Protein AF-0000000078280825 (afdb_homodimer)

Sequence (472 aa):
MKNLKKLMELEAKTGYKFQNFDLLINAMTHSSYANEHRISYVGNNERLEFLGDAVLELTSSEFLFEKHPQMPEGELTKKRASMVCEPTLALCARELSLGEYLLLGKGEEATGGRRRDSIVSDAMEALLGAIYLDGGFANAKEFVQKFILNDIENKQLFYDSKTTLQEIVQGRYEEDVRYMLLREEGPDHNKSFYMQALLGEKVLGEGCGHTKKAAEQQAAYCAIKKLKNDKGDLCIMKNLKKLMELEAKTGYKFQNFDLLINAMTHSSYANEHRISYVGNNERLEFLGDAVLELTSSEFLFEKHPQMPEGELTKKRASMVCEPTLALCARELSLGEYLLLGKGEEATGGRRRDSIVSDAMEALLGAIYLDGGFANAKEFVQKFILNDIENKQLFYDSKTTLQEIVQGRYEEDVRYMLLREEGPDHNKSFYMQALLGEKVLGEGCGHTKKAAEQQAAYCAIKKLKNDKGDLCI

Solvent-accessible surface area (backbone atoms only — not comparable to full-atom values): 23458 Å² total; per-residue (Å²): 112,71,66,55,56,48,46,52,51,49,34,60,73,69,72,51,83,67,86,57,59,64,40,57,53,23,15,30,20,34,59,54,24,22,59,72,68,70,40,56,76,78,48,14,17,55,52,31,20,54,42,9,48,24,49,49,44,29,46,48,40,51,49,48,52,66,75,39,74,79,60,52,44,75,56,49,51,53,52,45,49,39,59,68,28,55,72,40,33,21,51,37,20,53,76,67,47,45,38,80,56,48,39,62,15,69,69,44,48,74,41,36,42,52,75,32,48,70,52,28,21,42,34,45,24,2,43,42,19,31,39,27,73,67,62,29,67,69,53,30,44,51,47,41,45,66,57,63,57,66,51,50,71,61,44,39,39,41,64,42,9,48,61,50,39,43,51,52,31,57,73,74,38,91,56,62,70,41,78,44,81,74,48,75,42,68,54,90,58,50,33,35,25,30,20,32,24,24,50,80,89,42,78,51,18,56,18,58,24,75,38,65,66,48,1,41,20,36,2,19,29,41,22,45,53,47,50,54,61,51,26,68,73,57,68,127,110,71,67,56,56,50,47,51,51,51,34,59,72,68,72,52,84,68,85,56,59,62,40,56,53,24,15,29,20,34,58,54,24,22,60,72,68,70,41,56,76,79,48,14,17,55,51,30,20,55,40,9,48,23,48,49,44,29,49,49,40,52,50,47,52,66,74,38,74,79,62,52,43,73,57,51,51,53,52,44,50,38,58,67,29,56,70,40,34,20,52,37,22,53,75,66,46,45,38,80,57,48,39,61,16,71,69,45,48,74,41,35,43,52,73,31,48,71,52,28,20,41,34,45,24,1,42,41,18,30,41,28,73,67,63,30,65,70,54,28,43,51,48,40,45,65,56,62,56,65,50,47,70,62,43,39,38,41,63,40,9,48,62,50,40,44,53,52,32,57,73,74,39,92,56,63,71,42,78,44,80,73,49,75,44,66,55,88,61,50,34,36,25,31,22,32,23,23,50,80,89,44,77,51,19,55,18,57,23,74,37,65,67,48,2,42,20,37,2,20,29,41,21,43,54,47,50,54,59,48,32,68,72,57,67,125

Foldseek 3Di:
DVLLVLLVVLCVLLVHDFPDSLLSQQLQEAPQLCVVVVNDPSSHLQVLLVQLLVLLQVLLLVVLCVVCVPDDPVVSVVLSCLLLPLVLLLVLLVVSLVLVNHRHHPVCVVLPVSNDSNNSSSSSSSNLSSQCVGPNSVRSSVSCVVRRVVCSVLSSCLSCLQVVLQVVCVVPHPFGKDKDWDDWDDDPSQIKTKMFIDGVPDTQFIAMDSDPVSRVSRNSSSSVVSVVVVCVVVVD/DVLLVLLVVLCVLLVHDFPDSLLSQQLQEAPQLCVVVVNDPSSHLQVLLVQLLVLLQVLLLVVLCVVCVPDDPVVSVVLSCLLLPLLLLLVLLVVSLVLVSHRHHPVCVVLPVSNDSNNSSSSSSSNLSSQCVGPNSVRSSVSCVVRRVVPSVLSSCLSCLQVVLQVVCVVPHPFGKDKDWDDWDDDPSQIKTKMFIDGVPDTQFIAMDSDPVSRSSRNSSSSVVSVVVVCVVVVD

Nearest PDB structures (foldseek):
  7r97-assembly1_B  TM=6.841E-01  e=2.315E-15  Escherichia coli K-12
  1rc7-assembly1_A  TM=6.124E-01  e=1.220E-13  Aquifex aeolicus
  3o2r-assembly2_D  TM=9.734E-01  e=2.234E-09  Campylobacter jejuni subsp. jejuni NCTC 11168 = ATCC 700819
  3n3w-assembly1_B  TM=9.314E-01  e=8.495E-10  Campylobacter jejuni subsp. jejuni NCTC 11168 = ATCC 700819
  7qh7-assembly1_c  TM=6.011E-01  e=3.077E-10  Homo sapiens

Structure (mmCIF, N/CA/C/O backbone):
data_AF-0000000078280825-model_v1
#
loop_
_entity.id
_entity.type
_entity.pdbx_description
1 polymer 'Ribonuclease 3'
#
loop_
_atom_site.group_PDB
_atom_site.id
_atom_site.type_symbol
_atom_site.label_atom_id
_atom_site.label_alt_id
_atom_site.label_comp_id
_atom_site.label_asym_id
_atom_site.label_entity_id
_atom_site.label_seq_id
_atom_site.pdbx_PDB_ins_code
_atom_site.Cartn_x
_atom_site.Cartn_y
_atom_site.Cartn_z
_atom_site.occupancy
_atom_site.B_iso_or_equiv
_atom_site.auth_seq_id
_atom_site.auth_comp_id
_atom_site.auth_asym_id
_atom_site.auth_atom_id
_atom_site.pdbx_PDB_model_num
ATOM 1 N N . MET A 1 1 ? 22.641 19.609 20.5 1 59.81 1 MET A N 1
ATOM 2 C CA . MET A 1 1 ? 21.969 19.719 21.797 1 59.81 1 MET A CA 1
ATOM 3 C C . MET A 1 1 ? 20.547 20.234 21.641 1 59.81 1 MET A C 1
ATOM 5 O O . MET A 1 1 ? 19.609 19.625 22.156 1 59.81 1 MET A O 1
ATOM 9 N N . LYS A 1 2 ? 20.359 21.297 20.797 1 72.06 2 LYS A N 1
ATOM 10 C CA . LYS A 1 2 ? 19.047 21.922 20.625 1 72.06 2 LYS A CA 1
ATOM 11 C C . LYS A 1 2 ? 18.094 21 19.891 1 72.06 2 LYS A C 1
ATOM 13 O O . LYS A 1 2 ? 16.922 20.859 20.266 1 72.06 2 LYS A O 1
ATOM 18 N N . ASN A 1 3 ? 18.594 20.266 19.062 1 85.12 3 ASN A N 1
ATOM 19 C CA . ASN A 1 3 ? 17.75 19.375 18.266 1 85.12 3 ASN A CA 1
ATOM 20 C C . ASN A 1 3 ? 17.25 18.188 19.109 1 85.12 3 ASN A C 1
ATOM 22 O O . ASN A 1 3 ? 16.109 17.766 18.953 1 85.12 3 ASN A O 1
ATOM 26 N N . LEU A 1 4 ? 18.062 17.859 20.109 1 86.62 4 LEU A N 1
ATOM 27 C CA . LEU A 1 4 ? 17.703 16.719 20.938 1 86.62 4 LEU A CA 1
ATOM 28 C C . LEU A 1 4 ? 16.562 17.078 21.875 1 86.62 4 LEU A C 1
ATOM 30 O O . LEU A 1 4 ? 15.633 16.281 22.062 1 86.62 4 LEU A O 1
ATOM 34 N N . LYS A 1 5 ? 16.609 18.281 22.438 1 91.44 5 LYS A N 1
ATOM 35 C CA . LYS A 1 5 ? 15.547 18.734 23.328 1 91.44 5 LYS A CA 1
ATOM 36 C C . LYS A 1 5 ? 14.219 18.844 22.594 1 91.44 5 LYS A C 1
ATOM 38 O O . LYS A 1 5 ? 13.18 18.453 23.125 1 91.44 5 LYS A O 1
ATOM 43 N N . LYS A 1 6 ? 14.273 19.328 21.406 1 94.56 6 LYS A N 1
ATOM 44 C CA . LYS A 1 6 ? 13.078 19.469 20.578 1 94.56 6 LYS A CA 1
ATOM 45 C C . LYS A 1 6 ? 12.484 18.094 20.266 1 94.56 6 LYS A C 1
ATOM 47 O O . LYS A 1 6 ? 11.266 17.922 20.297 1 94.56 6 LYS A O 1
ATOM 52 N N . LEU A 1 7 ? 13.336 17.188 20.062 1 96.94 7 LEU A N 1
ATOM 53 C CA . LEU A 1 7 ? 12.852 15.859 19.688 1 96.94 7 LEU A CA 1
ATOM 54 C C . LEU A 1 7 ? 12.305 15.125 20.906 1 96.94 7 LEU A C 1
ATOM 56 O O . LEU A 1 7 ? 11.391 14.305 20.781 1 96.94 7 LEU A O 1
ATOM 60 N N . MET A 1 8 ? 12.836 15.477 22.062 1 96.88 8 MET A N 1
ATOM 61 C CA . MET A 1 8 ? 12.266 14.938 23.281 1 96.88 8 MET A CA 1
ATOM 62 C C . MET A 1 8 ? 10.844 15.461 23.5 1 96.88 8 MET A C 1
ATOM 64 O O . MET A 1 8 ? 9.984 14.742 24.016 1 96.88 8 MET A O 1
ATOM 68 N N . GLU A 1 9 ? 10.656 16.703 23.141 1 97.12 9 GLU A N 1
ATOM 69 C CA . GLU A 1 9 ? 9.32 17.281 23.188 1 97.12 9 GLU A CA 1
ATOM 70 C C . GLU A 1 9 ? 8.367 16.562 22.234 1 97.12 9 GLU A C 1
ATOM 72 O O . GLU A 1 9 ? 7.219 16.281 22.594 1 97.12 9 GLU A O 1
ATOM 77 N N . LEU A 1 10 ? 8.82 16.219 21.078 1 97.81 10 LEU A N 1
ATOM 78 C CA . LEU A 1 10 ? 8.008 15.477 20.109 1 97.81 10 LEU A CA 1
ATOM 79 C C . LEU A 1 10 ? 7.656 14.094 20.656 1 97.81 10 LEU A C 1
ATOM 81 O O . LEU A 1 10 ? 6.512 13.648 20.531 1 97.81 10 LEU A O 1
ATOM 85 N N . GLU A 1 11 ? 8.641 13.477 21.188 1 98 11 GLU A N 1
ATOM 86 C CA . GLU A 1 11 ? 8.391 12.172 21.797 1 98 11 GLU A CA 1
ATOM 87 C C . GLU A 1 11 ? 7.254 12.242 22.812 1 98 11 GLU A C 1
ATOM 89 O O . GLU A 1 11 ? 6.355 11.398 22.797 1 98 11 GLU A O 1
ATOM 94 N N . ALA A 1 12 ? 7.312 13.242 23.609 1 96.75 12 ALA A N 1
ATOM 95 C CA . ALA A 1 12 ? 6.281 13.422 24.625 1 96.75 12 ALA A CA 1
ATOM 96 C C . ALA A 1 12 ? 4.918 13.68 23.984 1 96.75 12 ALA A C 1
ATOM 98 O O . ALA A 1 12 ? 3.902 13.148 24.453 1 96.75 12 ALA A O 1
ATOM 99 N N . LYS A 1 13 ? 4.879 14.406 22.984 1 96.38 13 LYS A N 1
ATOM 100 C CA . LYS A 1 13 ? 3.637 14.75 22.297 1 96.38 13 LYS A CA 1
ATOM 101 C C . LYS A 1 13 ? 3 13.508 21.672 1 96.38 13 LYS A C 1
ATOM 103 O O . LYS A 1 13 ? 1.774 13.406 21.578 1 96.38 13 LYS A O 1
ATOM 108 N N . THR A 1 14 ? 3.789 12.57 21.156 1 96.94 14 THR A N 1
ATOM 109 C CA . THR A 1 14 ? 3.277 11.383 20.484 1 96.94 14 THR A CA 1
ATOM 110 C C . THR A 1 14 ? 2.697 10.398 21.5 1 96.94 14 THR A C 1
ATOM 112 O O . THR A 1 14 ? 1.896 9.531 21.141 1 96.94 14 THR A O 1
ATOM 115 N N . GLY A 1 15 ? 3.209 10.539 22.734 1 96.19 15 GLY A N 1
ATOM 116 C CA . GLY A 1 15 ? 2.809 9.586 23.75 1 96.19 15 GLY A CA 1
ATOM 117 C C . GLY A 1 15 ? 3.551 8.266 23.672 1 96.19 15 GLY A C 1
ATOM 118 O O . GLY A 1 15 ? 3.215 7.309 24.359 1 96.19 15 GLY A O 1
ATOM 119 N N . TYR A 1 16 ? 4.504 8.18 22.781 1 98 16 TYR A N 1
ATOM 120 C CA . TYR A 1 16 ? 5.316 6.973 22.625 1 98 16 TYR A CA 1
ATOM 121 C C . TYR A 1 16 ? 6.746 7.223 23.094 1 98 16 TYR A C 1
ATOM 123 O O . TYR A 1 16 ? 7.391 8.18 22.656 1 98 16 TYR A O 1
ATOM 131 N N . LYS A 1 17 ? 7.277 6.387 23.953 1 98.31 17 LYS A N 1
ATOM 132 C CA . LYS A 1 17 ? 8.656 6.492 24.422 1 98.31 17 LYS A CA 1
ATOM 133 C C . LYS A 1 17 ? 9.57 5.543 23.672 1 98.31 17 LYS A C 1
ATOM 135 O O . LYS A 1 17 ? 9.477 4.324 23.812 1 98.31 17 LYS A O 1
ATOM 140 N N . PHE A 1 18 ? 10.516 6.086 22.984 1 98.44 18 PHE A N 1
ATOM 141 C CA . PHE A 1 18 ? 11.414 5.293 22.156 1 98.44 18 PHE A CA 1
ATOM 142 C C . PHE A 1 18 ? 12.453 4.578 23.016 1 98.44 18 PHE A C 1
ATOM 144 O O . PHE A 1 18 ? 13.078 5.184 23.891 1 98.44 18 PHE A O 1
ATOM 151 N N . GLN A 1 19 ? 12.648 3.336 22.75 1 98.5 19 GLN A N 1
ATOM 152 C CA . GLN A 1 19 ? 13.797 2.615 23.297 1 98.5 19 GLN A CA 1
ATOM 153 C C . GLN A 1 19 ? 15.086 3.021 22.594 1 98.5 19 GLN A C 1
ATOM 155 O O . GLN A 1 19 ? 16.125 3.197 23.25 1 98.5 19 GLN A O 1
ATOM 160 N N . ASN A 1 20 ? 15.062 3.141 21.312 1 98.31 20 ASN A N 1
ATOM 161 C CA . ASN A 1 20 ? 16.141 3.662 20.484 1 98.31 20 ASN A CA 1
ATOM 162 C C . ASN A 1 20 ? 15.812 5.051 19.938 1 98.31 20 ASN A C 1
ATOM 164 O O . ASN A 1 20 ? 15.25 5.184 18.859 1 98.31 20 ASN A O 1
ATOM 168 N N . PHE A 1 21 ? 16.25 6.02 20.656 1 98 21 PHE A N 1
ATOM 169 C CA . PHE A 1 21 ? 15.922 7.406 20.359 1 98 21 PHE A CA 1
ATOM 170 C C . PHE A 1 21 ? 16.453 7.812 18.984 1 98 21 PHE A C 1
ATOM 172 O O . PHE A 1 21 ? 15.922 8.727 18.359 1 98 21 PHE A O 1
ATOM 179 N N . ASP A 1 22 ? 17.453 7.125 18.422 1 97.69 22 ASP A N 1
ATOM 180 C CA . ASP A 1 22 ? 18.031 7.434 17.125 1 97.69 22 ASP A CA 1
ATOM 181 C C . ASP A 1 22 ? 17 7.266 16.016 1 97.69 22 ASP A C 1
ATOM 183 O O . ASP A 1 22 ? 17.078 7.934 14.977 1 97.69 22 ASP A O 1
ATOM 187 N N . LEU A 1 23 ? 16.016 6.383 16.234 1 98.44 23 LEU A N 1
ATOM 188 C CA . LEU A 1 23 ? 14.953 6.188 15.258 1 98.44 23 LEU A CA 1
ATOM 189 C C . LEU A 1 23 ? 14.125 7.457 15.078 1 98.44 23 LEU A C 1
ATOM 191 O O . LEU A 1 23 ? 13.711 7.785 13.969 1 98.44 23 LEU A O 1
ATOM 195 N N . LEU A 1 24 ? 13.914 8.164 16.219 1 98.62 24 LEU A N 1
ATOM 196 C CA . LEU A 1 24 ? 13.188 9.43 16.141 1 98.62 24 LEU A CA 1
ATOM 197 C C . LEU A 1 24 ? 14 10.484 15.414 1 98.62 24 LEU A C 1
ATOM 199 O O . LEU A 1 24 ? 13.469 11.227 14.586 1 98.62 24 LEU A O 1
ATOM 203 N N . ILE A 1 25 ? 15.273 10.5 15.664 1 98.19 25 ILE A N 1
ATOM 204 C CA . ILE A 1 25 ? 16.156 11.438 14.977 1 98.19 25 ILE A CA 1
ATOM 205 C C . ILE A 1 25 ? 16.141 11.156 13.477 1 98.19 25 ILE A C 1
ATOM 207 O O . ILE A 1 25 ? 15.984 12.07 12.672 1 98.19 25 ILE A O 1
ATOM 211 N N . ASN A 1 26 ? 16.25 9.898 13.164 1 98.31 26 ASN A N 1
ATOM 212 C CA . ASN A 1 26 ? 16.219 9.461 11.773 1 98.31 26 ASN A CA 1
ATOM 213 C C . ASN A 1 26 ? 14.922 9.875 11.078 1 98.31 26 ASN A C 1
ATOM 215 O O . ASN A 1 26 ? 14.945 10.375 9.953 1 98.31 26 ASN A O 1
ATOM 219 N N . ALA A 1 27 ? 13.82 9.703 11.719 1 98.75 27 ALA A N 1
ATOM 220 C CA . ALA A 1 27 ? 12.508 9.984 11.164 1 98.75 27 ALA A CA 1
ATOM 221 C C . ALA A 1 27 ? 12.344 11.469 10.867 1 98.75 27 ALA A C 1
ATOM 223 O O . ALA A 1 27 ? 11.617 11.852 9.945 1 98.75 27 ALA A O 1
ATOM 224 N N . MET A 1 28 ? 13.094 12.305 11.625 1 98.62 28 MET A N 1
ATOM 225 C CA . MET A 1 28 ? 12.922 13.75 11.492 1 98.62 28 MET A CA 1
ATOM 226 C C . MET A 1 28 ? 14.047 14.352 10.648 1 98.62 28 MET A C 1
ATOM 228 O O . MET A 1 28 ? 14.078 15.562 10.43 1 98.62 28 MET A O 1
ATOM 232 N N . THR A 1 29 ? 14.898 13.523 10.133 1 98.5 29 THR A N 1
ATOM 233 C CA . THR A 1 29 ? 16.016 14.008 9.336 1 98.5 29 THR A CA 1
ATOM 234 C C . THR A 1 29 ? 15.688 13.977 7.848 1 98.5 29 THR A C 1
ATOM 236 O O . THR A 1 29 ? 15.625 12.906 7.242 1 98.5 29 THR A O 1
ATOM 239 N N . HIS A 1 30 ? 15.445 15.102 7.316 1 98.38 30 HIS A N 1
ATOM 240 C CA . HIS A 1 30 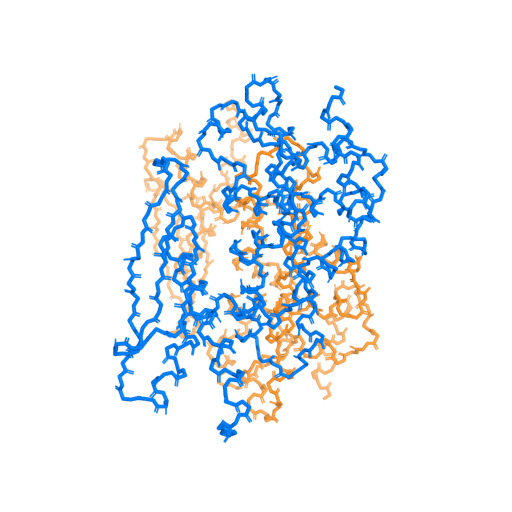? 15.188 15.203 5.887 1 98.38 30 HIS A CA 1
ATOM 241 C C . HIS A 1 30 ? 16.469 15 5.078 1 98.38 30 HIS A C 1
ATOM 243 O O . HIS A 1 30 ? 17.562 15.234 5.578 1 98.38 30 HIS A O 1
ATOM 249 N N . SER A 1 31 ? 16.312 14.562 3.842 1 97.5 31 SER A N 1
ATOM 250 C CA . SER A 1 31 ? 17.469 14.281 2.982 1 97.5 31 SER A CA 1
ATOM 251 C C . SER A 1 31 ? 18.312 15.531 2.777 1 97.5 31 SER A C 1
ATOM 253 O O . SER A 1 31 ? 19.547 15.438 2.672 1 97.5 31 SER A O 1
ATOM 255 N N . SER A 1 32 ? 17.719 16.75 2.758 1 97.19 32 SER A N 1
ATOM 256 C CA . SER A 1 32 ? 18.469 17.984 2.6 1 97.19 32 SER A CA 1
ATOM 257 C C . SER A 1 32 ? 19.438 18.203 3.766 1 97.19 32 SER A C 1
ATOM 259 O O . SER A 1 32 ? 20.547 18.703 3.574 1 97.19 32 SER A O 1
ATOM 261 N N . TYR A 1 33 ? 19.031 17.875 4.926 1 97.56 33 TYR A N 1
ATOM 262 C CA . TYR A 1 33 ? 19.875 18 6.117 1 97.56 33 TYR A CA 1
ATOM 263 C C . TYR A 1 33 ? 21 16.969 6.094 1 97.56 33 TYR A C 1
ATOM 265 O O . TYR A 1 33 ? 22.156 17.297 6.391 1 97.56 33 TYR A O 1
ATOM 273 N N . ALA A 1 34 ? 20.594 15.727 5.789 1 96.5 34 ALA A N 1
ATOM 274 C CA . ALA A 1 34 ? 21.578 14.656 5.723 1 96.5 34 ALA A CA 1
ATOM 275 C C . ALA A 1 34 ? 22.688 14.992 4.727 1 96.5 34 ALA A C 1
ATOM 277 O O . ALA A 1 34 ? 23.875 14.805 5.023 1 96.5 34 ALA A O 1
ATOM 278 N N . ASN A 1 35 ? 22.25 15.461 3.578 1 94.56 35 ASN A N 1
ATOM 279 C CA . ASN A 1 35 ? 23.219 15.828 2.551 1 94.56 35 ASN A CA 1
ATOM 280 C C . ASN A 1 35 ? 24.125 16.953 3.02 1 94.56 35 ASN A C 1
ATOM 282 O O . ASN A 1 35 ? 25.344 16.891 2.838 1 94.56 35 ASN A O 1
ATOM 286 N N . GLU A 1 36 ? 23.531 17.938 3.594 1 95.62 36 GLU A N 1
ATOM 287 C CA . GLU A 1 36 ? 24.281 19.109 4.047 1 95.62 36 GLU A CA 1
ATOM 288 C C . GLU A 1 36 ? 25.297 18.734 5.129 1 95.62 36 GLU A C 1
ATOM 290 O O . GLU A 1 36 ? 26.359 19.328 5.223 1 95.62 36 GLU A O 1
ATOM 295 N N . HIS A 1 37 ? 25.016 17.797 5.895 1 93.88 37 HIS A N 1
ATOM 296 C CA . HIS A 1 37 ? 25.844 17.438 7.031 1 93.88 37 HIS A CA 1
ATOM 297 C C . HIS A 1 37 ? 26.594 16.141 6.773 1 93.88 37 HIS A C 1
ATOM 299 O O . HIS A 1 37 ? 27.141 15.531 7.703 1 93.88 37 HIS A O 1
ATOM 305 N N . ARG A 1 38 ? 26.531 15.562 5.586 1 91.56 38 ARG A N 1
ATOM 306 C CA . ARG A 1 38 ? 27.281 14.391 5.141 1 91.56 38 ARG A CA 1
ATOM 307 C C . ARG A 1 38 ? 26.875 13.148 5.922 1 91.56 38 ARG A C 1
ATOM 309 O O . ARG A 1 38 ? 27.734 12.375 6.359 1 91.56 38 ARG A O 1
ATOM 316 N N . ILE A 1 39 ? 25.672 13.195 6.273 1 89.25 39 ILE A N 1
ATOM 317 C CA . ILE A 1 39 ? 25.078 11.992 6.848 1 89.25 39 ILE A CA 1
ATOM 318 C C . ILE A 1 39 ? 24.703 11.016 5.734 1 89.25 39 ILE A C 1
ATOM 320 O O . ILE A 1 39 ? 24.25 11.43 4.668 1 89.25 39 ILE A O 1
ATOM 324 N N . SER A 1 40 ? 25 9.766 6 1 90 40 SER A N 1
ATOM 325 C CA . SER A 1 40 ? 24.625 8.75 5.023 1 90 40 SER A CA 1
ATOM 326 C C . SER A 1 40 ? 23.141 8.828 4.688 1 90 40 SER A C 1
ATOM 328 O O . SER A 1 40 ? 22.328 9.242 5.523 1 90 40 SER A O 1
ATOM 330 N N . TYR A 1 41 ? 22.812 8.391 3.498 1 87.19 41 TYR A N 1
ATOM 331 C CA . TYR A 1 41 ? 21.422 8.438 3.057 1 87.19 41 TYR A CA 1
ATOM 332 C C . TYR A 1 41 ? 20.531 7.559 3.934 1 87.19 41 TYR A C 1
ATOM 334 O O . TYR A 1 41 ? 19.328 7.801 4.051 1 87.19 41 TYR A O 1
ATOM 342 N N . VAL A 1 42 ? 21.109 6.617 4.57 1 91.31 42 VAL A N 1
ATOM 343 C CA . VAL A 1 42 ? 20.344 5.73 5.449 1 91.31 42 VAL A CA 1
ATOM 344 C C . VAL A 1 42 ? 19.938 6.484 6.711 1 91.31 42 VAL A C 1
ATOM 346 O O . VAL A 1 42 ? 19.047 6.043 7.441 1 91.31 42 VAL A O 1
ATOM 349 N N . GLY A 1 43 ? 20.562 7.645 6.871 1 93.31 43 GLY A N 1
ATOM 350 C CA . GLY A 1 43 ? 20.281 8.453 8.047 1 93.31 43 GLY A CA 1
ATOM 351 C C . GLY A 1 43 ? 19.141 9.43 7.84 1 93.31 43 GLY A C 1
ATOM 352 O O . GLY A 1 43 ? 18.688 10.07 8.789 1 93.31 43 GLY A O 1
ATOM 353 N N . ASN A 1 44 ? 18.703 9.586 6.609 1 96.75 44 ASN A N 1
ATOM 354 C CA . ASN A 1 44 ? 17.516 10.414 6.406 1 96.75 44 ASN A CA 1
ATOM 355 C C . ASN A 1 44 ? 16.234 9.609 6.547 1 96.75 44 ASN A C 1
ATOM 357 O O . ASN A 1 44 ? 16.281 8.406 6.816 1 96.75 44 ASN A O 1
ATOM 361 N N . ASN A 1 45 ? 15.117 10.234 6.352 1 98.5 45 ASN A N 1
ATOM 362 C CA . ASN A 1 45 ? 13.883 9.609 6.805 1 98.5 45 ASN A CA 1
ATOM 363 C C . ASN A 1 45 ? 13.195 8.836 5.68 1 98.5 45 ASN A C 1
ATOM 365 O O . ASN A 1 45 ? 12.086 8.336 5.855 1 98.5 45 ASN A O 1
ATOM 369 N N . GLU A 1 46 ? 13.836 8.633 4.531 1 98.38 46 GLU A N 1
ATOM 370 C CA . GLU A 1 46 ? 13.18 8.078 3.35 1 98.38 46 GLU A CA 1
ATOM 371 C C . GLU A 1 46 ? 12.875 6.594 3.535 1 98.38 46 GLU A C 1
ATOM 373 O O . GLU A 1 46 ? 11.781 6.133 3.189 1 98.38 46 GLU A O 1
ATOM 378 N N . ARG A 1 47 ? 13.812 5.879 4.105 1 98.5 47 ARG A N 1
ATOM 379 C CA . ARG A 1 47 ? 13.586 4.453 4.316 1 98.5 47 ARG A CA 1
ATOM 380 C C . ARG A 1 47 ? 12.5 4.219 5.363 1 98.5 47 ARG A C 1
ATOM 382 O O . ARG A 1 47 ? 11.688 3.301 5.23 1 98.5 47 ARG A O 1
ATOM 389 N N . LEU A 1 48 ? 12.523 5.047 6.418 1 98.75 48 LEU A N 1
ATOM 390 C CA . LEU A 1 48 ? 11.484 4.941 7.434 1 98.75 48 LEU A CA 1
ATOM 391 C C . LEU A 1 48 ? 10.117 5.316 6.855 1 98.75 48 LEU A C 1
ATOM 393 O O . LEU A 1 48 ? 9.102 4.742 7.242 1 98.75 48 LEU A O 1
ATOM 397 N N . GLU A 1 49 ? 10.125 6.328 5.984 1 98.75 49 GLU A N 1
ATOM 398 C CA . GLU A 1 49 ? 8.898 6.684 5.277 1 98.75 49 GLU A CA 1
ATOM 399 C C . GLU A 1 49 ? 8.344 5.488 4.5 1 98.75 49 GLU A C 1
ATOM 401 O O . GLU A 1 49 ? 7.145 5.223 4.531 1 98.75 49 GLU A O 1
ATOM 406 N N . PHE A 1 50 ? 9.234 4.789 3.867 1 98.56 50 PHE A N 1
ATOM 407 C CA . PHE A 1 50 ? 8.891 3.592 3.109 1 98.56 50 PHE A CA 1
ATOM 408 C C . PHE A 1 50 ? 8.195 2.566 4 1 98.56 50 PHE A C 1
ATOM 410 O O . PHE A 1 50 ? 7.141 2.041 3.65 1 98.56 50 PHE A O 1
ATOM 417 N N . LEU A 1 51 ? 8.75 2.33 5.113 1 98.69 51 LEU A N 1
ATOM 418 C CA . LEU A 1 51 ? 8.18 1.373 6.059 1 98.69 51 LEU A CA 1
ATOM 419 C C . LEU A 1 51 ? 6.883 1.907 6.66 1 98.69 51 LEU A C 1
ATOM 421 O O . LEU A 1 51 ? 5.898 1.176 6.766 1 98.69 51 LEU A O 1
ATOM 425 N N . GLY A 1 52 ? 6.879 3.139 7.016 1 98.75 52 GLY A N 1
ATOM 426 C CA . GLY A 1 52 ? 5.711 3.771 7.613 1 98.75 52 GLY A CA 1
ATOM 427 C C . GLY A 1 52 ? 4.504 3.779 6.695 1 98.75 52 GLY A C 1
ATOM 428 O O . GLY A 1 52 ? 3.371 3.609 7.152 1 98.75 52 GLY A O 1
ATOM 429 N N . ASP A 1 53 ? 4.773 3.994 5.434 1 98.31 53 ASP A N 1
ATOM 430 C CA . ASP A 1 53 ? 3.693 3.953 4.449 1 98.31 53 ASP A CA 1
ATOM 431 C C . ASP A 1 53 ? 2.996 2.596 4.457 1 98.31 53 ASP A C 1
ATOM 433 O O . ASP A 1 53 ? 1.768 2.523 4.379 1 98.31 53 ASP A O 1
ATOM 437 N N . ALA A 1 54 ? 3.73 1.58 4.559 1 98.62 54 ALA A N 1
ATOM 438 C CA . ALA A 1 54 ? 3.184 0.225 4.586 1 98.62 54 ALA A CA 1
ATOM 439 C C . ALA A 1 54 ? 2.396 -0.022 5.867 1 98.62 54 ALA A C 1
ATOM 441 O O . ALA A 1 54 ? 1.332 -0.645 5.84 1 98.62 54 ALA A O 1
ATOM 442 N N . VAL A 1 55 ? 2.912 0.475 6.965 1 98.75 55 VAL A N 1
ATOM 443 C CA . VAL A 1 55 ? 2.219 0.356 8.242 1 98.75 55 VAL A CA 1
ATOM 444 C C . VAL A 1 55 ? 0.876 1.081 8.172 1 98.75 55 VAL A C 1
ATOM 446 O O . VAL A 1 55 ? -0.148 0.547 8.602 1 98.75 55 VAL A O 1
ATOM 449 N N . LEU A 1 56 ? 0.947 2.227 7.641 1 98.56 56 LEU A N 1
ATOM 450 C CA . LEU A 1 56 ? -0.255 3.043 7.512 1 98.56 56 LEU A CA 1
ATOM 451 C C . LEU A 1 56 ? -1.302 2.338 6.652 1 98.56 56 LEU A C 1
ATOM 453 O O . LEU A 1 56 ? -2.494 2.373 6.969 1 98.56 56 LEU A O 1
ATOM 457 N N . GLU A 1 57 ? -0.854 1.724 5.613 1 98.06 57 GLU A N 1
ATOM 458 C CA . GLU A 1 57 ? -1.748 1.005 4.711 1 98.06 57 GLU A CA 1
ATOM 459 C C . GLU A 1 57 ? -2.496 -0.105 5.441 1 98.06 57 GLU A C 1
ATOM 461 O O . GLU A 1 57 ? -3.721 -0.209 5.34 1 98.06 57 GLU A O 1
ATOM 466 N N . LEU A 1 58 ? -1.809 -0.871 6.152 1 98.62 58 LEU A N 1
ATOM 467 C CA . LEU A 1 58 ? -2.449 -1.996 6.824 1 98.62 58 LEU A CA 1
ATOM 468 C C . LEU A 1 58 ? -3.348 -1.515 7.957 1 98.62 58 LEU A C 1
ATOM 470 O O . LEU A 1 58 ? -4.484 -1.977 8.094 1 98.62 58 LEU A O 1
ATOM 474 N N . THR A 1 59 ? -2.898 -0.546 8.727 1 98.12 59 THR A N 1
ATOM 475 C CA . THR A 1 59 ? -3.67 -0.076 9.875 1 98.12 59 THR A CA 1
ATOM 476 C C . THR A 1 59 ? -4.961 0.596 9.414 1 98.12 59 THR A C 1
ATOM 478 O O . THR A 1 59 ? -6.023 0.381 10.008 1 98.12 59 THR A O 1
ATOM 481 N N . SER A 1 60 ? -4.867 1.364 8.375 1 97.12 60 SER A N 1
ATOM 482 C CA . SER A 1 60 ? -6.059 2.033 7.859 1 97.12 60 SER A CA 1
ATOM 483 C C . SER A 1 60 ? -7.012 1.039 7.199 1 97.12 60 SER A C 1
ATOM 485 O O . SER A 1 60 ? -8.227 1.153 7.34 1 97.12 60 SER A O 1
ATOM 487 N N . SER A 1 61 ? -6.453 0.054 6.484 1 98.19 61 SER A N 1
ATOM 488 C CA . SER A 1 61 ? -7.273 -0.978 5.859 1 98.19 61 SER A CA 1
ATOM 489 C C . SER A 1 61 ? -8.023 -1.795 6.906 1 98.19 61 SER A C 1
ATOM 491 O O . SER A 1 61 ? -9.219 -2.064 6.758 1 98.19 61 SER A O 1
ATOM 493 N N . GLU A 1 62 ? -7.305 -2.17 7.922 1 98 62 GLU A N 1
ATOM 494 C CA . GLU A 1 62 ? -7.926 -2.926 9.008 1 98 62 GLU A CA 1
ATOM 495 C C . GLU A 1 62 ? -9.039 -2.119 9.672 1 98 62 GLU A C 1
ATOM 497 O O . GLU A 1 62 ? -10.117 -2.648 9.945 1 98 62 GLU A O 1
ATOM 502 N N . PHE A 1 63 ? -8.773 -0.874 9.938 1 96.81 63 PHE A N 1
ATOM 503 C CA . PHE A 1 63 ? -9.75 0.02 10.555 1 96.81 63 PHE A CA 1
ATOM 504 C C . PHE A 1 63 ? -11.023 0.092 9.719 1 96.81 63 PHE A C 1
ATOM 506 O O . PHE A 1 63 ? -12.125 -0.079 10.242 1 96.81 63 PHE A O 1
ATOM 513 N N . LEU A 1 64 ? -10.852 0.325 8.453 1 95.69 64 LEU A N 1
ATOM 514 C CA . LEU A 1 64 ? -11.992 0.454 7.547 1 95.69 64 LEU A CA 1
ATOM 515 C C . LEU A 1 64 ? -12.742 -0.868 7.43 1 95.69 64 LEU A C 1
ATOM 517 O O . LEU A 1 64 ? -13.977 -0.886 7.414 1 95.69 64 LEU A O 1
ATOM 521 N N . PHE A 1 65 ? -11.984 -1.945 7.32 1 97.56 65 PHE A N 1
ATOM 522 C CA . PHE A 1 65 ? -12.562 -3.277 7.199 1 97.56 65 PHE A CA 1
ATOM 523 C C . PHE A 1 65 ? -13.477 -3.58 8.383 1 97.56 65 PHE A C 1
ATOM 525 O O . PHE A 1 65 ? -14.57 -4.117 8.211 1 97.56 65 PHE A O 1
ATOM 532 N N . GLU A 1 66 ? -13.023 -3.178 9.555 1 96.12 66 GLU A N 1
ATOM 533 C CA . GLU A 1 66 ? -13.758 -3.447 10.789 1 96.12 66 GLU A CA 1
ATOM 534 C C . GLU A 1 66 ? -14.922 -2.475 10.961 1 96.12 66 GLU A C 1
ATOM 536 O O . GLU A 1 66 ? -16.016 -2.873 11.367 1 96.12 66 GLU A O 1
ATOM 541 N N . LYS A 1 67 ? -14.727 -1.293 10.656 1 94.25 67 LYS A N 1
ATOM 542 C CA . LYS A 1 67 ? -15.711 -0.241 10.883 1 94.25 67 LYS A CA 1
ATOM 543 C C . LYS A 1 67 ? -16.859 -0.345 9.883 1 94.25 67 LYS A C 1
ATOM 545 O O . LYS A 1 67 ? -18 0.023 10.195 1 94.25 67 LYS A O 1
ATOM 550 N N . HIS A 1 68 ? -16.594 -0.847 8.742 1 94.62 68 HIS A N 1
ATOM 551 C CA . HIS A 1 68 ? -17.594 -0.926 7.676 1 94.62 68 HIS A CA 1
ATOM 552 C C . HIS A 1 68 ? -17.734 -2.354 7.16 1 94.62 68 HIS A C 1
ATOM 554 O O . HIS A 1 68 ? -17.375 -2.643 6.016 1 94.62 68 HIS A O 1
ATOM 560 N N . PRO A 1 69 ? -18.391 -3.162 7.879 1 95.81 69 PRO A N 1
ATOM 561 C CA . PRO A 1 69 ? -18.438 -4.594 7.566 1 95.81 69 PRO A CA 1
ATOM 562 C C . PRO A 1 69 ? -19.203 -4.887 6.281 1 95.81 69 PRO A C 1
ATOM 564 O O . PRO A 1 69 ? -19.062 -5.969 5.707 1 95.81 69 PRO A O 1
ATOM 567 N N . GLN A 1 70 ? -19.984 -3.9 5.781 1 95.69 70 GLN A N 1
ATOM 568 C CA . GLN A 1 70 ? -20.797 -4.168 4.602 1 95.69 70 GLN A CA 1
ATOM 569 C C . GLN A 1 70 ? -20.312 -3.361 3.402 1 95.69 70 GLN A C 1
ATOM 571 O O . GLN A 1 70 ? -20.859 -3.471 2.309 1 95.69 70 GLN A O 1
ATOM 576 N N . MET A 1 71 ? -19.312 -2.568 3.537 1 94.94 71 MET A N 1
ATOM 577 C CA . MET A 1 71 ? -18.844 -1.698 2.467 1 94.94 71 MET A CA 1
ATOM 578 C C . MET A 1 71 ? -18.047 -2.492 1.432 1 94.94 71 MET A C 1
ATOM 580 O O . MET A 1 71 ? -17.172 -3.273 1.785 1 94.94 71 MET A O 1
ATOM 584 N N . PRO A 1 72 ? -18.359 -2.322 0.144 1 95.44 72 PRO A N 1
ATOM 585 C CA . PRO A 1 72 ? -17.641 -3.057 -0.897 1 95.44 72 PRO A CA 1
ATOM 586 C C . PRO A 1 72 ? -16.188 -2.6 -1.039 1 95.44 72 PRO A C 1
ATOM 588 O O . PRO A 1 72 ? -15.844 -1.481 -0.645 1 95.44 72 PRO A O 1
ATOM 591 N N . GLU A 1 73 ? -15.367 -3.434 -1.649 1 95.88 73 GLU A N 1
ATOM 592 C CA . GLU A 1 73 ? -13.938 -3.203 -1.799 1 95.88 73 GLU A CA 1
ATOM 593 C C . GLU A 1 73 ? -13.656 -1.872 -2.492 1 95.88 73 GLU A C 1
ATOM 595 O O . GLU A 1 73 ? -12.781 -1.116 -2.068 1 95.88 73 GLU A O 1
ATOM 600 N N . GLY A 1 74 ? -14.383 -1.615 -3.584 1 94 74 GLY A N 1
ATOM 601 C CA . GLY A 1 74 ? -14.18 -0.372 -4.309 1 94 74 GLY A CA 1
ATOM 602 C C . GLY A 1 74 ? -14.328 0.86 -3.438 1 94 74 GLY A C 1
ATOM 603 O O . GLY A 1 74 ? -13.516 1.788 -3.523 1 94 74 GLY A O 1
ATOM 604 N N . GLU A 1 75 ? -15.219 0.868 -2.551 1 92.44 75 GLU A N 1
ATOM 605 C CA . GLU A 1 75 ? -15.453 1.98 -1.636 1 92.44 75 GLU A CA 1
ATOM 606 C C . GLU A 1 75 ? -14.414 2.002 -0.516 1 92.44 75 GLU A C 1
ATOM 608 O O . GLU A 1 75 ? -13.977 3.072 -0.089 1 92.44 75 GLU A O 1
ATOM 613 N N . LEU A 1 76 ? -14.062 0.817 -0.033 1 95.56 76 LEU A N 1
ATOM 614 C CA . LEU A 1 76 ? -13 0.726 0.966 1 95.56 76 LEU A CA 1
ATOM 615 C C . LEU A 1 76 ? -11.711 1.354 0.448 1 95.56 76 LEU A C 1
ATOM 617 O O . LEU A 1 76 ? -11.039 2.098 1.172 1 95.56 76 LEU A O 1
ATOM 621 N N . THR A 1 77 ? -11.445 1.076 -0.796 1 95 77 THR A N 1
ATOM 622 C CA . THR A 1 77 ? -10.227 1.581 -1.426 1 95 77 THR A CA 1
ATOM 623 C C . THR A 1 77 ? -10.258 3.104 -1.524 1 95 77 THR A C 1
ATOM 625 O O . THR A 1 77 ? -9.281 3.773 -1.201 1 95 77 THR A O 1
ATOM 628 N N . LYS A 1 78 ? -11.328 3.604 -1.93 1 88.81 78 LYS A N 1
ATOM 629 C CA . LYS A 1 78 ? -11.5 5.051 -2.051 1 88.81 78 LYS A CA 1
ATOM 630 C C . LYS A 1 78 ? -11.391 5.73 -0.69 1 88.81 78 LYS A C 1
ATOM 632 O O . LYS A 1 78 ? -10.734 6.766 -0.559 1 88.81 78 LYS A O 1
ATOM 637 N N . LYS A 1 79 ? -12 5.137 0.249 1 90.19 79 LYS A N 1
ATOM 638 C CA . LYS A 1 79 ? -11.977 5.707 1.594 1 90.19 79 LYS A CA 1
ATOM 639 C C . LYS A 1 79 ? -10.57 5.672 2.178 1 90.19 79 LYS A C 1
ATOM 641 O O . LYS A 1 79 ? -10.125 6.637 2.803 1 90.19 79 LYS A O 1
ATOM 646 N N . ARG A 1 80 ? -9.891 4.602 1.999 1 93.94 80 ARG A N 1
ATOM 647 C CA . ARG A 1 80 ? -8.508 4.52 2.477 1 93.94 80 ARG A CA 1
ATOM 648 C C . ARG A 1 80 ? -7.641 5.594 1.827 1 93.94 80 ARG A C 1
ATOM 650 O O . ARG A 1 80 ? -6.875 6.277 2.51 1 93.94 80 ARG A O 1
ATOM 657 N N . ALA A 1 81 ? -7.781 5.723 0.523 1 90.44 81 ALA A N 1
ATOM 658 C CA . ALA A 1 81 ? -6.992 6.703 -0.217 1 90.44 81 ALA A CA 1
ATOM 659 C C . ALA A 1 81 ? -7.207 8.109 0.336 1 90.44 81 ALA A C 1
ATOM 661 O O . ALA A 1 81 ? -6.258 8.891 0.45 1 90.44 81 ALA A O 1
ATOM 662 N N . SER A 1 82 ? -8.344 8.367 0.719 1 86.06 82 SER A N 1
ATOM 663 C CA . SER A 1 82 ? -8.68 9.695 1.226 1 86.06 82 SER A CA 1
ATOM 664 C C . SER A 1 82 ? -8.102 9.914 2.621 1 86.06 82 SER A C 1
ATOM 666 O O . SER A 1 82 ? -7.801 11.047 3.002 1 86.06 82 SER A O 1
ATOM 668 N N . MET A 1 83 ? -7.91 8.859 3.303 1 89.19 83 MET A N 1
ATOM 669 C CA . MET A 1 83 ? -7.477 8.953 4.691 1 89.19 83 MET A CA 1
ATOM 670 C C . MET A 1 83 ? -5.953 9.016 4.785 1 89.19 83 MET A C 1
ATOM 672 O O . MET A 1 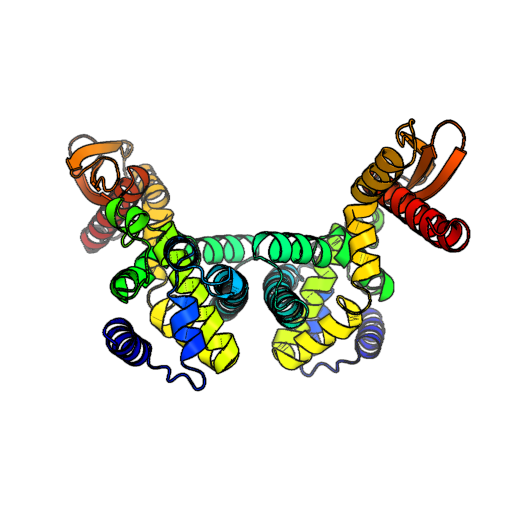83 ? -5.406 9.523 5.766 1 89.19 83 MET A O 1
ATOM 676 N N . VAL A 1 84 ? -5.301 8.477 3.719 1 92.81 84 VAL A N 1
ATOM 677 C CA . VAL A 1 84 ? -3.859 8.312 3.879 1 92.81 84 VAL A CA 1
ATOM 678 C C . VAL A 1 84 ? -3.125 9.094 2.789 1 92.81 84 VAL A C 1
ATOM 680 O O . VAL A 1 84 ? -1.914 8.938 2.617 1 92.81 84 VAL A O 1
ATOM 683 N N . CYS A 1 85 ? -3.857 9.914 2.111 1 89.31 85 CYS A N 1
ATOM 684 C CA . CYS A 1 85 ? -3.236 10.711 1.057 1 89.31 85 CYS A CA 1
ATOM 685 C C . CYS A 1 85 ? -2.41 11.844 1.644 1 89.31 85 CYS A C 1
ATOM 687 O O . CYS A 1 85 ? -2.502 12.133 2.838 1 89.31 85 CYS A O 1
ATOM 689 N N . GLU A 1 86 ? -1.65 12.406 0.792 1 90.38 86 GLU A N 1
ATOM 690 C CA . GLU A 1 86 ? -0.69 13.422 1.2 1 90.38 86 GLU A CA 1
ATOM 691 C C . GLU A 1 86 ? -1.387 14.594 1.895 1 90.38 86 GLU A C 1
ATOM 693 O O . GLU A 1 86 ? -0.99 14.992 2.99 1 90.38 86 GLU A O 1
ATOM 698 N N . PRO A 1 87 ? -2.473 15.172 1.383 1 84.25 87 PRO A N 1
ATOM 699 C CA . PRO A 1 87 ? -3.113 16.312 2.051 1 84.25 87 PRO A CA 1
ATOM 700 C C . PRO A 1 87 ? -3.621 15.961 3.449 1 84.25 87 PRO A C 1
ATOM 702 O O . PRO A 1 87 ? -3.473 16.75 4.379 1 84.25 87 PRO A O 1
ATOM 705 N N . THR A 1 88 ? -4.18 14.805 3.58 1 87.25 88 THR A N 1
ATOM 706 C CA . THR A 1 88 ? -4.691 14.383 4.879 1 87.25 88 THR A CA 1
ATOM 707 C C . THR A 1 88 ? -3.547 14.172 5.867 1 87.25 88 THR A C 1
ATOM 709 O O . THR A 1 88 ? -3.621 14.625 7.016 1 87.25 88 THR A O 1
ATOM 712 N N . LEU A 1 89 ? -2.512 13.523 5.453 1 93.56 89 LEU A N 1
ATOM 713 C CA . LEU A 1 89 ? -1.361 13.289 6.316 1 93.56 89 LEU A CA 1
ATOM 714 C C . LEU A 1 89 ? -0.699 14.602 6.715 1 93.56 89 LEU A C 1
ATOM 716 O O . LEU A 1 89 ? -0.196 14.742 7.832 1 93.56 89 LEU A O 1
ATOM 720 N N . ALA A 1 90 ? -0.653 15.508 5.738 1 90.88 90 ALA A N 1
ATOM 721 C CA . ALA A 1 90 ? -0.094 16.828 6.043 1 90.88 90 ALA A CA 1
ATOM 722 C C . ALA A 1 90 ? -0.911 17.531 7.117 1 90.88 90 ALA A C 1
ATOM 724 O O . ALA A 1 90 ? -0.35 18.172 8.008 1 90.88 90 ALA A O 1
ATOM 725 N N . LEU A 1 91 ? -2.188 17.438 7.027 1 85.62 91 LEU A N 1
ATOM 726 C CA . LEU A 1 91 ? -3.066 18.016 8.039 1 85.62 91 LEU A CA 1
ATOM 727 C C . LEU A 1 91 ? -2.783 17.406 9.414 1 85.62 91 LEU A C 1
ATOM 729 O O . LEU A 1 91 ? -2.66 18.141 10.398 1 85.62 91 LEU A O 1
ATOM 733 N N . CYS A 1 92 ? -2.664 16.141 9.461 1 91.88 92 CYS A N 1
ATOM 734 C CA . CYS A 1 92 ? -2.355 15.445 10.711 1 91.88 92 CYS A CA 1
ATOM 735 C C . CYS A 1 92 ? -0.999 15.883 11.25 1 91.88 92 CYS A C 1
ATOM 737 O O . CYS A 1 92 ? -0.842 16.078 12.461 1 91.88 92 CYS A O 1
ATOM 739 N N . ALA A 1 93 ? -0.053 15.992 10.367 1 94.94 93 ALA A N 1
ATOM 740 C CA . ALA A 1 93 ? 1.291 16.422 10.75 1 94.94 93 ALA A CA 1
ATOM 741 C C . ALA A 1 93 ? 1.273 17.812 11.352 1 94.94 93 ALA A C 1
ATOM 743 O O . ALA A 1 93 ? 1.988 18.094 12.32 1 94.94 93 ALA A O 1
ATOM 744 N N . ARG A 1 94 ? 0.503 18.625 10.805 1 88.81 94 ARG A N 1
ATOM 745 C CA . ARG A 1 94 ? 0.405 20 11.297 1 88.81 94 ARG A CA 1
ATOM 746 C C . ARG A 1 94 ? -0.25 20.047 12.672 1 88.81 94 ARG A C 1
ATOM 748 O O . ARG A 1 94 ? 0.11 20.875 13.508 1 88.81 94 ARG A O 1
ATOM 755 N N . GLU A 1 95 ? -1.177 19.203 12.852 1 87.38 95 GLU A N 1
ATOM 756 C CA . GLU A 1 95 ? -1.816 19.141 14.164 1 87.38 95 GLU A CA 1
ATOM 757 C C . GLU A 1 95 ? -0.811 18.766 15.25 1 87.38 95 GLU A C 1
ATOM 759 O O . GLU A 1 95 ? -0.938 19.203 16.391 1 87.38 95 GLU A O 1
ATOM 764 N N . LEU A 1 96 ? 0.235 18.078 14.859 1 93.44 96 LEU A N 1
ATOM 765 C CA . LEU A 1 96 ? 1.31 17.688 15.766 1 93.44 96 LEU A CA 1
ATOM 766 C C . LEU A 1 96 ? 2.461 18.688 15.695 1 93.44 96 LEU A C 1
ATOM 768 O O . LEU A 1 96 ? 3.475 18.516 16.375 1 93.44 96 LEU A O 1
ATOM 772 N N . SER A 1 97 ? 2.326 19.688 14.875 1 95.69 97 SER A N 1
ATOM 773 C CA . SER A 1 97 ? 3.391 20.641 14.609 1 95.69 97 SER A CA 1
ATOM 774 C C . SER A 1 97 ? 4.68 19.938 14.203 1 95.69 97 SER A C 1
ATOM 776 O O . SER A 1 97 ? 5.77 20.328 14.633 1 95.69 97 SER A O 1
ATOM 778 N N . LEU A 1 98 ? 4.523 18.953 13.43 1 97.56 98 LEU A N 1
ATOM 779 C CA . LEU A 1 98 ? 5.656 18.094 13.094 1 97.56 98 LEU A CA 1
ATOM 780 C C . LEU A 1 98 ? 6.746 18.891 12.383 1 97.56 98 LEU A C 1
ATOM 782 O O . LEU A 1 98 ? 7.938 18.594 12.531 1 97.56 98 LEU A O 1
ATOM 786 N N . GLY A 1 99 ? 6.355 19.875 11.617 1 97.44 99 GLY A N 1
ATOM 787 C CA . GLY A 1 99 ? 7.301 20.703 10.898 1 97.44 99 GLY A CA 1
ATOM 788 C C . GLY A 1 99 ? 8.344 21.344 11.797 1 97.44 99 GLY A C 1
ATOM 789 O O . GLY A 1 99 ? 9.5 21.5 11.398 1 97.44 99 GLY A O 1
ATOM 790 N N . GLU A 1 100 ? 8.008 21.641 13 1 96.94 100 GLU A N 1
ATOM 791 C CA . GLU A 1 100 ? 8.891 22.312 13.945 1 96.94 100 GLU A CA 1
ATOM 792 C C . GLU A 1 100 ? 10.031 21.406 14.391 1 96.94 100 GLU A C 1
ATOM 794 O O . GLU A 1 100 ? 11.062 21.891 14.875 1 96.94 100 GLU A O 1
ATOM 799 N N . TYR A 1 101 ? 9.859 20.172 14.148 1 98.12 101 TYR A N 1
ATOM 800 C CA . TYR A 1 101 ? 10.828 19.219 14.68 1 98.12 101 TYR A CA 1
ATOM 801 C C . TYR A 1 101 ? 11.711 18.656 13.562 1 98.12 101 TYR A C 1
ATOM 803 O O . TYR A 1 101 ? 12.672 17.938 13.828 1 98.12 101 TYR A O 1
ATOM 811 N N . LEU A 1 102 ? 11.398 19.062 12.312 1 98.25 102 LEU A N 1
ATOM 812 C CA . LEU A 1 102 ? 12.156 18.562 11.164 1 98.25 102 LEU A CA 1
ATOM 813 C C . LEU A 1 102 ? 13.57 19.141 11.148 1 98.25 102 LEU A C 1
ATOM 815 O O . LEU A 1 102 ? 13.766 20.312 11.445 1 98.25 102 LEU A O 1
ATOM 819 N N . LEU A 1 103 ? 14.5 18.266 10.922 1 98.12 103 LEU A N 1
ATOM 820 C CA . LEU A 1 103 ? 15.844 18.703 10.57 1 98.12 103 LEU A CA 1
ATOM 821 C C . LEU A 1 103 ? 15.977 18.922 9.07 1 98.12 103 LEU A C 1
ATOM 823 O O . LEU A 1 103 ? 15.961 17.953 8.297 1 98.12 103 LEU A O 1
ATOM 827 N N . LEU A 1 104 ? 16.141 20.203 8.688 1 97.75 104 LEU A N 1
ATOM 828 C CA . LEU A 1 104 ? 16.188 20.594 7.285 1 97.75 104 LEU A CA 1
ATOM 829 C C . LEU A 1 104 ? 17.516 21.266 6.949 1 97.75 104 LEU A C 1
ATOM 831 O O . LEU A 1 104 ? 18.125 21.922 7.801 1 97.75 104 LEU A O 1
ATOM 835 N N . GLY A 1 105 ? 17.938 20.969 5.738 1 97.25 105 GLY A N 1
ATOM 836 C CA . GLY A 1 105 ? 19.047 21.781 5.25 1 97.25 105 GLY A CA 1
ATOM 837 C C . GLY A 1 105 ? 18.703 23.25 5.133 1 97.25 105 GLY A C 1
ATOM 838 O O . GLY A 1 105 ? 17.516 23.609 5.02 1 97.25 105 GLY A O 1
ATOM 839 N N . LYS A 1 106 ? 19.703 24.078 5.07 1 96.75 106 LYS A N 1
ATOM 840 C CA . LYS A 1 106 ? 19.5 25.516 5.027 1 96.75 106 LYS A CA 1
ATOM 841 C C . LYS A 1 106 ? 18.719 25.922 3.783 1 96.75 106 LYS A C 1
ATOM 843 O O . LYS A 1 106 ? 17.812 26.766 3.859 1 96.75 106 LYS A O 1
ATOM 848 N N . GLY A 1 107 ? 19.078 25.422 2.686 1 95.56 107 GLY A N 1
ATOM 849 C CA . GLY A 1 107 ? 18.375 25.734 1.449 1 95.56 107 GLY A CA 1
ATOM 850 C C . GLY A 1 107 ? 16.922 25.312 1.469 1 95.56 107 GLY A C 1
ATOM 851 O O . GLY A 1 107 ? 16.047 26.078 1.065 1 95.56 107 GLY A O 1
ATOM 852 N N . GLU A 1 108 ? 16.703 24.094 1.942 1 95.94 108 GLU A N 1
ATOM 853 C CA . GLU A 1 108 ? 15.336 23.578 2.043 1 95.94 108 GLU A CA 1
ATOM 854 C C . GLU A 1 108 ? 14.5 24.406 3.008 1 95.94 108 GLU A C 1
ATOM 856 O O . GLU A 1 108 ? 13.344 24.734 2.717 1 95.94 108 GLU A O 1
ATOM 861 N N . GLU A 1 109 ? 15.07 24.781 4.098 1 95.38 109 GLU A N 1
ATOM 862 C CA . GLU A 1 109 ? 14.398 25.641 5.066 1 95.38 109 GLU A CA 1
ATOM 863 C C . GLU A 1 109 ? 14.031 26.984 4.453 1 95.38 109 GLU A C 1
ATOM 865 O O . GLU A 1 109 ? 12.898 27.469 4.605 1 95.38 109 GLU A O 1
ATOM 870 N N . ALA A 1 110 ? 14.961 27.516 3.727 1 94.44 110 ALA A N 1
ATOM 871 C CA . ALA A 1 110 ? 14.797 28.844 3.143 1 94.44 110 ALA A CA 1
ATOM 872 C C . ALA A 1 110 ? 13.688 28.859 2.1 1 94.44 110 ALA A C 1
ATOM 874 O O . ALA A 1 110 ? 13.047 29.891 1.874 1 94.44 110 ALA A O 1
ATOM 875 N N . THR A 1 111 ? 13.477 27.734 1.583 1 92.12 111 THR A N 1
ATOM 876 C CA . THR A 1 111 ? 12.492 27.688 0.508 1 92.12 111 THR A CA 1
ATOM 877 C C . THR A 1 111 ? 11.141 27.203 1.035 1 92.12 111 THR A C 1
ATOM 879 O O . THR A 1 111 ? 10.258 26.828 0.256 1 92.12 111 THR A O 1
ATOM 882 N N . GLY A 1 112 ? 10.953 27.062 2.371 1 91.69 112 GLY A N 1
ATOM 883 C CA . GLY A 1 112 ? 9.664 26.766 2.98 1 91.69 112 GLY A CA 1
ATOM 884 C C . GLY A 1 112 ? 9.422 25.297 3.197 1 91.69 112 GLY A C 1
ATOM 885 O O . GLY A 1 112 ? 8.273 24.859 3.346 1 91.69 112 GLY A O 1
ATOM 886 N N . GLY A 1 113 ? 10.469 24.469 3.178 1 94.62 113 GLY A N 1
ATOM 887 C CA . GLY A 1 113 ? 10.352 23.031 3.324 1 94.62 113 GLY A CA 1
ATOM 888 C C . GLY A 1 113 ? 9.625 22.609 4.59 1 94.62 113 GLY A C 1
ATOM 889 O O . GLY A 1 113 ? 8.875 21.641 4.59 1 94.62 113 GLY A O 1
ATOM 890 N N . ARG A 1 114 ? 9.711 23.391 5.582 1 95.25 114 ARG A N 1
ATOM 891 C CA . ARG A 1 114 ? 9.172 23.078 6.902 1 95.25 114 ARG A CA 1
ATOM 892 C C . ARG A 1 114 ? 7.645 23.016 6.875 1 95.25 114 ARG A C 1
ATOM 894 O O . ARG A 1 114 ? 7.027 22.312 7.68 1 95.25 114 ARG A O 1
ATOM 901 N N . ARG A 1 115 ? 7.039 23.656 5.957 1 90.44 115 ARG A N 1
ATOM 902 C CA . ARG A 1 115 ? 5.586 23.75 5.883 1 90.44 115 ARG A CA 1
ATOM 903 C C . ARG A 1 115 ? 5.051 23.016 4.66 1 90.44 115 ARG A C 1
ATOM 905 O O . ARG A 1 115 ? 3.836 22.938 4.453 1 90.44 115 ARG A O 1
ATOM 912 N N . ARG A 1 116 ? 5.926 22.484 3.867 1 91.75 116 ARG A N 1
ATOM 913 C CA . ARG A 1 116 ? 5.52 21.828 2.627 1 91.75 116 ARG A CA 1
ATOM 914 C C . ARG A 1 116 ? 4.785 20.516 2.912 1 91.75 116 ARG A C 1
ATOM 916 O O . ARG A 1 116 ? 5.273 19.672 3.666 1 91.75 116 ARG A O 1
ATOM 923 N N . ASP A 1 117 ? 3.629 20.328 2.25 1 90.38 117 ASP A N 1
ATOM 924 C CA . ASP A 1 117 ? 2.775 19.172 2.498 1 90.38 117 ASP A CA 1
ATOM 925 C C . ASP A 1 117 ? 3.537 17.859 2.266 1 90.38 117 ASP A C 1
ATOM 927 O O . ASP A 1 117 ? 3.434 16.922 3.061 1 90.38 117 ASP A O 1
ATOM 931 N N . SER A 1 118 ? 4.309 17.797 1.209 1 94.38 118 SER A N 1
ATOM 932 C CA . SER A 1 118 ? 5.031 16.578 0.869 1 94.38 118 SER A CA 1
ATOM 933 C C . SER A 1 118 ? 6.055 16.219 1.942 1 94.38 118 SER A C 1
ATOM 935 O O . SER A 1 118 ? 6.199 15.055 2.312 1 94.38 118 SER A O 1
ATOM 937 N N . ILE A 1 119 ? 6.691 17.266 2.531 1 97.38 119 ILE A N 1
ATOM 938 C CA . ILE A 1 119 ? 7.777 17.031 3.479 1 97.38 119 ILE A CA 1
ATOM 939 C C . ILE A 1 119 ? 7.203 16.609 4.832 1 97.38 119 ILE A C 1
ATOM 941 O O . ILE A 1 119 ? 7.652 15.641 5.43 1 97.38 119 ILE A O 1
ATOM 945 N N . VAL A 1 120 ? 6.156 17.312 5.238 1 97.44 120 VAL A N 1
ATOM 946 C CA . VAL A 1 120 ? 5.625 17 6.562 1 97.44 120 VAL A CA 1
ATOM 947 C C . VAL A 1 120 ? 4.855 15.688 6.516 1 97.44 120 VAL A C 1
ATOM 949 O O . VAL A 1 120 ? 4.84 14.938 7.496 1 97.44 120 VAL A O 1
ATOM 952 N N . SER A 1 121 ? 4.184 15.352 5.367 1 97.25 121 SER A N 1
ATOM 953 C CA . SER A 1 121 ? 3.508 14.07 5.234 1 97.25 121 SER A CA 1
ATOM 954 C C . SER A 1 121 ? 4.504 12.914 5.254 1 97.25 121 SER A C 1
ATOM 956 O O . SER A 1 121 ? 4.262 11.891 5.898 1 97.25 121 SER A O 1
ATOM 958 N N . ASP A 1 122 ? 5.645 13.109 4.598 1 98.25 122 ASP A N 1
ATOM 959 C CA . ASP A 1 122 ? 6.695 12.094 4.605 1 98.25 122 ASP A CA 1
ATOM 960 C C . ASP A 1 122 ? 7.25 11.883 6.012 1 98.25 122 ASP A C 1
ATOM 962 O O . ASP A 1 122 ? 7.547 10.758 6.41 1 98.25 122 ASP A O 1
ATOM 966 N N . ALA A 1 123 ? 7.402 12.984 6.672 1 98.69 123 ALA A N 1
ATOM 967 C CA . ALA A 1 123 ? 7.902 12.906 8.047 1 98.69 123 ALA A CA 1
ATOM 968 C C . ALA A 1 123 ? 6.93 12.148 8.945 1 98.69 123 ALA A C 1
ATOM 970 O O . ALA A 1 123 ? 7.348 11.398 9.828 1 98.69 123 ALA A O 1
ATOM 971 N N . MET A 1 124 ? 5.609 12.383 8.711 1 98.5 124 MET A N 1
ATOM 972 C CA . MET A 1 124 ? 4.582 11.664 9.461 1 98.5 124 MET A CA 1
ATOM 973 C C . MET A 1 124 ? 4.695 10.156 9.227 1 98.5 124 MET A C 1
ATOM 975 O O . MET A 1 124 ? 4.648 9.375 10.18 1 98.5 124 MET A O 1
ATOM 979 N N . GLU A 1 125 ? 4.863 9.781 8 1 98.75 125 GLU A N 1
ATOM 980 C CA . GLU A 1 125 ? 5.039 8.367 7.668 1 98.75 125 GLU A CA 1
ATOM 981 C C . GLU A 1 125 ? 6.316 7.809 8.289 1 98.75 125 GLU A C 1
ATOM 983 O O . GLU A 1 125 ? 6.32 6.695 8.812 1 98.75 125 GLU A O 1
ATOM 988 N N . ALA A 1 126 ? 7.383 8.594 8.219 1 98.88 126 ALA A N 1
ATOM 989 C CA . ALA A 1 126 ? 8.656 8.156 8.773 1 98.88 126 ALA A CA 1
ATOM 990 C C . ALA A 1 126 ? 8.562 7.965 10.281 1 98.88 126 ALA A C 1
ATOM 992 O O . ALA A 1 126 ? 9.125 7.016 10.828 1 98.88 126 ALA A O 1
ATOM 993 N N . LEU A 1 127 ? 7.887 8.898 10.914 1 98.88 127 LEU A N 1
ATOM 994 C CA . LEU A 1 127 ? 7.66 8.773 12.352 1 98.88 127 LEU A CA 1
ATOM 995 C C . LEU A 1 127 ? 6.922 7.473 12.672 1 98.88 127 LEU A C 1
ATOM 997 O O . LEU A 1 127 ? 7.293 6.758 13.609 1 98.88 127 LEU A O 1
ATOM 1001 N N . LEU A 1 128 ? 5.922 7.211 11.867 1 98.88 128 LEU A N 1
ATOM 1002 C CA . LEU A 1 128 ? 5.18 5.969 12.023 1 98.88 128 LEU A CA 1
ATOM 1003 C C . LEU A 1 128 ? 6.09 4.762 11.828 1 98.88 128 LEU A C 1
ATOM 1005 O O . LEU A 1 128 ? 6.027 3.799 12.594 1 98.88 128 LEU A O 1
ATOM 1009 N N . GLY A 1 129 ? 6.941 4.801 10.781 1 98.88 129 GLY A N 1
ATOM 1010 C CA . GLY A 1 129 ? 7.914 3.742 10.562 1 98.88 129 GLY A CA 1
ATOM 1011 C C . GLY A 1 129 ? 8.852 3.545 11.734 1 98.88 129 GLY A C 1
ATOM 1012 O O . GLY A 1 129 ? 9.172 2.41 12.102 1 98.88 129 GLY A O 1
ATOM 1013 N N . ALA A 1 130 ? 9.273 4.613 12.359 1 98.88 130 ALA A N 1
ATOM 1014 C CA . ALA A 1 130 ? 10.164 4.566 13.516 1 98.88 130 ALA A CA 1
ATOM 1015 C C . ALA A 1 130 ? 9.477 3.898 14.703 1 98.88 130 ALA A C 1
ATOM 1017 O O . ALA A 1 130 ? 10.078 3.062 15.383 1 98.88 130 ALA A O 1
ATOM 1018 N N . ILE A 1 131 ? 8.242 4.285 14.938 1 98.88 131 ILE A N 1
ATOM 1019 C CA . ILE A 1 131 ? 7.484 3.707 16.031 1 98.88 131 ILE A CA 1
ATOM 1020 C C . ILE A 1 131 ? 7.297 2.211 15.805 1 98.88 131 ILE A C 1
ATOM 1022 O O . ILE A 1 131 ? 7.438 1.408 16.734 1 98.88 131 ILE A O 1
ATOM 1026 N N . TYR A 1 132 ? 7.023 1.852 14.602 1 98.81 132 TYR A N 1
ATOM 1027 C CA . TYR A 1 132 ? 6.848 0.447 14.25 1 98.81 132 TYR A CA 1
ATOM 1028 C C . TYR A 1 132 ? 8.117 -0.347 14.508 1 98.81 132 TYR A C 1
ATOM 1030 O O . TYR A 1 132 ? 8.078 -1.436 15.086 1 98.81 132 TYR A O 1
ATOM 1038 N N . LEU A 1 133 ? 9.219 0.194 14.055 1 98.38 133 LEU A N 1
ATOM 1039 C CA . LEU A 1 133 ? 10.492 -0.489 14.211 1 98.38 133 LEU A CA 1
ATOM 1040 C C . LEU A 1 133 ? 10.859 -0.627 15.688 1 98.38 133 LEU A C 1
ATOM 1042 O O . LEU A 1 133 ? 11.438 -1.638 16.094 1 98.38 133 LEU A O 1
ATOM 1046 N N . ASP A 1 134 ? 10.539 0.343 16.484 1 98.69 134 ASP A N 1
ATOM 1047 C CA . ASP A 1 134 ? 10.938 0.41 17.875 1 98.69 134 ASP A CA 1
ATOM 1048 C C . ASP A 1 134 ? 9.992 -0.4 18.766 1 98.69 134 ASP A C 1
ATOM 1050 O O . ASP A 1 134 ? 10.438 -1.143 19.641 1 98.69 134 ASP A O 1
ATOM 1054 N N . GLY A 1 135 ? 8.688 -0.275 18.469 1 97.94 135 GLY A N 1
ATOM 1055 C CA . GLY A 1 135 ? 7.711 -0.79 19.422 1 97.94 135 GLY A CA 1
ATOM 1056 C C . GLY A 1 135 ? 6.797 -1.842 18.828 1 97.94 135 GLY A C 1
ATOM 1057 O O . GLY A 1 135 ? 6 -2.455 19.531 1 97.94 135 GLY A O 1
ATOM 1058 N N . GLY A 1 136 ? 6.848 -1.984 17.516 1 97 136 GLY A N 1
ATOM 1059 C CA . GLY A 1 136 ? 6.051 -3.021 16.875 1 97 136 GLY A CA 1
ATOM 1060 C C . GLY A 1 136 ? 4.719 -2.512 16.359 1 97 136 GLY A C 1
ATOM 1061 O O . GLY A 1 136 ? 4.441 -1.312 16.422 1 97 136 GLY A O 1
ATOM 1062 N N . PHE A 1 137 ? 3.906 -3.445 15.867 1 96.69 137 PHE A N 1
ATOM 1063 C CA . PHE A 1 137 ? 2.684 -3.145 15.133 1 96.69 137 PHE A CA 1
ATOM 1064 C C . PHE A 1 137 ? 1.632 -2.543 16.062 1 96.69 137 PHE A C 1
ATOM 1066 O O . PHE A 1 137 ? 0.936 -1.597 15.68 1 96.69 137 PHE A O 1
ATOM 1073 N N . ALA A 1 138 ? 1.493 -3.053 17.234 1 96.31 138 ALA A N 1
ATOM 1074 C CA . ALA A 1 138 ? 0.46 -2.594 18.156 1 96.31 138 ALA A CA 1
ATOM 1075 C C . ALA A 1 138 ? 0.65 -1.122 18.5 1 96.31 138 ALA A C 1
ATOM 1077 O O . ALA A 1 138 ? -0.307 -0.344 18.5 1 96.31 138 ALA A O 1
ATOM 1078 N N . ASN A 1 139 ? 1.85 -0.71 18.797 1 97.62 139 ASN A N 1
ATOM 1079 C CA . ASN A 1 139 ? 2.145 0.678 19.141 1 97.62 139 ASN A CA 1
ATOM 1080 C C . ASN A 1 139 ? 1.942 1.602 17.938 1 97.62 139 ASN A C 1
ATOM 1082 O O . ASN A 1 139 ? 1.436 2.715 18.094 1 97.62 139 ASN A O 1
ATOM 1086 N N . ALA A 1 140 ? 2.377 1.105 16.766 1 98.31 140 ALA A N 1
ATOM 1087 C CA . ALA A 1 140 ? 2.174 1.889 15.555 1 98.31 140 ALA A CA 1
ATOM 1088 C C . ALA A 1 140 ? 0.689 2.102 15.281 1 98.31 140 ALA A C 1
ATOM 1090 O O . ALA A 1 140 ? 0.271 3.201 14.914 1 98.31 140 ALA A O 1
ATOM 1091 N N . LYS A 1 141 ? -0.039 1.033 15.477 1 97.31 141 LYS A N 1
ATOM 1092 C CA . LYS A 1 141 ? -1.485 1.103 15.281 1 97.31 141 LYS A CA 1
ATOM 1093 C C . LYS A 1 141 ? -2.117 2.123 16.219 1 97.31 141 LYS A C 1
ATOM 1095 O O . LYS A 1 141 ? -2.99 2.895 15.82 1 97.31 141 LYS A O 1
ATOM 1100 N N . GLU A 1 142 ? -1.736 2.148 17.422 1 97.38 142 GLU A N 1
ATOM 1101 C CA . GLU A 1 142 ? -2.238 3.113 18.406 1 97.38 142 GLU A CA 1
ATOM 1102 C C . GLU A 1 142 ? -1.945 4.543 17.969 1 97.38 142 GLU A C 1
ATOM 1104 O O . GLU A 1 142 ? -2.801 5.422 18.094 1 97.38 142 GLU A O 1
ATOM 1109 N N . PHE A 1 143 ? -0.761 4.766 17.516 1 97.94 143 PHE A N 1
ATOM 1110 C CA . PHE A 1 143 ? -0.374 6.086 17.016 1 97.94 143 PHE A CA 1
ATOM 1111 C C . PHE A 1 143 ? -1.275 6.523 15.875 1 97.94 143 PHE A C 1
ATOM 1113 O O . PHE A 1 143 ? -1.748 7.664 15.852 1 97.94 143 PHE A O 1
ATOM 1120 N N . VAL A 1 144 ? -1.527 5.605 14.906 1 97.88 144 VAL A N 1
ATOM 1121 C CA . VAL A 1 144 ? -2.344 5.914 13.742 1 97.88 144 VAL A CA 1
ATOM 1122 C C . VAL A 1 144 ? -3.77 6.242 14.18 1 97.88 144 VAL A C 1
ATOM 1124 O O . VAL A 1 144 ? -4.371 7.203 13.688 1 97.88 144 VAL A O 1
ATOM 1127 N N . GLN A 1 145 ? -4.273 5.484 15.094 1 95.38 145 GLN A N 1
ATOM 1128 C CA . GLN A 1 145 ? -5.633 5.699 15.578 1 95.38 145 GLN A CA 1
ATOM 1129 C C . GLN A 1 145 ? -5.762 7.055 16.266 1 95.38 145 GLN A C 1
ATOM 1131 O O . GLN A 1 145 ? -6.766 7.75 16.094 1 95.38 145 GLN A O 1
ATOM 1136 N N . LYS A 1 146 ? -4.773 7.434 16.938 1 94.94 146 LYS A N 1
ATOM 1137 C CA . LYS A 1 146 ? -4.809 8.641 17.766 1 94.94 146 LYS A CA 1
ATOM 1138 C C . LYS A 1 146 ? -4.594 9.891 16.922 1 94.94 146 LYS A C 1
ATOM 1140 O O . LYS A 1 146 ? -5.23 10.922 17.141 1 94.94 146 LYS A O 1
ATOM 1145 N N . PHE A 1 147 ? -3.754 9.781 15.922 1 94.88 147 PHE A N 1
ATOM 1146 C CA . PHE A 1 147 ? -3.297 11.016 15.305 1 94.88 147 PHE A CA 1
ATOM 1147 C C . PHE A 1 147 ? -3.746 11.094 13.852 1 94.88 147 PHE A C 1
ATOM 1149 O O . PHE A 1 147 ? -3.752 12.18 13.258 1 94.88 147 PHE A O 1
ATOM 1156 N N . ILE A 1 148 ? -4.121 9.969 13.266 1 93.5 148 ILE A N 1
ATOM 1157 C CA . ILE A 1 148 ? -4.434 9.992 11.844 1 93.5 148 ILE A CA 1
ATOM 1158 C C . ILE A 1 148 ? -5.902 9.617 11.633 1 93.5 148 ILE A C 1
ATOM 1160 O O . ILE A 1 148 ? -6.625 10.305 10.906 1 93.5 148 ILE A O 1
ATOM 1164 N N . LEU A 1 149 ? -6.375 8.586 12.375 1 92.44 149 LEU A N 1
ATOM 1165 C CA . LEU A 1 149 ? -7.719 8.07 12.133 1 92.44 149 LEU A CA 1
ATOM 1166 C C . LEU A 1 149 ? -8.711 8.672 13.125 1 92.44 149 LEU A C 1
ATOM 1168 O O . LEU A 1 149 ? -9.867 8.242 13.188 1 92.44 149 LEU A O 1
ATOM 1172 N N . ASN A 1 150 ? -8.5 9.547 14.039 1 85.56 150 ASN A N 1
ATOM 1173 C CA . ASN A 1 150 ? -9.336 10.086 15.109 1 85.56 150 ASN A CA 1
ATOM 1174 C C . ASN A 1 150 ? -10.422 11.008 14.555 1 85.56 150 ASN A C 1
ATOM 1176 O O . ASN A 1 150 ? -11.438 11.25 15.211 1 85.56 150 ASN A O 1
ATOM 1180 N N . ASP A 1 151 ? -10.508 11.555 13.445 1 78.75 151 ASP A N 1
ATOM 1181 C CA . ASP A 1 151 ? -11.469 12.5 12.875 1 78.75 151 ASP A CA 1
ATOM 1182 C C . ASP A 1 151 ? -11.68 12.242 11.391 1 78.75 151 ASP A C 1
ATOM 1184 O O . ASP A 1 151 ? -11.578 13.156 10.57 1 78.75 151 ASP A O 1
ATOM 1188 N N . ILE A 1 152 ? -12.039 11.039 11.156 1 74.69 152 ILE A N 1
ATOM 1189 C CA . ILE A 1 152 ? -12.055 10.547 9.781 1 74.69 152 ILE A CA 1
ATOM 1190 C C . ILE A 1 152 ? -13.109 11.305 8.977 1 74.69 152 ILE A C 1
ATOM 1192 O O . ILE A 1 152 ? -12.875 11.664 7.816 1 74.69 152 ILE A O 1
ATOM 1196 N N . GLU A 1 153 ? -14.172 11.5 9.555 1 72.12 153 GLU A N 1
ATOM 1197 C CA . GLU A 1 153 ? -15.266 12.156 8.844 1 72.12 153 GLU A CA 1
ATOM 1198 C C . GLU A 1 153 ? -14.852 13.547 8.375 1 72.12 153 GLU A C 1
ATOM 1200 O O . GLU A 1 153 ? -15.078 13.914 7.215 1 72.12 153 GLU A O 1
ATOM 1205 N N . ASN A 1 154 ? -14.242 14.25 9.242 1 71.81 154 ASN A N 1
ATOM 1206 C CA . ASN A 1 154 ? -13.812 15.602 8.898 1 71.81 154 ASN A CA 1
ATOM 1207 C C . ASN A 1 154 ? -12.648 15.586 7.918 1 71.81 154 ASN A C 1
ATOM 1209 O O . ASN A 1 154 ? -12.57 16.422 7.02 1 71.81 154 ASN A O 1
ATOM 1213 N N . LYS A 1 155 ? -11.828 14.672 8.055 1 73.5 155 LYS A N 1
ATOM 1214 C CA . LYS A 1 155 ? -10.664 14.578 7.184 1 73.5 155 LYS A CA 1
ATOM 1215 C C . LYS A 1 155 ? -11.062 14.148 5.773 1 73.5 155 LYS A C 1
ATOM 1217 O O . LYS A 1 155 ? -10.516 14.648 4.789 1 73.5 155 LYS A O 1
ATOM 1222 N N . GLN A 1 156 ? -11.984 13.234 5.75 1 72.19 156 GLN A N 1
ATOM 1223 C CA . GLN A 1 156 ? -12.516 12.82 4.453 1 72.19 156 GLN A CA 1
ATOM 1224 C C . GLN A 1 156 ? -13.195 13.992 3.748 1 72.19 156 GLN A C 1
ATOM 1226 O O . GLN A 1 156 ? -13.102 14.125 2.527 1 72.19 156 GLN A O 1
ATOM 1231 N N . LEU A 1 157 ? -13.867 14.695 4.559 1 67.06 157 LEU A N 1
ATOM 1232 C CA . LEU A 1 157 ? -14.531 15.875 4.012 1 67.06 157 LEU A CA 1
ATOM 1233 C C . LEU A 1 157 ? -13.516 16.844 3.42 1 67.06 157 LEU A C 1
ATOM 1235 O O . LEU A 1 157 ? -13.734 17.391 2.34 1 67.06 157 LEU A O 1
ATOM 1239 N N . PHE A 1 158 ? -12.516 16.938 4.121 1 69.31 158 PHE A N 1
ATOM 1240 C CA . PHE A 1 158 ? -11.477 17.844 3.625 1 69.31 158 PHE A CA 1
ATOM 1241 C C . PHE A 1 158 ? -10.93 17.344 2.293 1 69.31 158 PHE A C 1
ATOM 1243 O O . PHE A 1 158 ? -10.75 18.125 1.358 1 69.31 158 PHE A O 1
ATOM 1250 N N . TYR A 1 159 ? -10.773 16.078 2.17 1 71.75 159 TYR A N 1
ATOM 1251 C CA . TYR A 1 159 ? -10.211 15.461 0.974 1 71.75 159 TYR A CA 1
ATOM 1252 C C . TYR A 1 159 ? -11.148 15.633 -0.217 1 71.75 159 TYR A C 1
ATOM 1254 O O . TYR A 1 159 ? -10.695 15.938 -1.326 1 71.75 159 TYR A O 1
ATOM 1262 N N . ASP A 1 160 ? -12.336 15.453 -0.015 1 76.44 160 ASP A N 1
ATOM 1263 C CA . ASP A 1 160 ? -13.289 15.422 -1.122 1 76.44 160 ASP A CA 1
ATOM 1264 C C . ASP A 1 160 ? -14.211 16.641 -1.085 1 76.44 160 ASP A C 1
ATOM 1266 O O . ASP A 1 160 ? -15.359 16.562 -1.529 1 76.44 160 ASP A O 1
ATOM 1270 N N . SER A 1 161 ? -13.664 17.656 -0.569 1 81.69 161 SER A N 1
ATOM 1271 C CA . SER A 1 161 ? -14.578 18.75 -0.291 1 81.69 161 SER A CA 1
ATOM 1272 C C . SER A 1 161 ? -15.086 19.391 -1.58 1 81.69 161 SER A C 1
ATOM 1274 O O . SER A 1 161 ? -16.266 19.75 -1.686 1 81.69 161 SER A O 1
ATOM 1276 N N . LYS A 1 162 ? -14.156 19.469 -2.525 1 86.06 162 LYS A N 1
ATOM 1277 C CA . LYS A 1 162 ? -14.578 20.109 -3.768 1 86.06 162 LYS A CA 1
ATOM 1278 C C . LYS A 1 162 ? -15.633 19.266 -4.488 1 86.06 162 LYS A C 1
ATOM 1280 O O . LYS A 1 162 ? -16.656 19.797 -4.922 1 86.06 162 LYS A O 1
ATOM 1285 N N . THR A 1 163 ? -15.328 18 -4.555 1 82.12 163 THR A N 1
ATOM 1286 C CA . THR A 1 163 ? -16.281 17.094 -5.199 1 82.12 163 THR A CA 1
ATOM 1287 C C . THR A 1 163 ? -17.594 17.062 -4.434 1 82.12 163 THR A C 1
ATOM 1289 O O . THR A 1 163 ? -18.672 17.156 -5.035 1 82.12 163 THR A O 1
ATOM 1292 N N . THR A 1 164 ? -17.484 16.953 -3.186 1 83.56 164 THR A N 1
ATOM 1293 C CA . THR A 1 164 ? -18.656 16.891 -2.332 1 83.56 164 THR A CA 1
ATOM 1294 C C . THR A 1 164 ? -19.469 18.188 -2.451 1 83.56 164 THR A C 1
ATOM 1296 O O . THR A 1 164 ? -20.703 18.141 -2.568 1 83.56 164 THR A O 1
ATOM 1299 N N . LEU A 1 165 ? -18.797 19.328 -2.426 1 87.88 165 LEU A N 1
ATOM 1300 C CA . LEU A 1 165 ? -19.484 20.609 -2.549 1 87.88 165 LEU A CA 1
ATOM 1301 C C . LEU A 1 165 ? -20.188 20.719 -3.898 1 87.88 165 LEU A C 1
ATOM 1303 O O . LEU A 1 165 ? -21.328 21.188 -3.975 1 87.88 165 LEU A O 1
ATOM 1307 N N . GLN A 1 166 ? -19.469 20.281 -4.895 1 88.31 166 GLN A N 1
ATOM 1308 C CA . GLN A 1 166 ? -20.047 20.297 -6.23 1 88.31 166 GLN A CA 1
ATOM 1309 C C . GLN A 1 166 ? -21.328 19.469 -6.289 1 88.31 166 GLN A C 1
ATOM 1311 O O . GLN A 1 166 ? -22.328 19.891 -6.875 1 88.31 166 GLN A O 1
ATOM 1316 N N . GLU A 1 167 ? -21.281 18.312 -5.672 1 86.12 167 GLU A N 1
ATOM 1317 C CA . GLU A 1 167 ? -22.438 17.438 -5.648 1 86.12 167 GLU A CA 1
ATOM 1318 C C . GLU A 1 167 ? -23.594 18.062 -4.867 1 86.12 167 GLU A C 1
ATOM 1320 O O . GLU A 1 167 ? -24.75 18 -5.297 1 86.12 167 GLU A O 1
ATOM 1325 N N . ILE A 1 168 ? -23.297 18.641 -3.787 1 84.5 168 ILE A N 1
ATOM 1326 C CA . ILE A 1 168 ? -24.297 19.297 -2.945 1 84.5 168 ILE A CA 1
ATOM 1327 C C . ILE A 1 168 ? -24.953 20.438 -3.715 1 84.5 168 ILE A C 1
ATOM 1329 O O . ILE A 1 168 ? -26.188 20.547 -3.746 1 84.5 168 ILE A O 1
ATOM 1333 N N . VAL A 1 169 ? -24.172 21.234 -4.367 1 87.88 169 VAL A N 1
ATOM 1334 C CA . VAL A 1 169 ? -24.656 22.422 -5.074 1 87.88 169 VAL A CA 1
ATOM 1335 C C . VAL A 1 169 ? -25.469 22 -6.293 1 87.88 169 VAL A C 1
ATOM 1337 O O . VAL A 1 169 ? -26.531 22.578 -6.57 1 87.88 169 VAL A O 1
ATOM 1340 N N . GLN A 1 170 ? -25 21.016 -6.934 1 87.56 170 GLN A N 1
ATOM 1341 C CA . GLN A 1 170 ? -25.688 20.531 -8.125 1 87.56 170 GLN A CA 1
ATOM 1342 C C . GLN A 1 170 ? -27.047 19.938 -7.758 1 87.56 170 GLN A C 1
ATOM 1344 O O . GLN A 1 170 ? -27.984 19.969 -8.562 1 87.56 170 GLN A O 1
ATOM 1349 N N . GLY A 1 171 ? -27.156 19.391 -6.684 1 85.31 171 GLY A N 1
ATOM 1350 C CA . GLY A 1 171 ? -28.406 18.797 -6.227 1 85.31 171 GLY A CA 1
ATOM 1351 C C . GLY A 1 171 ? -29.391 19.828 -5.719 1 85.31 171 GLY A C 1
ATOM 1352 O O . GLY A 1 171 ? -30.609 19.594 -5.719 1 85.31 171 GLY A O 1
ATOM 1353 N N . ARG A 1 172 ? -28.891 20.906 -5.285 1 84.56 172 ARG A N 1
ATOM 1354 C CA . ARG A 1 172 ? -29.734 21.844 -4.562 1 84.56 172 ARG A CA 1
ATOM 1355 C C . ARG A 1 172 ? -29.922 23.141 -5.348 1 84.56 172 ARG A C 1
ATOM 1357 O O . ARG A 1 172 ? -30.906 23.859 -5.16 1 84.56 172 ARG A O 1
ATOM 1364 N N . TYR A 1 173 ? -28.953 23.375 -6.086 1 83.75 173 TYR A N 1
ATOM 1365 C CA . TYR A 1 173 ? -28.953 24.672 -6.742 1 83.75 173 TYR A CA 1
ATOM 1366 C C . TYR A 1 173 ? -28.812 24.531 -8.25 1 83.75 173 TYR A C 1
ATOM 1368 O O . TYR A 1 173 ? -28.422 23.453 -8.742 1 83.75 173 TYR A O 1
ATOM 1376 N N . GLU A 1 174 ? -29.203 25.531 -8.93 1 84.25 174 GLU A N 1
ATOM 1377 C CA . GLU A 1 174 ? -29.094 25.531 -10.383 1 84.25 174 GLU A CA 1
ATOM 1378 C C . GLU A 1 174 ? -27.719 25.969 -10.844 1 84.25 174 GLU A C 1
ATOM 1380 O O . GLU A 1 174 ? -27.25 25.578 -11.914 1 84.25 174 GLU A O 1
ATOM 1385 N N . GLU A 1 175 ? -27.125 26.75 -10.016 1 85.06 175 GLU A N 1
ATOM 1386 C CA . GLU A 1 175 ? -25.812 27.266 -10.367 1 85.06 175 GLU A CA 1
ATOM 1387 C C . GLU A 1 175 ? -24.703 26.328 -9.875 1 85.06 175 GLU A C 1
ATOM 1389 O O . GLU A 1 175 ? -24.922 25.547 -8.945 1 85.06 175 GLU A O 1
ATOM 1394 N N . ASP A 1 176 ? -23.531 26.453 -10.547 1 90.62 176 ASP A N 1
ATOM 1395 C CA . ASP A 1 176 ? -22.375 25.656 -10.148 1 90.62 176 ASP A CA 1
ATOM 1396 C C . ASP A 1 176 ? -21.453 26.438 -9.203 1 90.62 176 ASP A C 1
ATOM 1398 O O . ASP A 1 176 ? -21.484 27.672 -9.18 1 90.62 176 ASP A O 1
ATOM 1402 N N . VAL A 1 177 ? -20.766 25.703 -8.438 1 93.25 177 VAL A N 1
ATOM 1403 C CA . VAL A 1 177 ? -19.797 26.312 -7.543 1 93.25 177 VAL A CA 1
ATOM 1404 C C . VAL A 1 177 ? -18.578 26.781 -8.344 1 93.25 177 VAL A C 1
ATOM 1406 O O . VAL A 1 177 ? -18.125 26.094 -9.258 1 93.25 177 VAL A O 1
ATOM 1409 N N . ARG A 1 178 ? -18.219 27.938 -8.141 1 93.88 178 ARG A N 1
ATOM 1410 C CA . ARG A 1 178 ? -17.016 28.5 -8.75 1 93.88 178 ARG A CA 1
ATOM 1411 C C . ARG A 1 178 ? -15.969 28.844 -7.691 1 93.88 178 ARG A C 1
ATOM 1413 O O . ARG A 1 178 ? -16.312 29.172 -6.555 1 93.88 178 ARG A O 1
ATOM 1420 N N . TYR A 1 179 ? -14.695 28.734 -8.055 1 95.75 179 TYR A N 1
ATOM 1421 C CA . TYR A 1 179 ? -13.609 29.094 -7.145 1 95.75 179 TYR A CA 1
ATOM 1422 C C . TYR A 1 179 ? -12.859 30.312 -7.648 1 95.75 179 TYR A C 1
ATOM 1424 O O . TYR A 1 179 ? -12.586 30.438 -8.844 1 95.75 179 TYR A O 1
ATOM 1432 N N . MET A 1 180 ? -12.625 31.219 -6.719 1 94.81 180 MET A N 1
ATOM 1433 C CA . MET A 1 180 ? -11.953 32.469 -7.09 1 94.81 180 MET A CA 1
ATOM 1434 C C . MET A 1 180 ? -10.758 32.719 -6.188 1 94.81 180 MET A C 1
ATOM 1436 O O . MET A 1 180 ? -10.836 32.531 -4.973 1 94.81 180 MET A O 1
ATOM 1440 N N . LEU A 1 181 ? -9.68 33.219 -6.773 1 95.5 181 LEU A N 1
ATOM 1441 C CA . LEU A 1 181 ? -8.484 33.594 -6.027 1 95.5 181 LEU A CA 1
ATOM 1442 C C . LEU A 1 181 ? -8.656 34.969 -5.387 1 95.5 181 LEU A C 1
ATOM 1444 O O . LEU A 1 181 ? -8.93 35.938 -6.082 1 95.5 181 LEU A O 1
ATOM 1448 N N . LEU A 1 182 ? -8.547 35 -4.105 1 93.12 182 LEU A N 1
ATOM 1449 C CA . LEU A 1 182 ? -8.664 36.25 -3.389 1 93.12 182 LEU A CA 1
ATOM 1450 C C . LEU A 1 182 ? -7.324 36.969 -3.33 1 93.12 182 LEU A C 1
ATOM 1452 O O . LEU A 1 182 ? -7.246 38.188 -3.59 1 93.12 182 LEU A O 1
ATOM 1456 N N . ARG A 1 183 ? -6.371 36.25 -2.869 1 91.31 183 ARG A N 1
ATOM 1457 C CA . ARG A 1 183 ? -5.039 36.812 -2.77 1 91.31 183 ARG A CA 1
ATOM 1458 C C . ARG A 1 183 ? -3.971 35.719 -2.693 1 91.31 183 ARG A C 1
ATOM 1460 O O . ARG A 1 183 ? -4.281 34.562 -2.43 1 91.31 183 ARG A O 1
ATOM 1467 N N . GLU A 1 184 ? -2.807 36.125 -3.135 1 91 184 GLU A N 1
ATOM 1468 C CA . GLU A 1 184 ? -1.595 35.312 -3.008 1 91 184 GLU A CA 1
ATOM 1469 C C . GLU A 1 184 ? -0.545 36.031 -2.162 1 91 184 GLU A C 1
ATOM 1471 O O . GLU A 1 184 ? -0.336 37.25 -2.314 1 91 184 GLU A O 1
ATOM 1476 N N . GLU A 1 185 ? -0.093 35.344 -1.208 1 87.56 185 GLU A N 1
ATOM 1477 C CA . GLU A 1 185 ? 0.884 35.938 -0.32 1 87.56 185 GLU A CA 1
ATOM 1478 C C . GLU A 1 185 ? 2.137 35.094 -0.189 1 87.56 185 GLU A C 1
ATOM 1480 O O . GLU A 1 185 ? 2.072 33.875 -0.323 1 87.56 185 GLU A O 1
ATOM 1485 N N . GLY A 1 186 ? 3.275 35.75 0.066 1 81 186 GLY A N 1
ATOM 1486 C CA . GLY A 1 186 ? 4.523 35.062 0.339 1 81 186 GLY A CA 1
ATOM 1487 C C . GLY A 1 186 ? 5.414 34.938 -0.882 1 81 186 GLY A C 1
ATOM 1488 O O . GLY A 1 186 ? 4.984 35.219 -2.004 1 81 186 GLY A O 1
ATOM 1489 N N . PRO A 1 187 ? 6.672 34.719 -0.562 1 79.06 187 PRO A N 1
ATOM 1490 C CA . PRO A 1 187 ? 7.602 34.5 -1.672 1 79.06 187 PRO A CA 1
ATOM 1491 C C . PRO A 1 187 ? 7.266 33.25 -2.496 1 79.06 187 PRO A C 1
ATOM 1493 O O . PRO A 1 187 ? 6.461 32.438 -2.07 1 79.06 187 PRO A O 1
ATOM 1496 N N . ASP A 1 188 ? 7.836 33.188 -3.648 1 74 188 ASP A N 1
ATOM 1497 C CA . ASP A 1 188 ? 7.523 32.125 -4.609 1 74 188 ASP A CA 1
ATOM 1498 C C . ASP A 1 188 ? 7.691 30.75 -3.986 1 74 188 ASP A C 1
ATOM 1500 O O . ASP A 1 188 ? 6.902 29.844 -4.25 1 74 188 ASP A O 1
ATOM 1504 N N . HIS A 1 189 ? 8.672 30.656 -3.096 1 67.88 189 HIS A N 1
ATOM 1505 C CA . HIS A 1 189 ? 8.969 29.344 -2.543 1 67.88 189 HIS A CA 1
ATOM 1506 C C . HIS A 1 189 ? 8.109 29.047 -1.315 1 67.88 189 HIS A C 1
ATOM 1508 O O . HIS A 1 189 ? 8.18 27.953 -0.752 1 67.88 189 HIS A O 1
ATOM 1514 N N . ASN A 1 190 ? 7.293 29.984 -0.871 1 73.88 190 ASN A N 1
ATOM 1515 C CA . ASN A 1 190 ? 6.395 29.859 0.272 1 73.88 190 ASN A CA 1
ATOM 1516 C C . ASN A 1 190 ? 5.102 30.656 0.059 1 73.88 190 ASN A C 1
ATOM 1518 O O . ASN A 1 190 ? 4.707 31.453 0.914 1 73.88 190 ASN A O 1
ATOM 1522 N N . LYS A 1 191 ? 4.574 30.359 -1.059 1 80.94 191 LYS A N 1
ATOM 1523 C CA . LYS A 1 191 ? 3.385 31.094 -1.464 1 80.94 191 LYS A CA 1
ATOM 1524 C C . LYS A 1 191 ? 2.129 30.531 -0.804 1 80.94 191 LYS A C 1
ATOM 1526 O O . LYS A 1 191 ? 2.01 29.328 -0.623 1 80.94 191 LYS A O 1
ATOM 1531 N N . SER A 1 192 ? 1.366 31.406 -0.258 1 85.38 192 SER A N 1
ATOM 1532 C CA . SER A 1 192 ? 0.044 31.047 0.243 1 85.38 192 SER A CA 1
ATOM 1533 C C . SER A 1 192 ? -1.058 31.594 -0.662 1 85.38 192 SER A C 1
ATOM 1535 O O . SER A 1 192 ? -0.992 32.75 -1.108 1 85.38 192 SER A O 1
ATOM 1537 N N . PHE A 1 193 ? -1.968 30.719 -1.006 1 89.81 193 PHE A N 1
ATOM 1538 C CA . PHE A 1 193 ? -3.111 31.109 -1.825 1 89.81 193 PHE A CA 1
ATOM 1539 C C . PHE A 1 193 ? -4.379 31.188 -0.982 1 89.81 193 PHE A C 1
ATOM 1541 O O . PHE A 1 193 ? -4.602 30.344 -0.104 1 89.81 193 PHE A O 1
ATOM 1548 N N . TYR A 1 194 ? -5.078 32.188 -1.15 1 92.44 194 TYR A N 1
ATOM 1549 C CA . TYR A 1 194 ? -6.379 32.375 -0.517 1 92.44 194 TYR A CA 1
ATOM 1550 C C . TYR A 1 194 ? -7.5 32.312 -1.546 1 92.44 194 TYR A C 1
ATOM 1552 O O . TYR A 1 194 ? -7.547 33.094 -2.48 1 92.44 194 TYR A O 1
ATOM 1560 N N . MET A 1 195 ? -8.391 31.266 -1.338 1 94.31 195 MET A N 1
ATOM 1561 C CA . MET A 1 195 ? -9.445 31.016 -2.318 1 94.31 195 MET A CA 1
ATOM 1562 C C . MET A 1 195 ? -10.82 31.156 -1.681 1 94.31 195 MET A C 1
ATOM 1564 O O . MET A 1 195 ? -10.969 30.984 -0.47 1 94.31 195 MET A O 1
ATOM 1568 N N . GLN A 1 196 ? -11.797 31.531 -2.502 1 95.62 196 GLN A N 1
ATOM 1569 C CA . GLN A 1 196 ? -13.195 31.5 -2.082 1 95.62 196 GLN A CA 1
ATOM 1570 C C . GLN A 1 196 ? -14.031 30.594 -2.977 1 95.62 196 GLN A C 1
ATOM 1572 O O . GLN A 1 196 ? -13.781 30.5 -4.18 1 95.62 196 GLN A O 1
ATOM 1577 N N . ALA A 1 197 ? -14.883 29.875 -2.375 1 95.38 197 ALA A N 1
ATOM 1578 C CA . ALA A 1 197 ? -15.922 29.125 -3.092 1 95.38 197 ALA A CA 1
ATOM 1579 C C . ALA A 1 197 ? -17.203 29.969 -3.211 1 95.38 197 ALA A C 1
ATOM 1581 O O . ALA A 1 197 ? -17.734 30.438 -2.207 1 95.38 197 ALA A O 1
ATOM 1582 N N . LEU A 1 198 ? -17.625 30.062 -4.473 1 94.25 198 LEU A N 1
ATOM 1583 C CA . LEU A 1 198 ? -18.75 30.953 -4.723 1 94.25 198 LEU A CA 1
ATOM 1584 C C . LEU A 1 198 ? -19.906 30.203 -5.379 1 94.25 198 LEU A C 1
ATOM 1586 O O . LEU A 1 198 ? -19.672 29.297 -6.188 1 94.25 198 LEU A O 1
ATOM 1590 N N . LEU A 1 199 ? -21.047 30.5 -4.988 1 92.88 199 LEU A N 1
ATOM 1591 C CA . LEU A 1 199 ? -22.281 30.172 -5.695 1 92.88 199 LEU A CA 1
ATOM 1592 C C . LEU A 1 199 ? -22.953 31.438 -6.227 1 92.88 199 LEU A C 1
ATOM 1594 O O . LEU A 1 199 ? -23.625 32.156 -5.477 1 92.88 199 LEU A O 1
ATOM 1598 N N . GLY A 1 200 ? -22.875 31.578 -7.578 1 89.56 200 GLY A N 1
ATOM 1599 C CA . GLY A 1 200 ? -23.219 32.906 -8.047 1 89.56 200 GLY A CA 1
ATOM 1600 C C . GLY A 1 200 ? -22.359 34 -7.434 1 89.56 200 GLY A C 1
ATOM 1601 O O . GLY A 1 200 ? -21.125 33.969 -7.551 1 89.56 200 GLY A O 1
ATOM 1602 N N . GLU A 1 201 ? -22.984 34.938 -6.703 1 89.31 201 GLU A N 1
ATOM 1603 C CA . GLU A 1 201 ? -22.234 36 -6.059 1 89.31 201 GLU A CA 1
ATOM 1604 C C . GLU A 1 201 ? -22.078 35.75 -4.562 1 89.31 201 GLU A C 1
ATOM 1606 O O . GLU A 1 201 ? -21.391 36.5 -3.867 1 89.31 201 GLU A O 1
ATOM 1611 N N . LYS A 1 202 ? -22.609 34.656 -4.148 1 91.75 202 LYS A N 1
ATOM 1612 C CA . LYS A 1 202 ? -22.578 34.344 -2.723 1 91.75 202 LYS A CA 1
ATOM 1613 C C . LYS A 1 202 ? -21.328 33.531 -2.355 1 91.75 202 LYS A C 1
ATOM 1615 O O . LYS A 1 202 ? -21.031 32.531 -2.992 1 91.75 202 LYS A O 1
ATOM 1620 N N . VAL A 1 203 ? -20.625 34.094 -1.312 1 93.56 203 VAL A N 1
ATOM 1621 C CA . VAL A 1 203 ? -19.453 33.375 -0.807 1 93.56 203 VAL A CA 1
ATOM 1622 C C . VAL A 1 203 ? -19.906 32.25 0.129 1 93.56 203 VAL A C 1
ATOM 1624 O O . VAL A 1 203 ? -20.516 32.5 1.169 1 93.56 203 VAL A O 1
ATOM 1627 N N . LEU A 1 204 ? -19.562 31.031 -0.274 1 91.81 204 LEU A N 1
ATOM 1628 C CA . LEU A 1 204 ? -19.953 29.875 0.527 1 91.81 204 LEU A CA 1
ATOM 1629 C C . LEU A 1 204 ? -18.875 29.531 1.55 1 91.81 204 LEU A C 1
ATOM 1631 O O . LEU A 1 204 ? -19.172 29 2.621 1 91.81 204 LEU A O 1
ATOM 1635 N N . GLY A 1 205 ? -17.656 29.75 1.176 1 92.44 205 GLY A N 1
ATOM 1636 C CA . GLY A 1 205 ? -16.516 29.422 2.037 1 92.44 205 GLY A CA 1
ATOM 1637 C C . GLY A 1 205 ? -15.203 29.969 1.524 1 92.44 205 GLY A C 1
ATOM 1638 O O . GLY A 1 205 ? -15.102 30.359 0.358 1 92.44 205 GLY A O 1
ATOM 1639 N N . GLU A 1 206 ? -14.344 30.156 2.477 1 92.5 206 GLU A N 1
ATOM 1640 C CA . GLU A 1 206 ? -12.992 30.594 2.162 1 92.5 206 GLU A CA 1
ATOM 1641 C C . GLU A 1 206 ? -11.953 29.625 2.705 1 92.5 206 GLU A C 1
ATOM 1643 O O . GLU A 1 206 ? -12.227 28.875 3.654 1 92.5 206 GLU A O 1
ATOM 1648 N N . GLY A 1 207 ? -10.828 29.547 1.951 1 88.94 207 GLY A N 1
ATOM 1649 C CA . GLY A 1 207 ? -9.766 28.656 2.379 1 88.94 207 GLY A CA 1
ATOM 1650 C C . GLY A 1 207 ? -8.391 29.094 1.914 1 88.94 207 GLY A C 1
ATOM 1651 O O . GLY A 1 207 ? -8.266 29.938 1.029 1 88.94 207 GLY A O 1
ATOM 1652 N N . CYS A 1 208 ? -7.473 28.641 2.619 1 84.62 208 CYS A N 1
ATOM 1653 C CA . CYS A 1 208 ? -6.078 28.953 2.307 1 84.62 208 CYS A CA 1
ATOM 1654 C C . CYS A 1 208 ? -5.266 27.672 2.146 1 84.62 208 CYS A C 1
ATOM 1656 O O . CYS A 1 208 ? -5.656 26.609 2.641 1 84.62 208 CYS A O 1
ATOM 1658 N N . GLY A 1 209 ? -4.164 27.781 1.282 1 80.56 209 GLY A N 1
ATOM 1659 C CA . GLY A 1 209 ? -3.266 26.656 1.08 1 80.56 209 GLY A CA 1
ATOM 1660 C C . GLY A 1 209 ? -2.002 27.031 0.33 1 80.56 209 GLY A C 1
ATOM 1661 O O . GLY A 1 209 ? -1.903 28.125 -0.226 1 80.56 209 GLY A O 1
ATOM 1662 N N . HIS A 1 210 ? -1.106 26.172 0.327 1 76.75 210 HIS A N 1
ATOM 1663 C CA . HIS A 1 210 ? 0.168 26.422 -0.331 1 76.75 210 HIS A CA 1
ATOM 1664 C C . HIS A 1 210 ? 0.075 26.172 -1.832 1 76.75 210 HIS A C 1
ATOM 1666 O O . HIS A 1 210 ? 1.023 26.453 -2.572 1 76.75 210 HIS A O 1
ATOM 1672 N N . THR A 1 211 ? -0.968 25.609 -2.207 1 78.25 211 THR A N 1
ATOM 1673 C CA . THR A 1 211 ? -1.33 25.5 -3.617 1 78.25 211 THR A CA 1
ATOM 1674 C C . THR A 1 211 ? -2.764 25.969 -3.842 1 78.25 211 THR A C 1
ATOM 1676 O O . THR A 1 211 ? -3.568 26 -2.908 1 78.25 211 THR A O 1
ATOM 1679 N N . LYS A 1 212 ? -2.979 26.422 -5.031 1 85.25 212 LYS A N 1
ATOM 1680 C CA . LYS A 1 212 ? -4.344 26.812 -5.363 1 85.25 212 LYS A CA 1
ATOM 1681 C C . LYS A 1 212 ? -5.328 25.688 -5.098 1 85.25 212 LYS A C 1
ATOM 1683 O O . LYS A 1 212 ? -6.402 25.906 -4.535 1 85.25 212 LYS A O 1
ATOM 1688 N N . LYS A 1 213 ? -4.891 24.484 -5.41 1 81.62 213 LYS A N 1
ATOM 1689 C CA . LYS A 1 213 ? -5.754 23.312 -5.234 1 81.62 213 LYS A CA 1
ATOM 1690 C C . LYS A 1 213 ? -6.078 23.094 -3.76 1 81.62 213 LYS A C 1
ATOM 1692 O O . LYS A 1 213 ? -7.234 22.859 -3.402 1 81.62 213 LYS A O 1
ATOM 1697 N N . ALA A 1 214 ? -5.117 23.203 -2.961 1 79.62 214 ALA A N 1
ATOM 1698 C CA . ALA A 1 214 ? -5.305 23.031 -1.524 1 79.62 214 ALA A CA 1
ATOM 1699 C C . ALA A 1 214 ? -6.219 24.109 -0.952 1 79.62 214 ALA A C 1
ATOM 1701 O O . ALA A 1 214 ? -7.07 23.828 -0.106 1 79.62 214 ALA A O 1
ATOM 1702 N N . ALA A 1 215 ? -6.031 25.25 -1.457 1 83.88 215 ALA A N 1
ATOM 1703 C CA . ALA A 1 215 ? -6.859 26.359 -1.013 1 83.88 215 ALA A CA 1
ATOM 1704 C C . ALA A 1 215 ? -8.312 26.172 -1.427 1 83.88 215 ALA A C 1
ATOM 1706 O O . ALA A 1 215 ? -9.227 26.469 -0.659 1 83.88 215 ALA A O 1
ATOM 1707 N N . GLU A 1 216 ? -8.477 25.656 -2.604 1 90 216 GLU A N 1
ATOM 1708 C CA . GLU A 1 216 ? -9.828 25.375 -3.086 1 90 216 GLU A CA 1
ATOM 1709 C C . GLU A 1 216 ? -10.5 24.312 -2.227 1 90 216 GLU A C 1
ATOM 1711 O O . GLU A 1 216 ? -11.688 24.422 -1.899 1 90 216 GLU A O 1
ATOM 1716 N N . GLN A 1 217 ? -9.742 23.328 -1.814 1 85.19 217 GLN A N 1
ATOM 1717 C CA . GLN A 1 217 ? -10.281 22.25 -0.984 1 85.19 217 GLN A CA 1
ATOM 1718 C C . GLN A 1 217 ? -10.727 22.781 0.378 1 85.19 217 GLN A C 1
ATOM 1720 O O . GLN A 1 217 ? -11.797 22.422 0.867 1 85.19 217 GLN A O 1
ATOM 1725 N N . GLN A 1 218 ? -9.867 23.594 0.853 1 81.69 218 GLN A N 1
ATOM 1726 C CA . GLN A 1 218 ? -10.219 24.172 2.145 1 81.69 218 GLN A CA 1
ATOM 1727 C C . GLN A 1 218 ? -11.445 25.062 2.033 1 81.69 218 GLN A C 1
ATOM 1729 O O . GLN A 1 218 ? -12.297 25.078 2.928 1 81.69 218 GLN A O 1
ATOM 1734 N N . ALA A 1 219 ? -11.484 25.828 0.964 1 89.12 219 ALA A N 1
ATOM 1735 C CA . ALA A 1 219 ? -12.656 26.672 0.736 1 89.12 219 ALA A CA 1
ATOM 1736 C C . ALA A 1 219 ? -13.922 25.844 0.622 1 89.12 219 ALA A C 1
ATOM 1738 O O . ALA A 1 219 ? -14.953 26.172 1.21 1 89.12 219 ALA A O 1
ATOM 1739 N N . ALA A 1 220 ? -13.742 24.797 -0.111 1 90.56 220 ALA A N 1
ATOM 1740 C CA . ALA A 1 220 ? -14.875 23.891 -0.284 1 90.56 220 ALA A CA 1
ATOM 1741 C C . ALA A 1 220 ? -15.289 23.266 1.048 1 90.56 220 ALA A C 1
ATOM 1743 O O . ALA A 1 220 ? -16.484 23.156 1.345 1 90.56 220 ALA A O 1
ATOM 1744 N N . TYR A 1 221 ? -14.336 22.906 1.782 1 83.69 221 TYR A N 1
ATOM 1745 C CA . TYR A 1 221 ? -14.57 22.312 3.096 1 83.69 221 TYR A CA 1
ATOM 1746 C C . TYR A 1 221 ? -15.344 23.281 3.992 1 83.69 221 TYR A C 1
ATOM 1748 O O . TYR A 1 221 ? -16.328 22.891 4.621 1 83.69 221 TYR A O 1
ATOM 1756 N N . CYS A 1 222 ? -14.914 24.453 3.99 1 83.62 222 CYS A N 1
ATOM 1757 C CA . CYS A 1 222 ? -15.586 25.469 4.785 1 83.62 222 CYS A CA 1
ATOM 1758 C C . CYS A 1 222 ? -17 25.719 4.289 1 83.62 222 CYS A C 1
ATOM 1760 O O . CYS A 1 222 ? -17.922 25.922 5.086 1 83.62 222 CYS A O 1
ATOM 1762 N N . ALA A 1 223 ? -17.141 25.641 3.045 1 88.25 223 ALA A N 1
ATOM 1763 C CA . ALA A 1 223 ? -18.453 25.828 2.445 1 88.25 223 ALA A CA 1
ATOM 1764 C C . ALA A 1 223 ? -19.422 24.719 2.877 1 88.25 223 ALA A C 1
ATOM 1766 O O . ALA A 1 223 ? -20.562 24.984 3.236 1 88.25 223 ALA A O 1
ATOM 1767 N N . ILE A 1 224 ? -18.906 23.531 2.906 1 85.75 224 ILE A N 1
ATOM 1768 C CA . ILE A 1 224 ? -19.734 22.375 3.26 1 85.75 224 ILE A CA 1
ATOM 1769 C C . ILE A 1 224 ? -20.156 22.484 4.723 1 85.75 224 ILE A C 1
ATOM 1771 O O . ILE A 1 224 ? -21.328 22.234 5.055 1 85.75 224 ILE A O 1
ATOM 1775 N N . LYS A 1 225 ? -19.234 22.812 5.527 1 78.94 225 LYS A N 1
ATOM 1776 C CA . LYS A 1 225 ? -19.531 22.953 6.949 1 78.94 225 LYS A CA 1
ATOM 1777 C C . LYS A 1 225 ? -20.609 24 7.184 1 78.94 225 LYS A C 1
ATOM 1779 O O . LYS A 1 225 ? -21.5 23.797 8.016 1 78.94 225 LYS A O 1
ATOM 1784 N N . LYS A 1 226 ? -20.516 25.031 6.441 1 82.19 226 LYS A N 1
ATOM 1785 C CA . LYS A 1 226 ? -21.5 26.094 6.547 1 82.19 226 LYS A CA 1
ATOM 1786 C C . LYS A 1 226 ? -22.859 25.641 6.055 1 82.19 226 LYS A C 1
ATOM 1788 O O . LYS A 1 226 ? -23.891 25.953 6.672 1 82.19 226 LYS A O 1
ATOM 1793 N N . LEU A 1 227 ? -22.828 24.953 5 1 81.19 227 LEU A N 1
ATOM 1794 C CA . LEU A 1 227 ? -24.078 24.469 4.414 1 81.19 227 LEU A CA 1
ATOM 1795 C C . LEU A 1 227 ? -24.734 23.438 5.316 1 81.19 227 LEU A C 1
ATOM 1797 O O . LEU A 1 227 ? -25.969 23.359 5.402 1 81.19 227 LEU A O 1
ATOM 1801 N N . LYS A 1 228 ? -23.922 22.578 5.902 1 72.5 228 LYS A N 1
ATOM 1802 C CA . LYS A 1 228 ? -24.453 21.578 6.812 1 72.5 228 LYS A CA 1
ATOM 1803 C C . LYS A 1 228 ? -24.969 22.203 8.102 1 72.5 228 LYS A C 1
ATOM 1805 O O . LYS A 1 228 ? -25.953 21.75 8.672 1 72.5 228 LYS A O 1
ATOM 1810 N N . ASN A 1 229 ? -24.25 23.156 8.555 1 64.06 229 ASN A N 1
ATOM 1811 C CA . ASN A 1 229 ? -24.703 23.891 9.727 1 64.06 229 ASN A CA 1
ATOM 1812 C C . ASN A 1 229 ? -25.938 24.734 9.406 1 64.06 229 ASN A C 1
ATOM 1814 O O . ASN A 1 229 ? -26.812 24.906 10.258 1 64.06 229 ASN A O 1
ATOM 1818 N N . ASP A 1 230 ? -25.922 25.25 8.273 1 56.19 230 ASP A N 1
ATOM 1819 C CA . ASP A 1 230 ? -27.125 25.969 7.875 1 56.19 230 ASP A CA 1
ATOM 1820 C C . ASP A 1 230 ? -28.281 25.016 7.633 1 56.19 230 ASP A C 1
ATOM 1822 O O . ASP A 1 230 ? -29.453 25.391 7.781 1 56.19 230 ASP A O 1
ATOM 1826 N N . LYS A 1 231 ? -27.938 23.891 6.977 1 52.09 231 LYS A N 1
ATOM 1827 C CA . LYS A 1 231 ? -29.047 22.938 6.848 1 52.09 231 LYS A CA 1
ATOM 1828 C C . LYS A 1 231 ? -29.469 22.391 8.211 1 52.09 231 LYS A C 1
ATOM 1830 O O . LYS A 1 231 ? -30.359 21.562 8.305 1 52.09 231 LYS A O 1
ATOM 1835 N N . GLY A 1 232 ? -28.891 22.344 9.258 1 39.56 232 GLY A N 1
ATOM 1836 C CA . GLY A 1 232 ? -29.719 22.203 10.453 1 39.56 232 GLY A CA 1
ATOM 1837 C C . GLY A 1 232 ? -31.047 22.922 10.359 1 39.56 232 GLY A C 1
ATOM 1838 O O . GLY A 1 232 ? -32 22.547 11.023 1 39.56 232 GLY A O 1
ATOM 1839 N N . ASP A 1 233 ? -31.156 24.203 9.828 1 33.62 233 ASP A N 1
ATOM 1840 C CA . ASP A 1 233 ? -32.5 24.641 9.57 1 33.62 233 ASP A CA 1
ATOM 1841 C C . ASP A 1 233 ? -33.094 23.984 8.328 1 33.62 233 ASP A C 1
ATOM 1843 O O . ASP A 1 233 ? -34.312 23.922 8.156 1 33.62 233 ASP A O 1
ATOM 1847 N N . LEU A 1 234 ? -32.469 24.031 7.062 1 29.67 234 LEU A N 1
ATOM 1848 C CA . LEU A 1 234 ? -33.219 23.375 6.004 1 29.67 234 LEU A CA 1
ATOM 1849 C C . LEU A 1 234 ? -32.969 21.875 6 1 29.67 234 LEU A C 1
ATOM 1851 O O . LEU A 1 234 ? -31.828 21.438 5.754 1 29.67 234 LEU A O 1
ATOM 1855 N N . CYS A 1 235 ? -33.312 21 6.918 1 26.69 235 CYS A N 1
ATOM 1856 C CA . CYS A 1 235 ? -33.438 19.547 6.992 1 26.69 235 CYS A CA 1
ATOM 1857 C C . CYS A 1 235 ? -33.75 18.953 5.621 1 26.69 235 CYS A C 1
ATOM 1859 O O . CYS A 1 235 ? -34.812 19.188 5.062 1 26.69 235 CYS A O 1
ATOM 1861 N N . ILE A 1 236 ? -32.781 18.781 4.594 1 21.34 236 ILE A N 1
ATOM 1862 C CA . ILE A 1 236 ? -33.344 17.812 3.672 1 21.34 236 ILE A CA 1
ATOM 1863 C C . ILE A 1 236 ? -33.531 16.469 4.387 1 21.34 236 ILE A C 1
ATOM 1865 O O . ILE A 1 236 ? -32.688 16.062 5.168 1 21.34 236 ILE A O 1
ATOM 1869 N N . MET B 1 1 ? -20.656 -30.062 0.201 1 59.81 1 MET B N 1
ATOM 1870 C CA . MET B 1 1 ? -19.828 -31.094 0.826 1 59.81 1 MET B CA 1
ATOM 1871 C C . MET B 1 1 ? -18.469 -31.203 0.134 1 59.81 1 MET B C 1
ATOM 1873 O O . MET B 1 1 ? -17.438 -31.156 0.791 1 59.81 1 MET B O 1
ATOM 1877 N N . LYS B 1 2 ? -18.5 -31.203 -1.232 1 71.94 2 LYS B N 1
ATOM 1878 C CA . LYS B 1 2 ? -17.266 -31.375 -2.004 1 71.94 2 LYS B CA 1
ATOM 1879 C C . LYS B 1 2 ? -16.359 -30.156 -1.873 1 71.94 2 LYS B C 1
ATOM 1881 O O . LYS B 1 2 ? -15.148 -30.297 -1.698 1 71.94 2 LYS B O 1
ATOM 1886 N N . ASN B 1 3 ? -16.906 -29.094 -1.749 1 85.25 3 ASN B N 1
ATOM 1887 C CA . ASN B 1 3 ? -16.125 -27.859 -1.643 1 85.25 3 ASN B CA 1
ATOM 1888 C C . ASN B 1 3 ? -15.43 -27.75 -0.285 1 85.25 3 ASN B C 1
ATOM 1890 O O . ASN B 1 3 ? -14.289 -27.297 -0.199 1 85.25 3 ASN B O 1
ATOM 1894 N N . LEU B 1 4 ? -16.094 -28.375 0.694 1 86.62 4 LEU B N 1
ATOM 1895 C CA . LEU B 1 4 ? -15.547 -28.297 2.043 1 86.62 4 LEU B CA 1
ATOM 1896 C C . LEU B 1 4 ? -14.305 -29.172 2.176 1 86.62 4 LEU B C 1
ATOM 1898 O O . LEU B 1 4 ? -13.312 -28.766 2.783 1 86.62 4 LEU B O 1
ATOM 1902 N N . LYS B 1 5 ? -14.352 -30.359 1.595 1 91.5 5 LYS B N 1
ATOM 1903 C CA . LYS B 1 5 ? -13.211 -31.266 1.638 1 91.5 5 LYS B CA 1
ATOM 1904 C C . LYS B 1 5 ? -12.008 -30.672 0.923 1 91.5 5 LYS B C 1
ATOM 1906 O O . LYS B 1 5 ? -10.875 -30.766 1.409 1 91.5 5 LYS B O 1
ATOM 1911 N N . LYS B 1 6 ? -12.258 -30.078 -0.169 1 94.56 6 LYS B N 1
ATOM 1912 C CA . LYS B 1 6 ? -11.203 -29.422 -0.943 1 94.56 6 LYS B CA 1
ATOM 1913 C C . LYS B 1 6 ? -10.562 -28.281 -0.157 1 94.56 6 LYS B C 1
ATOM 1915 O O . LYS B 1 6 ? -9.344 -28.125 -0.177 1 94.56 6 LYS B O 1
ATOM 1920 N N . LEU B 1 7 ? -11.375 -27.609 0.538 1 96.94 7 LEU B N 1
ATOM 1921 C CA . LEU B 1 7 ? -10.859 -26.469 1.274 1 96.94 7 LEU B CA 1
ATOM 1922 C C . LEU B 1 7 ? -10.094 -26.922 2.516 1 96.94 7 LEU B C 1
ATOM 1924 O O . LEU B 1 7 ? -9.156 -26.25 2.949 1 96.94 7 LEU B O 1
ATOM 1928 N N . MET B 1 8 ? -10.484 -28.062 3.025 1 96.88 8 MET B N 1
ATOM 1929 C CA . MET B 1 8 ? -9.711 -28.641 4.121 1 96.88 8 MET B CA 1
ATOM 1930 C C . MET B 1 8 ? -8.32 -29.047 3.648 1 96.88 8 MET B C 1
ATOM 1932 O O . MET B 1 8 ? -7.348 -28.938 4.398 1 96.88 8 MET B O 1
ATOM 1936 N N . GLU B 1 9 ? -8.266 -29.531 2.434 1 97.06 9 GLU B N 1
ATOM 1937 C CA . GLU B 1 9 ? -6.977 -29.844 1.825 1 97.06 9 GLU B CA 1
ATOM 1938 C C . GLU B 1 9 ? -6.117 -28.594 1.688 1 97.06 9 GLU B C 1
ATOM 1940 O O . GLU B 1 9 ? -4.914 -28.625 1.955 1 97.06 9 GLU B O 1
ATOM 1945 N N . LEU B 1 10 ? -6.695 -27.516 1.284 1 97.81 10 LEU B N 1
ATOM 1946 C CA . LEU B 1 10 ? -5.977 -26.25 1.162 1 97.81 10 LEU B CA 1
ATOM 1947 C C . LEU B 1 10 ? -5.465 -25.781 2.52 1 97.81 10 LEU B C 1
ATOM 1949 O O . LEU B 1 10 ? -4.32 -25.328 2.635 1 97.81 10 LEU B O 1
ATOM 1953 N N . GLU B 1 11 ? -6.32 -25.875 3.477 1 98 11 GLU B N 1
ATOM 1954 C CA . GLU B 1 11 ? -5.906 -25.516 4.828 1 98 11 GLU B CA 1
ATOM 1955 C C . GLU B 1 11 ? -4.648 -26.266 5.242 1 98 11 GLU B C 1
ATOM 1957 O O . GLU B 1 11 ? -3.707 -25.672 5.773 1 98 11 GLU B O 1
ATOM 1962 N N . ALA B 1 12 ? -4.66 -27.516 4.957 1 96.69 12 ALA B N 1
ATOM 1963 C CA . ALA B 1 12 ? -3.516 -28.359 5.293 1 96.69 12 ALA B CA 1
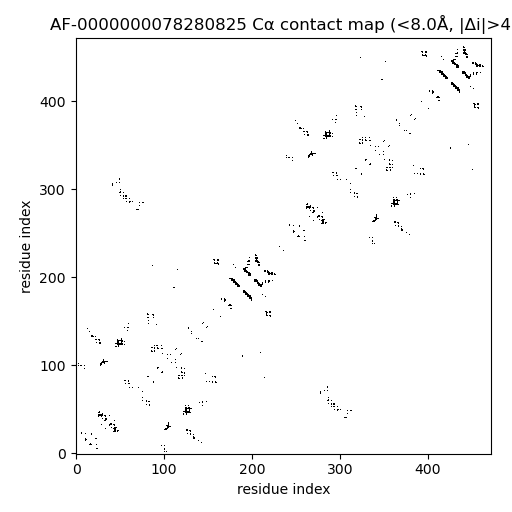ATOM 1964 C C . ALA B 1 12 ? -2.271 -27.922 4.52 1 96.69 12 ALA B C 1
ATOM 1966 O O . ALA B 1 12 ? -1.171 -27.891 5.07 1 96.69 12 ALA B O 1
ATOM 1967 N N . LYS B 1 13 ? -2.422 -27.594 3.334 1 96.31 13 LYS B N 1
ATOM 1968 C CA . LYS B 1 13 ? -1.312 -27.188 2.477 1 96.31 13 LYS B CA 1
ATOM 1969 C C . LYS B 1 13 ? -0.688 -25.875 2.971 1 96.31 13 LYS B C 1
ATOM 1971 O O . LYS B 1 13 ? 0.518 -25.672 2.824 1 96.31 13 LYS B O 1
ATOM 1976 N N . THR B 1 14 ? -1.474 -24.953 3.49 1 96.88 14 THR B N 1
ATOM 1977 C CA . THR B 1 14 ? -0.982 -23.656 3.936 1 96.88 14 THR B CA 1
ATOM 1978 C C . THR B 1 14 ? -0.206 -23.797 5.242 1 96.88 14 THR B C 1
ATOM 1980 O O . THR B 1 14 ? 0.588 -22.922 5.59 1 96.88 14 THR B O 1
ATOM 1983 N N . GLY B 1 15 ? -0.539 -24.875 5.957 1 96.19 15 GLY B N 1
ATOM 1984 C CA . GLY B 1 15 ? 0.06 -25.047 7.27 1 96.19 15 GLY B CA 1
ATOM 1985 C C . GLY B 1 15 ? -0.597 -24.203 8.344 1 96.19 15 GLY B C 1
ATOM 1986 O O . GLY B 1 15 ? -0.101 -24.125 9.469 1 96.19 15 GLY B O 1
ATOM 1987 N N . TYR B 1 16 ? -1.658 -23.516 8 1 98 16 TYR B N 1
ATOM 1988 C CA . TYR B 1 16 ? -2.4 -22.703 8.961 1 98 16 TYR B CA 1
ATOM 1989 C C . TYR B 1 16 ? -3.766 -23.312 9.25 1 98 16 TYR B C 1
ATOM 1991 O O . TYR B 1 16 ? -4.523 -23.625 8.328 1 98 16 TYR B O 1
ATOM 1999 N N . LYS B 1 17 ? -4.117 -23.5 10.492 1 98.31 17 LYS B N 1
ATOM 2000 C CA . LYS B 1 17 ? -5.418 -24.016 10.898 1 98.31 17 LYS B CA 1
ATOM 2001 C C . LYS B 1 17 ? -6.371 -22.891 11.289 1 98.31 17 LYS B C 1
ATOM 2003 O O . LYS B 1 17 ? -6.172 -22.234 12.312 1 98.31 17 LYS B O 1
ATOM 2008 N N . PHE B 1 18 ? -7.438 -22.781 10.586 1 98.44 18 PHE B N 1
ATOM 2009 C CA . PHE B 1 18 ? -8.391 -21.703 10.812 1 98.44 18 PHE B CA 1
ATOM 2010 C C . PHE B 1 18 ? -9.25 -21.984 12.031 1 98.44 18 PHE B C 1
ATOM 2012 O O . PHE B 1 18 ? -9.789 -23.078 12.172 1 98.44 18 PHE B O 1
ATOM 2019 N N . GLN B 1 19 ? -9.391 -21.016 12.875 1 98.5 19 GLN B N 1
ATOM 2020 C CA . GLN B 1 19 ? -10.398 -21.062 13.93 1 98.5 19 GLN B CA 1
ATOM 2021 C C . GLN B 1 19 ? -11.797 -20.859 13.359 1 98.5 19 GLN B C 1
ATOM 2023 O O . GLN B 1 19 ? -12.75 -21.531 13.758 1 98.5 19 GLN B O 1
ATOM 2028 N N . ASN B 1 20 ? -11.961 -19.938 12.484 1 98.25 20 ASN B N 1
ATOM 2029 C CA . ASN B 1 20 ? -13.18 -19.688 11.711 1 98.25 20 ASN B CA 1
ATOM 2030 C C . ASN B 1 20 ? -13.016 -20.109 10.258 1 98.25 20 ASN B C 1
ATOM 2032 O O . ASN B 1 20 ? -12.609 -19.312 9.406 1 98.25 20 ASN B O 1
ATOM 2036 N N . PHE B 1 21 ? -13.422 -21.281 10 1 98 21 PHE B N 1
ATOM 2037 C CA . PHE B 1 21 ? -13.219 -21.906 8.688 1 98 21 PHE B CA 1
ATOM 2038 C C . PHE B 1 21 ? -13.961 -21.125 7.609 1 98 21 PHE B C 1
ATOM 2040 O O . PHE B 1 21 ? -13.586 -21.172 6.438 1 98 21 PHE B O 1
ATOM 2047 N N . ASP B 1 22 ? -14.977 -20.328 7.941 1 97.69 22 ASP B N 1
ATOM 2048 C CA . ASP B 1 22 ? -15.75 -19.547 6.984 1 97.69 22 ASP B CA 1
ATOM 2049 C C . ASP B 1 22 ? -14.875 -18.516 6.289 1 97.69 22 ASP B C 1
ATOM 2051 O O . ASP B 1 22 ? -15.141 -18.125 5.148 1 97.69 22 ASP B O 1
ATOM 2055 N N . LEU B 1 23 ? -13.805 -18.078 6.98 1 98.44 23 LEU B N 1
ATOM 2056 C CA . LEU B 1 23 ? -12.883 -17.109 6.383 1 98.44 23 LEU B CA 1
ATOM 2057 C C . LEU B 1 23 ? -12.18 -17.719 5.172 1 98.44 23 LEU B C 1
ATOM 2059 O O . LEU B 1 23 ? -11.945 -17.031 4.176 1 98.44 23 LEU B O 1
ATOM 2063 N N . LEU B 1 24 ? -11.859 -19.031 5.289 1 98.62 24 LEU B N 1
ATOM 2064 C CA . LEU B 1 24 ? -11.227 -19.703 4.16 1 98.62 24 LEU B CA 1
ATOM 2065 C C . LEU B 1 24 ? -12.211 -19.859 3.002 1 98.62 24 LEU B C 1
ATOM 2067 O O . LEU B 1 24 ? -11.844 -19.641 1.844 1 98.62 24 LEU B O 1
ATOM 2071 N N . ILE B 1 25 ? -13.43 -20.141 3.316 1 98.19 25 ILE B N 1
ATOM 2072 C CA . ILE B 1 25 ? -14.461 -20.25 2.291 1 98.19 25 ILE B CA 1
ATOM 2073 C C . ILE B 1 25 ? -14.633 -18.906 1.589 1 98.19 25 ILE B C 1
ATOM 2075 O O . ILE B 1 25 ? -14.648 -18.844 0.357 1 98.19 25 ILE B O 1
ATOM 2079 N N . ASN B 1 26 ? -14.695 -17.875 2.387 1 98.31 26 ASN B N 1
ATOM 2080 C CA . ASN B 1 26 ? -14.836 -16.531 1.866 1 98.31 26 ASN B CA 1
ATOM 2081 C C . ASN B 1 26 ? -13.68 -16.156 0.944 1 98.31 26 ASN B C 1
ATOM 2083 O O . ASN B 1 26 ? -13.891 -15.594 -0.132 1 98.31 26 ASN B O 1
ATOM 2087 N N . ALA B 1 27 ? -12.484 -16.484 1.334 1 98.75 27 ALA B N 1
ATOM 2088 C CA . ALA B 1 27 ? -11.281 -16.141 0.59 1 98.75 27 ALA B CA 1
ATOM 2089 C C . ALA B 1 27 ? -11.25 -16.828 -0.77 1 98.75 27 ALA B C 1
ATOM 2091 O O . ALA B 1 27 ? -10.688 -16.297 -1.731 1 98.75 27 ALA B O 1
ATOM 2092 N N . MET B 1 28 ? -11.945 -17.969 -0.861 1 98.62 28 MET B N 1
ATOM 2093 C CA . MET B 1 28 ? -11.891 -18.766 -2.09 1 98.62 28 MET B CA 1
ATOM 2094 C C . MET B 1 28 ? -13.156 -18.547 -2.922 1 98.62 28 MET B C 1
ATOM 2096 O O . MET B 1 28 ? -13.297 -19.141 -3.998 1 98.62 28 MET B O 1
ATOM 2100 N N . THR B 1 29 ? -14.016 -17.703 -2.473 1 98.5 29 THR B N 1
ATOM 2101 C CA . THR B 1 29 ? -15.266 -17.453 -3.182 1 98.5 29 THR B CA 1
ATOM 2102 C C . THR B 1 29 ? -15.133 -16.25 -4.113 1 98.5 29 THR B C 1
ATOM 2104 O O . THR B 1 29 ? -15.086 -15.109 -3.656 1 98.5 29 THR B O 1
ATOM 2107 N N . HIS B 1 30 ? -15.047 -16.531 -5.355 1 98.44 30 HIS B N 1
ATOM 2108 C CA . HIS B 1 30 ? -14.992 -15.469 -6.348 1 98.44 30 HIS B CA 1
ATOM 2109 C C . HIS B 1 30 ? -16.344 -14.797 -6.508 1 98.44 30 HIS B C 1
ATOM 2111 O O . HIS B 1 30 ? -17.391 -15.398 -6.23 1 98.44 30 HIS B O 1
ATOM 2117 N N . SER B 1 31 ? -16.344 -13.547 -6.941 1 97.5 31 SER B N 1
ATOM 2118 C CA . SER B 1 31 ? -17.578 -12.781 -7.094 1 97.5 31 SER B CA 1
ATOM 2119 C C . SER B 1 31 ? -18.531 -13.453 -8.07 1 97.5 31 SER B C 1
ATOM 2121 O O . SER B 1 31 ? -19.75 -13.391 -7.902 1 97.5 31 SER B O 1
ATOM 2123 N N . SER B 1 32 ? -18.016 -14.148 -9.109 1 97.25 32 SER B N 1
ATOM 2124 C CA . SER B 1 32 ? -18.859 -14.844 -10.078 1 97.25 32 SER B CA 1
ATOM 2125 C C . SER B 1 32 ? -19.672 -15.953 -9.398 1 97.25 32 SER B C 1
ATOM 2127 O O . SER B 1 32 ? -20.828 -16.188 -9.75 1 97.25 32 SER B O 1
ATOM 2129 N N . TYR B 1 33 ? -19.094 -16.625 -8.492 1 97.62 33 TYR B N 1
ATOM 2130 C CA . TYR B 1 33 ? -19.766 -17.688 -7.746 1 97.62 33 TYR B CA 1
ATOM 2131 C C . TYR B 1 33 ? -20.828 -17.109 -6.809 1 97.62 33 TYR B C 1
ATOM 2133 O O . TYR B 1 33 ? -21.938 -17.609 -6.727 1 97.62 33 TYR B O 1
ATOM 2141 N N . ALA B 1 34 ? -20.375 -16.078 -6.07 1 96.62 34 ALA B N 1
ATOM 2142 C CA . ALA B 1 34 ? -21.297 -15.422 -5.145 1 96.62 34 ALA B CA 1
ATOM 2143 C C . ALA B 1 34 ? -22.547 -14.93 -5.863 1 96.62 34 ALA B C 1
ATOM 2145 O O . ALA B 1 34 ? -23.672 -15.125 -5.379 1 96.62 34 ALA B O 1
ATOM 2146 N N . ASN B 1 35 ? -22.297 -14.289 -6.992 1 94.62 35 ASN B N 1
ATOM 2147 C CA . ASN B 1 35 ? -23.422 -13.773 -7.777 1 94.62 35 ASN B CA 1
ATOM 2148 C C . ASN B 1 35 ? -24.328 -14.906 -8.25 1 94.62 35 ASN B C 1
ATOM 2150 O O . ASN B 1 35 ? -25.562 -14.805 -8.141 1 94.62 35 ASN B O 1
ATOM 2154 N N . GLU B 1 36 ? -23.734 -15.93 -8.75 1 95.69 36 GLU B N 1
ATOM 2155 C CA . GLU B 1 36 ? -24.484 -17.062 -9.289 1 95.69 36 GLU B CA 1
ATOM 2156 C C . GLU B 1 36 ? -25.312 -17.734 -8.195 1 95.69 36 GLU B C 1
ATOM 2158 O O . GLU B 1 36 ? -26.406 -18.25 -8.461 1 95.69 36 GLU B O 1
ATOM 2163 N N . HIS B 1 37 ? -24.875 -17.719 -7.035 1 93.94 37 HIS B N 1
ATOM 2164 C CA . HIS B 1 37 ? -25.531 -18.438 -5.945 1 93.94 37 HIS B CA 1
ATOM 2165 C C . HIS B 1 37 ? -26.219 -17.484 -4.984 1 93.94 37 HIS B C 1
ATOM 2167 O O . HIS B 1 37 ? -26.594 -17.859 -3.875 1 93.94 37 HIS B O 1
ATOM 2173 N N . ARG B 1 38 ? -26.281 -16.188 -5.266 1 91.69 38 ARG B N 1
ATOM 2174 C CA . ARG B 1 38 ? -27 -15.164 -4.527 1 91.69 38 ARG B CA 1
ATOM 2175 C C . ARG B 1 38 ? -26.422 -14.977 -3.133 1 91.69 38 ARG B C 1
ATOM 2177 O O . ARG B 1 38 ? -27.156 -14.891 -2.15 1 91.69 38 ARG B O 1
ATOM 2184 N N . ILE B 1 39 ? -25.188 -15.203 -3.119 1 89.38 39 ILE B N 1
ATOM 2185 C CA . ILE B 1 39 ? -24.438 -14.867 -1.909 1 89.38 39 ILE B CA 1
ATOM 2186 C C . ILE B 1 39 ? -24.156 -13.367 -1.877 1 89.38 39 ILE B C 1
ATOM 2188 O O . ILE B 1 39 ? -23.875 -12.758 -2.912 1 89.38 39 ILE B O 1
ATOM 2192 N N . SER B 1 40 ? -24.312 -12.812 -0.698 1 90.06 40 SER B N 1
ATOM 2193 C CA . SER B 1 40 ? -24.016 -11.398 -0.55 1 90.06 40 SER B CA 1
ATOM 2194 C C . SER B 1 40 ? -22.594 -11.086 -1.024 1 90.06 40 SER B C 1
ATOM 2196 O O . SER B 1 40 ? -21.703 -11.938 -0.949 1 90.06 40 SER B O 1
ATOM 2198 N N . TYR B 1 41 ? -22.406 -9.867 -1.458 1 87.25 41 TYR B N 1
ATOM 2199 C CA . TYR B 1 41 ? -21.094 -9.461 -1.957 1 87.25 41 TYR B CA 1
ATOM 2200 C C . TYR B 1 41 ? -20.047 -9.539 -0.855 1 87.25 41 TYR B C 1
ATOM 2202 O O . TYR B 1 41 ? -18.859 -9.703 -1.132 1 87.25 41 TYR B O 1
ATOM 2210 N N . VAL B 1 42 ? -20.469 -9.477 0.343 1 91.31 42 VAL B N 1
ATOM 2211 C CA . VAL B 1 42 ? -19.547 -9.562 1.471 1 91.31 42 VAL B CA 1
ATOM 2212 C C . VAL B 1 42 ? -19.016 -10.984 1.599 1 91.31 42 VAL B C 1
ATOM 2214 O O . VAL B 1 42 ? -18 -11.219 2.27 1 91.31 42 VAL B O 1
ATOM 2217 N N . GLY B 1 43 ? -19.672 -11.867 0.885 1 93.31 43 GLY B N 1
ATOM 2218 C CA . GLY B 1 43 ? -19.297 -13.266 0.933 1 93.31 43 GLY B CA 1
ATOM 2219 C C . GLY B 1 43 ? -18.25 -13.641 -0.11 1 93.31 43 GLY B C 1
ATOM 2220 O O . GLY B 1 43 ? -17.734 -14.75 -0.097 1 93.31 43 GLY B O 1
ATOM 2221 N N . ASN B 1 44 ? -17.984 -12.75 -1.039 1 96.81 44 ASN B N 1
ATOM 2222 C CA . ASN B 1 44 ? -16.906 -13.031 -1.975 1 96.81 44 ASN B CA 1
ATOM 2223 C C . ASN B 1 44 ? -15.562 -12.547 -1.435 1 96.81 44 ASN B C 1
ATOM 2225 O O . ASN B 1 44 ? -15.492 -12.008 -0.33 1 96.81 44 ASN B O 1
ATOM 2229 N N . ASN B 1 45 ? -14.531 -12.711 -2.205 1 98.5 45 ASN B N 1
ATOM 2230 C CA . ASN B 1 45 ? -13.203 -12.602 -1.612 1 98.5 45 ASN B CA 1
ATOM 2231 C C . ASN B 1 45 ? -12.633 -11.195 -1.796 1 98.5 45 ASN B C 1
ATOM 2233 O O . ASN B 1 45 ? -11.469 -10.945 -1.457 1 98.5 45 ASN B O 1
ATOM 2237 N N . GLU B 1 46 ? -13.414 -10.219 -2.246 1 98.38 46 GLU B N 1
ATOM 2238 C CA . GLU B 1 46 ? -12.891 -8.914 -2.629 1 98.38 46 GLU B CA 1
ATOM 2239 C C . GLU B 1 46 ? -12.461 -8.109 -1.403 1 98.38 46 GLU B C 1
ATOM 2241 O O . GLU B 1 46 ? -11.398 -7.477 -1.406 1 98.38 46 GLU B O 1
ATOM 2246 N N . ARG B 1 47 ? -13.258 -8.164 -0.366 1 98.5 47 ARG B N 1
ATOM 2247 C CA . ARG B 1 47 ? -12.914 -7.426 0.842 1 98.5 47 ARG B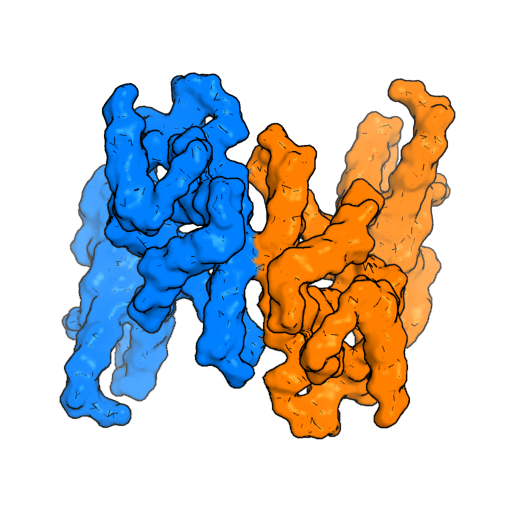 CA 1
ATOM 2248 C C . ARG B 1 47 ? -11.688 -8.023 1.518 1 98.5 47 ARG B C 1
ATOM 2250 O O . ARG B 1 47 ? -10.836 -7.297 2.037 1 98.5 47 ARG B O 1
ATOM 2257 N N . LEU B 1 48 ? -11.617 -9.359 1.521 1 98.75 48 LEU B N 1
ATOM 2258 C CA . LEU B 1 48 ? -10.445 -10.016 2.082 1 98.75 48 LEU B CA 1
ATOM 2259 C C . LEU B 1 48 ? -9.203 -9.711 1.254 1 98.75 48 LEU B C 1
ATOM 2261 O O . LEU B 1 48 ? -8.102 -9.586 1.798 1 98.75 48 LEU B O 1
ATOM 2265 N N . GLU B 1 49 ? -9.391 -9.664 -0.072 1 98.75 49 GLU B N 1
ATOM 2266 C CA . GLU B 1 49 ? -8.305 -9.258 -0.951 1 98.75 49 GLU B CA 1
ATOM 2267 C C . GLU B 1 49 ? -7.781 -7.871 -0.579 1 98.75 49 GLU B C 1
ATOM 2269 O O . GLU B 1 49 ? -6.57 -7.652 -0.521 1 98.75 49 GLU B O 1
ATOM 2274 N N . PHE B 1 50 ? -8.695 -7 -0.292 1 98.56 50 PHE B N 1
ATOM 2275 C CA . PHE B 1 50 ? -8.375 -5.641 0.127 1 98.56 50 PHE B CA 1
ATOM 2276 C C . PHE B 1 50 ? -7.508 -5.648 1.378 1 98.56 50 PHE B C 1
ATOM 2278 O O . PHE B 1 50 ? -6.473 -4.977 1.427 1 98.56 50 PHE B O 1
ATOM 2285 N N . LEU B 1 51 ? -7.883 -6.395 2.314 1 98.62 51 LEU B N 1
ATOM 2286 C CA . LEU B 1 51 ? -7.129 -6.496 3.561 1 98.62 51 LEU B CA 1
ATOM 2287 C C . LEU B 1 51 ? -5.801 -7.207 3.334 1 98.62 51 LEU B C 1
ATOM 2289 O O . LEU B 1 51 ? -4.762 -6.766 3.832 1 98.62 51 LEU B O 1
ATOM 2293 N N . GLY B 1 52 ? -5.832 -8.258 2.596 1 98.75 52 GLY B N 1
ATOM 2294 C CA . GLY B 1 52 ? -4.641 -9.039 2.311 1 98.75 52 GLY B CA 1
ATOM 2295 C C . GLY B 1 52 ? -3.572 -8.25 1.574 1 98.75 52 GLY B C 1
ATOM 2296 O O . GLY B 1 52 ? -2.379 -8.43 1.828 1 98.75 52 GLY B O 1
ATOM 2297 N N . ASP B 1 53 ? -4.023 -7.426 0.667 1 98.31 53 ASP B N 1
ATOM 2298 C CA . ASP B 1 53 ? -3.088 -6.566 -0.053 1 98.31 53 ASP B CA 1
ATOM 2299 C C . ASP B 1 53 ? -2.305 -5.676 0.909 1 98.31 53 ASP B C 1
ATOM 2301 O O . ASP B 1 53 ? -1.097 -5.492 0.749 1 98.31 53 ASP B O 1
ATOM 2305 N N . ALA B 1 54 ? -2.949 -5.168 1.872 1 98.62 54 ALA B N 1
ATOM 2306 C CA . ALA B 1 54 ? -2.314 -4.309 2.867 1 98.62 54 ALA B CA 1
ATOM 2307 C C . ALA B 1 54 ? -1.347 -5.102 3.74 1 98.62 54 ALA B C 1
ATOM 2309 O O . ALA B 1 54 ? -0.258 -4.621 4.066 1 98.62 54 ALA B O 1
ATOM 2310 N N . VAL B 1 55 ? -1.734 -6.293 4.09 1 98.75 55 VAL B N 1
ATOM 2311 C CA . VAL B 1 55 ? -0.866 -7.168 4.871 1 98.75 55 VAL B CA 1
ATOM 2312 C C . VAL B 1 55 ? 0.402 -7.48 4.078 1 98.75 55 VAL B C 1
ATOM 2314 O O . VAL B 1 55 ? 1.509 -7.418 4.617 1 98.75 55 VAL B O 1
ATOM 2317 N N . LEU B 1 56 ? 0.184 -7.785 2.875 1 98.56 56 LEU B N 1
ATOM 2318 C CA . LEU B 1 56 ? 1.298 -8.117 1.992 1 98.56 56 LEU B CA 1
ATOM 2319 C C . LEU B 1 56 ? 2.264 -6.941 1.874 1 98.56 56 LEU B C 1
ATOM 2321 O O . LEU B 1 56 ? 3.482 -7.129 1.875 1 98.56 56 LEU B O 1
ATOM 2325 N N . GLU B 1 57 ? 1.722 -5.777 1.773 1 98.06 57 GLU B N 1
ATOM 2326 C CA . GLU B 1 57 ? 2.529 -4.566 1.658 1 98.06 57 GLU B CA 1
ATOM 2327 C C . GLU B 1 57 ? 3.439 -4.391 2.871 1 98.06 57 GLU B C 1
ATOM 2329 O O . GLU B 1 57 ? 4.641 -4.168 2.725 1 98.06 57 GLU B O 1
ATOM 2334 N N . LEU B 1 58 ? 2.906 -4.508 3.998 1 98.62 58 LEU B N 1
ATOM 2335 C CA . LEU B 1 58 ? 3.701 -4.281 5.199 1 98.62 58 LEU B CA 1
ATOM 2336 C C . LEU B 1 58 ? 4.715 -5.406 5.402 1 98.62 58 LEU B C 1
ATOM 2338 O O . LEU B 1 58 ? 5.883 -5.148 5.691 1 98.62 58 LEU B O 1
ATOM 2342 N N . THR B 1 59 ? 4.309 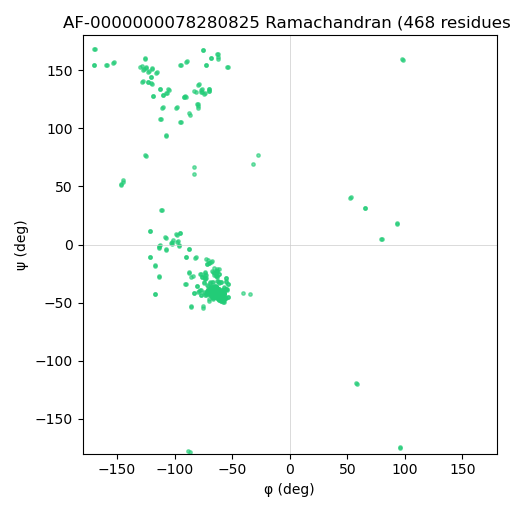-6.641 5.176 1 98.12 59 THR B N 1
ATOM 2343 C CA . THR B 1 59 ? 5.199 -7.773 5.41 1 98.12 59 THR B CA 1
ATOM 2344 C C . THR B 1 59 ? 6.371 -7.754 4.434 1 98.12 59 THR B C 1
ATOM 2346 O O . THR B 1 59 ? 7.512 -8.008 4.82 1 98.12 59 THR B O 1
ATOM 2349 N N . SER B 1 60 ? 6.086 -7.43 3.215 1 97.12 60 SER B N 1
ATOM 2350 C CA . SER B 1 60 ? 7.148 -7.371 2.215 1 97.12 60 SER B CA 1
ATOM 2351 C C . SER B 1 60 ? 8.062 -6.176 2.453 1 97.12 60 SER B C 1
ATOM 2353 O O . SER B 1 60 ? 9.281 -6.273 2.281 1 97.12 60 SER B O 1
ATOM 2355 N N . SER B 1 61 ? 7.473 -5.035 2.85 1 98.19 61 SER B N 1
ATOM 2356 C CA . SER B 1 61 ? 8.273 -3.852 3.158 1 98.19 61 SER B CA 1
ATOM 2357 C C . SER B 1 61 ? 9.203 -4.105 4.336 1 98.19 61 SER B C 1
ATOM 2359 O O . SER B 1 61 ? 10.383 -3.738 4.289 1 98.19 61 SER B O 1
ATOM 2361 N N . GLU B 1 62 ? 8.656 -4.707 5.344 1 98 62 GLU B N 1
ATOM 2362 C CA . GLU B 1 62 ? 9.469 -5.035 6.512 1 98 62 GLU B CA 1
ATOM 2363 C C . GLU B 1 62 ? 10.609 -5.988 6.148 1 98 62 GLU B C 1
ATOM 2365 O O . GLU B 1 62 ? 11.742 -5.797 6.578 1 98 62 GLU B O 1
ATOM 2370 N N . PHE B 1 63 ? 10.32 -6.988 5.371 1 96.75 63 PHE B N 1
ATOM 2371 C CA . PHE B 1 63 ? 11.305 -7.961 4.922 1 96.75 63 PHE B CA 1
ATOM 2372 C C . PHE B 1 63 ? 12.445 -7.273 4.18 1 96.75 63 PHE B C 1
ATOM 2374 O O . PHE B 1 63 ? 13.617 -7.5 4.484 1 96.75 63 PHE B O 1
ATOM 2381 N N . LEU B 1 64 ? 12.086 -6.441 3.244 1 95.56 64 LEU B N 1
ATOM 2382 C CA . LEU B 1 64 ? 13.078 -5.746 2.434 1 95.56 64 LEU B CA 1
ATOM 2383 C C . LEU B 1 64 ? 13.891 -4.773 3.283 1 95.56 64 LEU B C 1
ATOM 2385 O O . LEU B 1 64 ? 15.109 -4.668 3.121 1 95.56 64 LEU B O 1
ATOM 2389 N N . PHE B 1 65 ? 13.195 -4.074 4.156 1 97.56 65 PHE B N 1
ATOM 2390 C CA . PHE B 1 65 ? 13.836 -3.107 5.039 1 97.56 65 PHE B CA 1
ATOM 2391 C C . PHE B 1 65 ? 14.914 -3.777 5.883 1 97.56 65 PHE B C 1
ATOM 2393 O O . PHE B 1 65 ? 16.016 -3.234 6.039 1 97.56 65 PHE B O 1
ATOM 2400 N N . GLU B 1 66 ? 14.625 -4.961 6.348 1 96.12 66 GLU B N 1
ATOM 2401 C CA . GLU B 1 66 ? 15.531 -5.703 7.215 1 96.12 66 GLU B CA 1
ATOM 2402 C C . GLU B 1 66 ? 16.641 -6.371 6.406 1 96.12 66 GLU B C 1
ATOM 2404 O O . GLU B 1 66 ? 17.812 -6.359 6.816 1 96.12 66 GLU B O 1
ATOM 2409 N N . LYS B 1 67 ? 16.328 -6.887 5.328 1 94.19 67 LYS B N 1
ATOM 2410 C CA . LYS B 1 67 ? 17.266 -7.652 4.516 1 94.19 67 LYS B CA 1
ATOM 2411 C C . LYS B 1 67 ? 18.266 -6.734 3.828 1 94.19 67 LYS B C 1
ATOM 2413 O O . LYS B 1 67 ? 19.406 -7.133 3.578 1 94.19 67 LYS B O 1
ATOM 2418 N N . HIS B 1 68 ? 17.875 -5.551 3.539 1 94.56 68 HIS B N 1
ATOM 2419 C CA . HIS B 1 68 ? 18.719 -4.605 2.811 1 94.56 68 HIS B CA 1
ATOM 2420 C C . HIS B 1 68 ? 18.875 -3.303 3.584 1 94.56 68 HIS B C 1
ATOM 2422 O O . HIS B 1 68 ? 18.391 -2.256 3.158 1 94.56 68 HIS B O 1
ATOM 2428 N N . PRO B 1 69 ? 19.672 -3.322 4.574 1 95.81 69 PRO B N 1
ATOM 2429 C CA . PRO B 1 69 ? 19.781 -2.182 5.488 1 95.81 69 PRO B CA 1
ATOM 2430 C C . PRO B 1 69 ? 20.391 -0.945 4.828 1 95.81 69 PRO B C 1
ATOM 2432 O O . PRO B 1 69 ? 20.234 0.168 5.336 1 95.81 69 PRO B O 1
ATOM 2435 N N . GLN B 1 70 ? 21.016 -1.116 3.646 1 95.62 70 GLN B N 1
ATOM 2436 C CA . GLN B 1 70 ? 21.672 0.025 3.021 1 95.62 70 GLN B CA 1
ATOM 2437 C C . GLN B 1 70 ? 20.984 0.424 1.725 1 95.62 70 GLN B C 1
ATOM 2439 O O . GLN B 1 70 ? 21.375 1.389 1.069 1 95.62 70 GLN B O 1
ATOM 2444 N N . MET B 1 71 ? 19.969 -0.253 1.325 1 94.88 71 MET B N 1
ATOM 2445 C CA . MET B 1 71 ? 19.297 0.005 0.054 1 94.88 71 MET B CA 1
ATOM 2446 C C . MET B 1 71 ? 18.422 1.253 0.143 1 94.88 71 MET B C 1
ATOM 2448 O O . MET B 1 71 ? 17.656 1.411 1.09 1 94.88 71 MET B O 1
ATOM 2452 N N . PRO B 1 72 ? 18.531 2.17 -0.815 1 95.38 72 PRO B N 1
ATOM 2453 C CA . PRO B 1 72 ? 17.719 3.391 -0.787 1 95.38 72 PRO B CA 1
ATOM 2454 C C . PRO B 1 72 ? 16.25 3.121 -1.028 1 95.38 72 PRO B C 1
ATOM 2456 O O . PRO B 1 72 ? 15.883 2.094 -1.61 1 95.38 72 PRO B O 1
ATOM 2459 N N . GLU B 1 73 ? 15.406 4.055 -0.643 1 95.88 73 GLU B N 1
ATOM 2460 C CA . GLU B 1 73 ? 13.953 3.936 -0.716 1 95.88 73 GLU B CA 1
ATOM 2461 C C . GLU B 1 73 ? 13.492 3.625 -2.139 1 95.88 73 GLU B C 1
ATOM 2463 O O . GLU B 1 73 ? 12.633 2.764 -2.348 1 95.88 73 GLU B O 1
ATOM 2468 N N . GLY B 1 74 ? 14.039 4.363 -3.113 1 94 74 GLY B N 1
ATOM 2469 C CA . GLY B 1 74 ? 13.656 4.137 -4.496 1 94 74 GLY B CA 1
ATOM 2470 C C . GLY B 1 74 ? 13.844 2.699 -4.941 1 9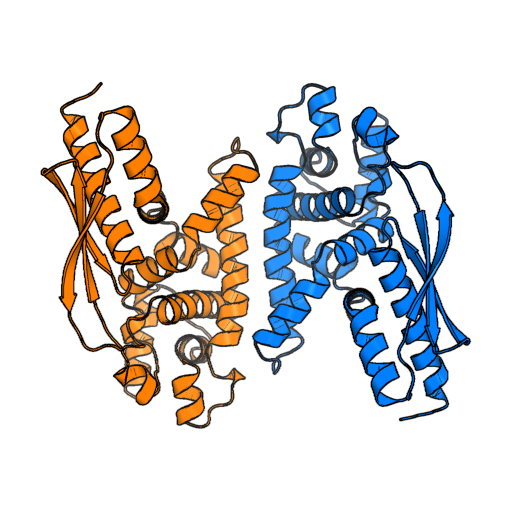4 74 GLY B C 1
ATOM 2471 O O . GLY B 1 74 ? 12.969 2.131 -5.602 1 94 74 GLY B O 1
ATOM 2472 N N . GLU B 1 75 ? 14.852 2.064 -4.52 1 92.44 75 GLU B N 1
ATOM 2473 C CA . GLU B 1 75 ? 15.133 0.673 -4.855 1 92.44 75 GLU B CA 1
ATOM 2474 C C . GLU B 1 75 ? 14.266 -0.28 -4.043 1 92.44 75 GLU B C 1
ATOM 2476 O O . GLU B 1 75 ? 13.812 -1.309 -4.555 1 92.44 75 GLU B O 1
ATOM 2481 N N . LEU B 1 76 ? 14.062 0.061 -2.773 1 95.56 76 LEU B N 1
ATOM 2482 C CA . LEU B 1 76 ? 13.156 -0.73 -1.945 1 95.56 76 LEU B CA 1
ATOM 2483 C C . LEU B 1 76 ? 11.766 -0.807 -2.574 1 95.56 76 LEU B C 1
ATOM 2485 O O . LEU B 1 76 ? 11.164 -1.879 -2.619 1 95.56 76 LEU B O 1
ATOM 2489 N N . THR B 1 77 ? 11.352 0.316 -3.082 1 94.94 77 THR B N 1
ATOM 2490 C CA . THR B 1 77 ? 10.023 0.409 -3.693 1 94.94 77 THR B CA 1
ATOM 2491 C C . THR B 1 77 ? 9.945 -0.461 -4.945 1 94.94 77 THR B C 1
ATOM 2493 O O . THR B 1 77 ? 8.977 -1.198 -5.133 1 94.94 77 THR B O 1
ATOM 2496 N N . LYS B 1 78 ? 10.914 -0.381 -5.73 1 88.81 78 LYS B N 1
ATOM 2497 C CA . LYS B 1 78 ? 10.969 -1.177 -6.957 1 88.81 78 LYS B CA 1
ATOM 2498 C C . LYS B 1 78 ? 11.008 -2.67 -6.641 1 88.81 78 LYS B C 1
ATOM 2500 O O . LYS B 1 78 ? 10.312 -3.461 -7.27 1 88.81 78 LYS B O 1
ATOM 2505 N N . LYS B 1 79 ? 11.781 -2.994 -5.684 1 90.06 79 LYS B N 1
ATOM 2506 C CA . LYS B 1 79 ? 11.906 -4.398 -5.301 1 90.06 79 LYS B CA 1
ATOM 2507 C C . LYS B 1 79 ? 10.594 -4.926 -4.723 1 90.06 79 LYS B C 1
ATOM 2509 O O . LYS B 1 79 ? 10.18 -6.047 -5.031 1 90.06 79 LYS B O 1
ATOM 2514 N N . ARG B 1 80 ? 9.961 -4.16 -3.902 1 93.88 80 ARG B N 1
ATOM 2515 C CA . ARG B 1 80 ? 8.672 -4.574 -3.359 1 93.88 80 ARG B CA 1
ATOM 2516 C C . ARG B 1 80 ? 7.656 -4.801 -4.473 1 93.88 80 ARG B C 1
ATOM 2518 O O . ARG B 1 80 ? 6.949 -5.809 -4.48 1 93.88 80 ARG B O 1
ATOM 2525 N N . ALA B 1 81 ? 7.602 -3.859 -5.395 1 90.44 81 ALA B N 1
ATOM 2526 C CA . ALA B 1 81 ? 6.652 -3.949 -6.5 1 90.44 81 ALA B CA 1
ATOM 2527 C C . ALA B 1 81 ? 6.848 -5.242 -7.285 1 90.44 81 ALA B C 1
ATOM 2529 O O . ALA B 1 81 ? 5.875 -5.887 -7.684 1 90.44 81 ALA B O 1
ATOM 2530 N N . SER B 1 82 ? 8.016 -5.613 -7.418 1 86 82 SER B N 1
ATOM 2531 C CA . SER B 1 82 ? 8.328 -6.812 -8.188 1 86 82 SER B CA 1
ATOM 2532 C C . SER B 1 82 ? 7.93 -8.078 -7.426 1 86 82 SER B C 1
ATOM 2534 O O . SER B 1 82 ? 7.594 -9.094 -8.031 1 86 82 SER B O 1
ATOM 2536 N N . MET B 1 83 ? 7.91 -7.977 -6.152 1 89.06 83 MET B N 1
ATOM 2537 C CA . MET B 1 83 ? 7.664 -9.148 -5.316 1 89.06 83 MET B CA 1
ATOM 2538 C C . MET B 1 83 ? 6.168 -9.359 -5.102 1 89.06 83 MET B C 1
ATOM 2540 O O . MET B 1 83 ? 5.73 -10.477 -4.824 1 89.06 83 MET B O 1
ATOM 2544 N N . VAL B 1 84 ? 5.418 -8.227 -5.242 1 92.81 84 VAL B N 1
ATOM 2545 C CA . VAL B 1 84 ? 4.027 -8.344 -4.816 1 92.81 84 VAL B CA 1
ATOM 2546 C C . VAL B 1 84 ? 3.1 -8.031 -5.988 1 92.81 84 VAL B C 1
ATOM 2548 O O . VAL B 1 84 ? 1.889 -7.879 -5.809 1 92.81 84 VAL B O 1
ATOM 2551 N N . CYS B 1 85 ? 3.67 -7.961 -7.152 1 89.25 85 CYS B N 1
ATOM 2552 C CA . CYS B 1 85 ? 2.857 -7.672 -8.328 1 89.25 85 CYS B CA 1
ATOM 2553 C C . CYS B 1 85 ? 2.043 -8.891 -8.742 1 89.25 85 CYS B C 1
ATOM 2555 O O . CYS B 1 85 ? 2.277 -10 -8.242 1 89.25 85 CYS B O 1
ATOM 2557 N N . GLU B 1 86 ? 1.136 -8.641 -9.594 1 90.25 86 GLU B N 1
ATOM 2558 C CA . GLU B 1 86 ? 0.174 -9.656 -10.008 1 90.25 86 GLU B CA 1
ATOM 2559 C C . GLU B 1 86 ? 0.88 -10.875 -10.586 1 90.25 86 GLU B C 1
ATOM 2561 O O . GLU B 1 86 ? 0.609 -12.008 -10.18 1 90.25 86 GLU B O 1
ATOM 2566 N N . PRO B 1 87 ? 1.854 -10.766 -11.492 1 84 87 PRO B N 1
ATOM 2567 C CA . PRO B 1 87 ? 2.504 -11.953 -12.055 1 84 87 PRO B CA 1
ATOM 2568 C C . PRO B 1 87 ? 3.219 -12.789 -11 1 84 87 PRO B C 1
ATOM 2570 O O . PRO B 1 87 ? 3.145 -14.023 -11.031 1 84 87 PRO B O 1
ATOM 2573 N N . THR B 1 88 ? 3.861 -12.148 -10.094 1 87 88 THR B N 1
ATOM 2574 C CA . THR B 1 88 ? 4.57 -12.867 -9.039 1 87 88 THR B CA 1
ATOM 2575 C C . THR B 1 88 ? 3.586 -13.578 -8.117 1 87 88 THR B C 1
ATOM 2577 O O . THR B 1 88 ? 3.785 -14.742 -7.773 1 87 88 THR B O 1
ATOM 2580 N N . LEU B 1 89 ? 2.553 -12.914 -7.73 1 93.44 89 LEU B N 1
ATOM 2581 C CA . LEU B 1 89 ? 1.55 -13.516 -6.855 1 93.44 89 LEU B CA 1
ATOM 2582 C C . LEU B 1 89 ? 0.86 -14.688 -7.543 1 93.44 89 LEU B C 1
ATOM 2584 O O . LEU B 1 89 ? 0.507 -15.68 -6.895 1 93.44 89 LEU B O 1
ATOM 2588 N N . ALA B 1 90 ? 0.615 -14.492 -8.844 1 90.81 90 ALA B N 1
ATOM 2589 C CA . ALA B 1 90 ? 0.016 -15.586 -9.602 1 90.81 90 ALA B CA 1
ATOM 2590 C C . ALA B 1 90 ? 0.924 -16.812 -9.609 1 90.81 90 ALA B C 1
ATOM 2592 O O . ALA B 1 90 ? 0.449 -17.938 -9.477 1 90.81 90 ALA B O 1
ATOM 2593 N N . LEU B 1 91 ? 2.182 -16.594 -9.766 1 85.31 91 LEU B N 1
ATOM 2594 C CA . LEU B 1 91 ? 3.152 -17.688 -9.719 1 85.31 91 LEU B CA 1
ATOM 2595 C C . LEU B 1 91 ? 3.102 -18.391 -8.367 1 85.31 91 LEU B C 1
ATOM 2597 O O . LEU B 1 91 ? 3.068 -19.625 -8.312 1 85.31 91 LEU B O 1
ATOM 2601 N N . CYS B 1 92 ? 3.08 -17.656 -7.324 1 91.75 92 CYS B N 1
ATOM 2602 C CA . CYS B 1 92 ? 2.992 -18.219 -5.98 1 91.75 92 CYS B CA 1
ATOM 2603 C C . CYS B 1 92 ? 1.698 -19 -5.801 1 91.75 92 CYS B C 1
ATOM 2605 O O . CYS B 1 92 ? 1.696 -20.078 -5.199 1 91.75 92 CYS B O 1
ATOM 2607 N N . ALA B 1 93 ? 0.628 -18.438 -6.305 1 94.88 93 ALA B N 1
ATOM 2608 C CA . ALA B 1 93 ? -0.675 -19.094 -6.215 1 94.88 93 ALA B CA 1
ATOM 2609 C C . ALA B 1 93 ? -0.667 -20.438 -6.938 1 94.88 93 ALA B C 1
ATOM 2611 O O . ALA B 1 93 ? -1.252 -21.406 -6.457 1 94.88 93 ALA B O 1
ATOM 2612 N N . ARG B 1 94 ? -0.035 -20.469 -8.016 1 88.56 94 ARG B N 1
ATOM 2613 C CA . ARG B 1 94 ? 0.039 -21.688 -8.797 1 88.56 94 ARG B CA 1
ATOM 2614 C C . ARG B 1 94 ? 0.872 -22.75 -8.07 1 88.56 94 ARG B C 1
ATOM 2616 O O . ARG B 1 94 ? 0.578 -23.938 -8.156 1 88.56 94 ARG B O 1
ATOM 2623 N N . GLU B 1 95 ? 1.872 -22.312 -7.426 1 87.12 95 GLU B N 1
ATOM 2624 C CA . GLU B 1 95 ? 2.689 -23.25 -6.652 1 87.12 95 GLU B CA 1
ATOM 2625 C C . GLU B 1 95 ? 1.867 -23.922 -5.562 1 87.12 95 GLU B C 1
ATOM 2627 O O . GLU B 1 95 ? 2.121 -25.078 -5.219 1 87.12 95 GLU B O 1
ATOM 2632 N N . LEU B 1 96 ? 0.829 -23.266 -5.133 1 93.31 96 LEU B N 1
ATOM 2633 C CA . LEU B 1 96 ? -0.084 -23.797 -4.129 1 93.31 96 LEU B CA 1
ATOM 2634 C C . LEU B 1 96 ? -1.295 -24.453 -4.793 1 93.31 96 LEU B C 1
ATOM 2636 O O . LEU B 1 96 ? -2.191 -24.953 -4.105 1 93.31 96 LEU B O 1
ATOM 2640 N N . SER B 1 97 ? -1.345 -24.422 -6.086 1 95.69 97 SER B N 1
ATOM 2641 C CA . SER B 1 97 ? -2.498 -24.875 -6.852 1 95.69 97 SER B CA 1
ATOM 2642 C C . SER B 1 97 ? -3.781 -24.203 -6.375 1 95.69 97 SER B C 1
ATOM 2644 O O . SER B 1 97 ? -4.824 -24.859 -6.262 1 95.69 97 SER B O 1
ATOM 2646 N N . LEU B 1 98 ? -3.664 -22.969 -6.102 1 97.56 98 LEU B N 1
ATOM 2647 C CA . LEU B 1 98 ? -4.773 -22.25 -5.488 1 97.56 98 LEU B CA 1
ATOM 2648 C C . LEU B 1 98 ? -6 -22.266 -6.391 1 97.56 98 LEU B C 1
ATOM 2650 O O . LEU B 1 98 ? -7.137 -22.281 -5.906 1 97.56 98 LEU B O 1
ATOM 2654 N N . GLY B 1 99 ? -5.789 -22.266 -7.672 1 97.44 99 GLY B N 1
ATOM 2655 C CA . GLY B 1 99 ? -6.879 -22.281 -8.633 1 97.44 99 GLY B CA 1
ATOM 2656 C C . GLY B 1 99 ? -7.828 -23.438 -8.43 1 97.44 99 GLY B C 1
ATOM 2657 O O . GLY B 1 99 ? -9.039 -23.312 -8.641 1 97.44 99 GLY B O 1
ATOM 2658 N N . GLU B 1 100 ? -7.355 -24.547 -7.969 1 96.94 100 GLU B N 1
ATOM 2659 C CA . GLU B 1 100 ? -8.141 -25.766 -7.805 1 96.94 100 GLU B CA 1
ATOM 2660 C C . GLU B 1 100 ? -9.148 -25.625 -6.668 1 96.94 100 GLU B C 1
ATOM 2662 O O . GLU B 1 100 ? -10.125 -26.375 -6.598 1 96.94 100 GLU B O 1
ATOM 2667 N N . TYR B 1 101 ? -8.93 -24.656 -5.875 1 98.12 101 TYR B N 1
ATOM 2668 C CA . TYR B 1 101 ? -9.758 -24.531 -4.68 1 98.12 101 TYR B CA 1
ATOM 2669 C C . TYR B 1 101 ? -10.742 -23.375 -4.812 1 98.12 101 TYR B C 1
ATOM 2671 O O . TYR B 1 101 ? -11.602 -23.188 -3.949 1 98.12 101 TYR B O 1
ATOM 2679 N N . LEU B 1 102 ? -10.625 -22.625 -5.93 1 98.25 102 LEU B N 1
ATOM 2680 C CA . LEU B 1 102 ? -11.492 -21.469 -6.137 1 98.25 102 LEU B CA 1
ATOM 2681 C C . LEU B 1 102 ? -12.93 -21.906 -6.402 1 98.25 102 LEU B C 1
ATOM 2683 O O . LEU B 1 102 ? -13.164 -22.875 -7.121 1 98.25 102 LEU B O 1
ATOM 2687 N N . LEU B 1 103 ? -13.82 -21.25 -5.738 1 98.12 103 LEU B N 1
ATOM 2688 C CA . LEU B 1 103 ? -15.227 -21.344 -6.113 1 98.12 103 LEU B CA 1
ATOM 2689 C C . LEU B 1 103 ? -15.578 -20.312 -7.184 1 98.12 103 LEU B C 1
ATOM 2691 O O . LEU B 1 103 ? -15.586 -19.109 -6.914 1 98.12 103 LEU B O 1
ATOM 2695 N N . LEU B 1 104 ? -15.898 -20.828 -8.383 1 97.75 104 LEU B N 1
ATOM 2696 C CA . LEU B 1 104 ? -16.156 -19.984 -9.539 1 97.75 104 LEU B CA 1
ATOM 2697 C C . LEU B 1 104 ? -17.562 -20.219 -10.078 1 97.75 104 LEU B C 1
ATOM 2699 O O . LEU B 1 104 ? -18.078 -21.344 -9.992 1 97.75 104 LEU B O 1
ATOM 2703 N N . GLY B 1 105 ? -18.125 -19.125 -10.539 1 97.25 105 GLY B N 1
ATOM 2704 C CA . GLY B 1 105 ? -19.328 -19.312 -11.32 1 97.25 105 GLY B CA 1
ATOM 2705 C C . GLY B 1 105 ? -19.109 -20.109 -12.594 1 97.25 105 GLY B C 1
ATOM 2706 O O . GLY B 1 105 ? -17.984 -20.156 -13.102 1 97.25 105 GLY B O 1
ATOM 2707 N N . LYS B 1 106 ? -20.172 -20.656 -13.125 1 96.81 106 LYS B N 1
ATOM 2708 C CA . LYS B 1 106 ? -20.062 -21.5 -14.312 1 96.81 106 LYS B CA 1
ATOM 2709 C C . LYS B 1 106 ? -19.5 -20.734 -15.5 1 96.81 106 LYS B C 1
ATOM 2711 O O . LYS B 1 106 ? -18.656 -21.266 -16.234 1 96.81 106 LYS B O 1
ATOM 2716 N N . GLY B 1 107 ? -19.984 -19.594 -15.711 1 95.62 107 GLY B N 1
ATOM 2717 C CA . GLY B 1 107 ? -19.484 -18.766 -16.812 1 95.62 107 GLY B CA 1
ATOM 2718 C C . GLY B 1 107 ? -18.016 -18.438 -16.688 1 95.62 107 GLY B C 1
ATOM 2719 O O . GLY B 1 107 ? -17.25 -18.547 -17.656 1 95.62 107 GLY B O 1
ATOM 2720 N N . GLU B 1 108 ? -17.625 -18.031 -15.477 1 96.06 108 GLU B N 1
ATOM 2721 C CA . GLU B 1 108 ? -16.234 -17.703 -15.203 1 96.06 108 GLU B CA 1
ATOM 2722 C C . GLU B 1 108 ? -15.328 -18.922 -15.375 1 96.06 108 GLU B C 1
ATOM 2724 O O . GLU B 1 108 ? -14.25 -18.812 -15.961 1 96.06 108 GLU B O 1
ATOM 2729 N N . GLU B 1 109 ? -15.773 -20.047 -14.93 1 95.38 109 GLU B N 1
ATOM 2730 C CA . GLU B 1 109 ? -15.039 -21.297 -15.102 1 95.38 109 GLU B CA 1
ATOM 2731 C C . GLU B 1 109 ? -14.852 -21.625 -16.578 1 95.38 109 GLU B C 1
ATOM 2733 O O . GLU B 1 109 ? -13.742 -21.969 -17 1 95.38 109 GLU B O 1
ATOM 2738 N N . ALA B 1 110 ? -15.891 -21.453 -17.297 1 94.56 110 ALA B N 1
ATOM 2739 C CA . ALA B 1 110 ? -15.898 -21.812 -18.703 1 94.56 110 ALA B CA 1
ATOM 2740 C C . ALA B 1 110 ? -14.938 -20.938 -19.5 1 94.56 110 ALA B C 1
ATOM 2742 O O . ALA B 1 110 ? -14.406 -21.375 -20.531 1 94.56 110 ALA B O 1
ATOM 2743 N N . THR B 1 111 ? -14.734 -19.828 -18.984 1 92.5 111 THR B N 1
ATOM 2744 C CA . THR B 1 111 ? -13.891 -18.891 -19.734 1 92.5 111 THR B CA 1
ATOM 2745 C C . THR B 1 111 ? -12.461 -18.922 -19.219 1 92.5 111 THR B C 1
ATOM 2747 O O . THR B 1 111 ? -11.664 -18.031 -19.531 1 92.5 111 THR B O 1
ATOM 2750 N N . GLY B 1 112 ? -12.094 -19.859 -18.312 1 91.88 112 GLY B N 1
ATOM 2751 C CA . GLY B 1 112 ? -10.719 -20.078 -17.891 1 91.88 112 GLY B CA 1
ATOM 2752 C C . GLY B 1 112 ? -10.352 -19.297 -16.641 1 91.88 112 GLY B C 1
ATOM 2753 O O . GLY B 1 112 ? -9.164 -19.078 -16.359 1 91.88 112 GLY B O 1
ATOM 2754 N N . GLY B 1 113 ? -11.336 -18.844 -15.875 1 94.69 113 GLY B N 1
ATOM 2755 C CA . GLY B 1 113 ? -11.102 -18.047 -14.68 1 94.69 113 GLY B CA 1
ATOM 2756 C C . GLY B 1 113 ? -10.18 -18.719 -13.688 1 94.69 113 GLY B C 1
ATOM 2757 O O . GLY B 1 113 ? -9.375 -18.047 -13.023 1 94.69 113 GLY B O 1
ATOM 2758 N N . ARG B 1 114 ? -10.172 -19.984 -13.664 1 95.25 114 ARG B N 1
ATOM 2759 C CA . ARG B 1 114 ? -9.438 -20.766 -12.688 1 95.25 114 ARG B CA 1
ATOM 2760 C C . ARG B 1 114 ? -7.93 -20.609 -12.875 1 95.25 114 ARG B C 1
ATOM 2762 O O . ARG B 1 114 ? -7.16 -20.766 -11.922 1 95.25 114 ARG B O 1
ATOM 2769 N N . ARG B 1 115 ? -7.496 -20.25 -14.008 1 90.38 115 ARG B N 1
ATOM 2770 C CA . ARG B 1 115 ? -6.074 -20.156 -14.32 1 90.38 115 ARG B CA 1
ATOM 2771 C C . ARG B 1 115 ? -5.664 -18.719 -14.57 1 90.38 115 ARG B C 1
ATOM 2773 O O . ARG B 1 115 ? -4.488 -18.422 -14.805 1 90.38 115 ARG B O 1
ATOM 2780 N N . ARG B 1 116 ? -6.605 -17.828 -14.516 1 91.94 116 ARG B N 1
ATOM 2781 C CA . ARG B 1 116 ? -6.328 -16.422 -14.82 1 91.94 116 ARG B CA 1
ATOM 2782 C C . ARG B 1 116 ? -5.477 -15.781 -13.734 1 91.94 116 ARG B C 1
ATOM 2784 O O . ARG B 1 116 ? -5.797 -15.883 -12.547 1 91.94 116 ARG B O 1
ATOM 2791 N N . ASP B 1 117 ? -4.398 -15.07 -14.148 1 90.44 117 ASP B N 1
ATOM 2792 C CA . ASP B 1 117 ? -3.445 -14.484 -13.211 1 90.44 117 ASP B CA 1
ATOM 2793 C C . ASP B 1 117 ? -4.141 -13.539 -12.234 1 90.44 117 ASP B C 1
ATOM 2795 O O . ASP B 1 117 ? -3.873 -13.578 -11.031 1 90.44 117 ASP B O 1
ATOM 2799 N N . SER B 1 118 ? -5.047 -12.727 -12.711 1 94.44 118 SER B N 1
ATOM 2800 C CA . SER B 1 118 ? -5.727 -11.75 -11.867 1 94.44 118 SER B CA 1
ATOM 2801 C C . SER B 1 118 ? -6.57 -12.438 -10.797 1 94.44 118 SER B C 1
ATOM 2803 O O . SER B 1 118 ? -6.578 -12.008 -9.641 1 94.44 118 SER B O 1
ATOM 2805 N N . ILE B 1 119 ? -7.195 -13.578 -11.164 1 97.44 119 ILE B N 1
ATOM 2806 C CA . ILE B 1 119 ? -8.125 -14.242 -10.258 1 97.44 119 ILE B CA 1
ATOM 2807 C C . ILE B 1 119 ? -7.344 -15 -9.188 1 97.44 119 ILE B C 1
ATOM 2809 O O . ILE B 1 119 ? -7.645 -14.891 -8 1 97.44 119 ILE B O 1
ATOM 2813 N N . VAL B 1 120 ? -6.305 -15.68 -9.625 1 97.44 120 VAL B N 1
ATOM 2814 C CA . VAL B 1 120 ? -5.574 -16.484 -8.648 1 97.44 120 VAL B CA 1
ATOM 2815 C C . VAL B 1 120 ? -4.738 -15.578 -7.754 1 97.44 120 VAL B C 1
ATOM 2817 O O . VAL B 1 120 ? -4.543 -15.875 -6.57 1 97.44 120 VAL B O 1
ATOM 2820 N N . SER B 1 121 ? -4.199 -14.43 -8.289 1 97.25 121 SER B N 1
ATOM 2821 C CA . SER B 1 121 ? -3.465 -13.477 -7.465 1 97.25 121 SER B CA 1
ATOM 2822 C C . SER B 1 121 ? -4.371 -12.844 -6.418 1 97.25 121 SER B C 1
ATOM 2824 O O . SER B 1 121 ? -3.977 -12.695 -5.258 1 97.25 121 SER B O 1
ATOM 2826 N N . ASP B 1 122 ? -5.602 -12.523 -6.816 1 98.25 122 ASP B N 1
ATOM 2827 C CA . ASP B 1 122 ? -6.574 -11.969 -5.879 1 98.25 122 ASP B CA 1
ATOM 2828 C C . ASP B 1 122 ? -6.918 -12.969 -4.781 1 98.25 122 ASP B C 1
ATOM 2830 O O . ASP B 1 122 ? -7.082 -12.594 -3.619 1 98.25 122 ASP B O 1
ATOM 2834 N N . ALA B 1 123 ? -7.055 -14.172 -5.207 1 98.69 123 ALA B N 1
ATOM 2835 C CA . ALA B 1 123 ? -7.359 -15.227 -4.238 1 98.69 123 ALA B CA 1
ATOM 2836 C C . ALA B 1 123 ? -6.223 -15.391 -3.232 1 98.69 123 ALA B C 1
ATOM 2838 O O . ALA B 1 123 ? -6.469 -15.633 -2.049 1 98.69 123 ALA B O 1
ATOM 2839 N N . MET B 1 124 ? -4.961 -15.266 -3.74 1 98.5 124 MET B N 1
ATOM 2840 C CA . MET B 1 124 ? -3.797 -15.336 -2.861 1 98.5 124 MET B CA 1
ATOM 2841 C C . MET B 1 124 ? -3.838 -14.219 -1.817 1 98.5 124 MET B C 1
ATOM 2843 O O . MET B 1 124 ? -3.609 -14.469 -0.632 1 98.5 124 MET B O 1
ATOM 2847 N N . GLU B 1 125 ? -4.148 -13.047 -2.248 1 98.75 125 GLU B N 1
ATOM 2848 C CA . GLU B 1 125 ? -4.27 -11.922 -1.329 1 98.75 125 GLU B CA 1
ATOM 2849 C C . GLU B 1 125 ? -5.41 -12.133 -0.34 1 98.75 125 GLU B C 1
ATOM 2851 O O . GLU B 1 125 ? -5.27 -11.852 0.852 1 98.75 125 GLU B O 1
ATOM 2856 N N . ALA B 1 126 ? -6.523 -12.641 -0.844 1 98.88 126 ALA B N 1
ATOM 2857 C CA . ALA B 1 126 ? -7.68 -12.883 0.012 1 98.88 126 ALA B CA 1
ATOM 2858 C C . ALA B 1 126 ? -7.367 -13.93 1.074 1 98.88 126 ALA B C 1
ATOM 2860 O O . ALA B 1 126 ? -7.789 -13.805 2.227 1 98.88 126 ALA B O 1
ATOM 2861 N N . LEU B 1 127 ? -6.672 -14.961 0.644 1 98.88 127 LEU B N 1
ATOM 2862 C CA . LEU B 1 127 ? -6.242 -15.984 1.591 1 98.88 127 LEU B CA 1
ATOM 2863 C C . LEU B 1 127 ? -5.387 -15.375 2.695 1 98.88 127 LEU B C 1
ATOM 2865 O O . LEU B 1 127 ? -5.578 -15.672 3.875 1 98.88 127 LEU B O 1
ATOM 2869 N N . LEU B 1 128 ? -4.496 -14.523 2.27 1 98.88 128 LEU B N 1
ATOM 2870 C CA . LEU B 1 128 ? -3.654 -13.812 3.23 1 98.88 128 LEU B CA 1
ATOM 2871 C C . LEU B 1 128 ? -4.5 -12.969 4.176 1 98.88 128 LEU B C 1
ATOM 2873 O O . LEU B 1 128 ? -4.27 -12.961 5.387 1 98.88 128 LEU B O 1
ATOM 2877 N N . GLY B 1 129 ? -5.488 -12.234 3.623 1 98.88 129 GLY B N 1
ATOM 2878 C CA . GLY B 1 129 ? -6.41 -11.469 4.449 1 98.88 129 GLY B CA 1
ATOM 2879 C C . GLY B 1 129 ? -7.164 -12.32 5.449 1 98.88 129 GLY B C 1
ATOM 2880 O O . GLY B 1 129 ? -7.355 -11.922 6.598 1 98.88 129 GLY B O 1
ATOM 2881 N N . ALA B 1 130 ? -7.566 -13.5 5.055 1 98.88 130 ALA B N 1
ATOM 2882 C CA . ALA B 1 130 ? -8.281 -14.43 5.926 1 98.88 130 ALA B CA 1
ATOM 2883 C C . ALA B 1 130 ? -7.398 -14.891 7.078 1 98.88 130 ALA B C 1
ATOM 2885 O O . ALA B 1 130 ? -7.844 -14.938 8.227 1 98.88 130 ALA B O 1
ATOM 2886 N N . ILE B 1 131 ? -6.18 -15.234 6.746 1 98.88 131 ILE B N 1
ATOM 2887 C CA . ILE B 1 131 ? -5.238 -15.68 7.77 1 98.88 131 ILE B CA 1
ATOM 2888 C C . ILE B 1 131 ? -4.984 -14.547 8.766 1 98.88 131 ILE B C 1
ATOM 2890 O O . ILE B 1 131 ? -4.945 -14.781 9.977 1 98.88 131 ILE B O 1
ATOM 2894 N N . TYR B 1 132 ? -4.855 -13.375 8.273 1 98.81 132 TYR B N 1
ATOM 2895 C CA . TYR B 1 132 ? -4.633 -12.211 9.125 1 98.81 132 TYR B CA 1
ATOM 2896 C C . TYR B 1 132 ? -5.805 -12 10.07 1 98.81 132 TYR B C 1
ATOM 2898 O O . TYR B 1 132 ? -5.609 -11.766 11.266 1 98.81 132 TYR B O 1
ATOM 2906 N N . LEU B 1 133 ? -6.98 -12.055 9.523 1 98.31 133 LEU B N 1
ATOM 2907 C CA . LEU B 1 133 ? -8.18 -11.836 10.328 1 98.31 133 LEU B CA 1
ATOM 2908 C C . LEU B 1 133 ? -8.328 -12.922 11.391 1 98.31 133 LEU B C 1
ATOM 2910 O O . LEU B 1 133 ? -8.773 -12.648 12.508 1 98.31 133 LEU B O 1
ATOM 2914 N N . ASP B 1 134 ? -7.969 -14.125 11.07 1 98.69 134 ASP B N 1
ATOM 2915 C CA . ASP B 1 134 ? -8.18 -15.281 11.938 1 98.69 134 ASP B CA 1
ATOM 2916 C C . ASP B 1 134 ? -7.066 -15.398 12.977 1 98.69 134 ASP B C 1
ATOM 2918 O O . ASP B 1 134 ? -7.336 -15.648 14.156 1 98.69 134 ASP B O 1
ATOM 2922 N N . GLY B 1 135 ? -5.824 -15.164 12.523 1 97.88 135 GLY B N 1
ATOM 2923 C CA . GLY B 1 135 ? -4.695 -15.508 13.375 1 97.88 135 GLY B CA 1
ATOM 2924 C C . GLY B 1 135 ? -3.803 -14.328 13.695 1 97.88 135 GLY B C 1
ATOM 2925 O O . GLY B 1 135 ? -2.873 -14.445 14.5 1 97.88 135 GLY B O 1
ATOM 2926 N N . GLY B 1 136 ? -4.02 -13.227 13.008 1 97 136 GLY B N 1
ATOM 2927 C CA . GLY B 1 136 ? -3.248 -12.031 13.32 1 97 136 GLY B CA 1
ATOM 2928 C C . GLY B 1 136 ? -2.035 -11.859 12.422 1 97 136 GLY B C 1
ATOM 2929 O O . GLY B 1 136 ? -1.83 -12.633 11.484 1 97 136 GLY B O 1
ATOM 2930 N N . PHE B 1 137 ? -1.242 -10.844 12.734 1 96.69 137 PHE B N 1
ATOM 2931 C CA . PHE B 1 137 ? -0.152 -10.375 11.883 1 96.69 137 PHE B CA 1
ATOM 2932 C C . PHE B 1 137 ? 0.975 -11.406 11.836 1 96.69 137 PHE B C 1
ATOM 2934 O O . PHE B 1 137 ? 1.553 -11.656 10.781 1 96.69 137 PHE B O 1
ATOM 2941 N N . ALA B 1 138 ? 1.303 -11.992 12.938 1 96.31 138 ALA B N 1
ATOM 2942 C CA . ALA B 1 138 ? 2.42 -12.93 13.008 1 96.31 138 ALA B CA 1
ATOM 2943 C C . ALA B 1 138 ? 2.184 -14.133 12.102 1 96.31 138 ALA B C 1
ATOM 2945 O O . ALA B 1 138 ? 3.078 -14.547 11.359 1 96.31 138 ALA B O 1
ATOM 2946 N N . ASN B 1 139 ? 1.016 -14.703 12.125 1 97.62 139 ASN B N 1
ATOM 2947 C CA . ASN B 1 139 ? 0.681 -15.852 11.289 1 97.62 139 ASN B CA 1
ATOM 2948 C C . ASN B 1 139 ? 0.655 -15.477 9.805 1 97.62 139 ASN B C 1
ATOM 2950 O O . ASN B 1 139 ? 1.107 -16.25 8.961 1 97.62 139 ASN B O 1
ATOM 2954 N N . ALA B 1 140 ? 0.095 -14.289 9.547 1 98.25 140 ALA B N 1
ATOM 2955 C CA . ALA B 1 140 ? 0.076 -13.82 8.164 1 98.25 140 ALA B CA 1
ATOM 2956 C C . ALA B 1 140 ? 1.492 -13.641 7.625 1 98.25 140 ALA B C 1
ATOM 2958 O O . ALA B 1 140 ? 1.782 -14.016 6.488 1 98.25 140 ALA B O 1
ATOM 2959 N N . LYS B 1 141 ? 2.312 -13.078 8.469 1 97.25 141 LYS B N 1
ATOM 2960 C CA . LYS B 1 141 ? 3.711 -12.875 8.102 1 97.25 141 LYS B CA 1
ATOM 2961 C C . LYS B 1 141 ? 4.395 -14.211 7.797 1 97.25 141 LYS B C 1
ATOM 2963 O O . LYS B 1 141 ? 5.152 -14.312 6.832 1 97.25 141 LYS B O 1
ATOM 2968 N N . GLU B 1 142 ? 4.176 -15.172 8.57 1 97.38 142 GLU B N 1
ATOM 2969 C CA . GLU B 1 142 ? 4.746 -16.5 8.352 1 97.38 142 GLU B CA 1
ATOM 2970 C C . GLU B 1 142 ? 4.301 -17.078 7.008 1 97.38 142 GLU B C 1
ATOM 2972 O O . GLU B 1 142 ? 5.105 -17.672 6.281 1 97.38 142 GLU B O 1
ATOM 2977 N N . PHE B 1 143 ? 3.055 -16.938 6.719 1 97.94 143 PHE B N 1
ATOM 2978 C CA . PHE B 1 143 ? 2.52 -17.406 5.445 1 97.94 143 PHE B CA 1
ATOM 2979 C C . PHE B 1 143 ? 3.227 -16.734 4.277 1 97.94 143 PHE B C 1
ATOM 2981 O O . PHE B 1 143 ? 3.611 -17.391 3.311 1 97.94 143 PHE B O 1
ATOM 2988 N N . VAL B 1 144 ? 3.402 -15.391 4.367 1 97.88 144 VAL B N 1
ATOM 2989 C CA . VAL B 1 144 ? 4.027 -14.617 3.297 1 97.88 144 VAL B CA 1
ATOM 2990 C C . VAL B 1 144 ? 5.477 -15.07 3.113 1 97.88 144 VAL B C 1
ATOM 2992 O O . VAL B 1 144 ? 5.938 -15.25 1.985 1 97.88 144 VAL B O 1
ATOM 2995 N N . GLN B 1 145 ? 6.152 -15.273 4.203 1 95.31 145 GLN B N 1
ATOM 2996 C CA . GLN B 1 145 ? 7.551 -15.695 4.148 1 95.31 145 GLN B CA 1
ATOM 2997 C C . GLN B 1 145 ? 7.688 -17.062 3.494 1 95.31 145 GLN B C 1
ATOM 2999 O O . GLN B 1 145 ? 8.609 -17.297 2.707 1 95.31 145 GLN B O 1
ATOM 3004 N N . LYS B 1 146 ? 6.781 -17.906 3.742 1 94.88 146 LYS B N 1
ATOM 3005 C CA . LYS B 1 146 ? 6.852 -19.297 3.303 1 94.88 146 LYS B CA 1
ATOM 3006 C C . LYS B 1 146 ? 6.438 -19.422 1.839 1 94.88 146 LYS B C 1
ATOM 3008 O O . LYS B 1 146 ? 7.031 -20.203 1.091 1 94.88 146 LYS B O 1
ATOM 3013 N N . PHE B 1 147 ? 5.48 -18.625 1.434 1 94.81 147 PHE B N 1
ATOM 3014 C CA . PHE B 1 147 ? 4.859 -18.953 0.155 1 94.81 147 PHE B CA 1
ATOM 3015 C C . PHE B 1 147 ? 5.098 -17.844 -0.86 1 94.81 147 PHE B C 1
ATOM 3017 O O . PHE B 1 147 ? 4.949 -18.062 -2.066 1 94.81 147 PHE B O 1
ATOM 3024 N N . ILE B 1 148 ? 5.453 -16.672 -0.391 1 93.44 148 ILE B N 1
ATOM 3025 C CA . ILE B 1 148 ? 5.566 -15.555 -1.324 1 93.44 148 ILE B CA 1
ATOM 3026 C C . ILE B 1 148 ? 7.012 -15.055 -1.366 1 93.44 148 ILE B C 1
ATOM 3028 O O . ILE B 1 148 ? 7.578 -14.875 -2.445 1 93.44 148 ILE B O 1
ATOM 3032 N N . LEU B 1 149 ? 7.656 -14.945 -0.167 1 92.25 149 LEU B N 1
ATOM 3033 C CA . LEU B 1 149 ? 8.984 -14.352 -0.098 1 92.25 149 LEU B CA 1
ATOM 3034 C C . LEU B 1 149 ? 10.062 -15.43 -0.091 1 92.25 149 LEU B C 1
ATOM 3036 O O . LEU B 1 149 ? 11.242 -15.141 0.136 1 92.25 149 LEU B O 1
ATOM 3040 N N . ASN B 1 150 ? 9.922 -16.703 -0.182 1 85.62 150 ASN B N 1
ATOM 3041 C CA . ASN B 1 150 ? 10.859 -17.812 -0.067 1 85.62 150 ASN B CA 1
ATOM 3042 C C . ASN B 1 150 ? 11.797 -17.891 -1.27 1 85.62 150 ASN B C 1
ATOM 3044 O O . ASN B 1 150 ? 12.859 -18.516 -1.198 1 85.62 150 ASN B O 1
ATOM 3048 N N . ASP B 1 151 ? 11.656 -17.344 -2.387 1 78.25 151 ASP B N 1
ATOM 3049 C CA . ASP B 1 151 ? 12.469 -17.438 -3.596 1 78.25 151 ASP B CA 1
ATOM 3050 C C . ASP B 1 151 ? 12.508 -16.109 -4.34 1 78.25 151 ASP B C 1
ATOM 3052 O O . ASP B 1 151 ? 12.234 -16.047 -5.539 1 78.25 151 ASP B O 1
ATOM 3056 N N . ILE B 1 152 ? 12.891 -15.141 -3.588 1 74.38 152 ILE B N 1
ATOM 3057 C CA . ILE B 1 152 ? 12.758 -13.766 -4.051 1 74.38 152 ILE B CA 1
ATOM 3058 C C . ILE B 1 152 ? 13.641 -13.547 -5.281 1 74.38 152 ILE B C 1
ATOM 3060 O O . ILE B 1 152 ? 13.227 -12.883 -6.234 1 74.38 152 ILE B O 1
ATOM 3064 N N . GLU B 1 153 ? 14.766 -14.047 -5.223 1 71.75 153 GLU B N 1
ATOM 3065 C CA . GLU B 1 153 ? 15.703 -13.836 -6.324 1 71.75 153 GLU B CA 1
ATOM 3066 C C . GLU B 1 153 ? 15.133 -14.367 -7.637 1 71.75 153 GLU B C 1
ATOM 3068 O O . GLU B 1 153 ? 15.18 -13.672 -8.656 1 71.75 153 GLU B O 1
ATOM 3073 N N . ASN B 1 154 ? 14.594 -15.531 -7.562 1 71.5 154 ASN B N 1
ATOM 3074 C CA . ASN B 1 154 ? 14.031 -16.125 -8.773 1 71.5 154 ASN B CA 1
ATOM 3075 C C . ASN B 1 154 ? 12.75 -15.43 -9.195 1 71.5 154 ASN B C 1
ATOM 3077 O O . ASN B 1 154 ? 12.492 -15.258 -10.391 1 71.5 154 ASN B O 1
ATOM 3081 N N . LYS B 1 155 ? 12.023 -15.016 -8.281 1 73.19 155 LYS B N 1
ATOM 3082 C CA . LYS B 1 155 ? 10.766 -14.352 -8.586 1 73.19 155 LYS B CA 1
ATOM 3083 C C . LYS B 1 155 ? 11 -12.961 -9.172 1 73.19 155 LYS B C 1
ATOM 3085 O O . LYS B 1 155 ? 10.297 -12.539 -10.086 1 73.19 155 LYS B O 1
ATOM 3090 N N . GLN B 1 156 ? 11.969 -12.305 -8.594 1 71.75 156 GLN B N 1
ATOM 3091 C CA . GLN B 1 156 ? 12.352 -11.016 -9.148 1 71.75 156 GLN B CA 1
ATOM 3092 C C . GLN B 1 156 ? 12.852 -11.148 -10.578 1 71.75 156 GLN B C 1
ATOM 3094 O O . GLN B 1 156 ? 12.578 -10.289 -11.422 1 71.75 156 GLN B O 1
ATOM 3099 N N . LEU B 1 157 ? 13.562 -12.18 -10.727 1 66.81 157 LEU B N 1
ATOM 3100 C CA . LEU B 1 157 ? 14.062 -12.453 -12.07 1 66.81 157 LEU B CA 1
ATOM 3101 C C . LEU B 1 157 ? 12.914 -12.656 -13.055 1 66.81 157 LEU B C 1
ATOM 3103 O O . LEU B 1 157 ? 12.945 -12.148 -14.172 1 66.81 157 LEU B O 1
ATOM 3107 N N . PHE B 1 158 ? 12.008 -13.312 -12.555 1 69.25 158 PHE B N 1
ATOM 3108 C CA . PHE B 1 158 ? 10.852 -13.539 -13.414 1 69.25 158 PHE B CA 1
ATOM 3109 C C . PHE B 1 158 ? 10.18 -12.227 -13.781 1 69.25 158 PHE B C 1
ATOM 3111 O O . PHE B 1 158 ? 9.82 -12 -14.938 1 69.25 158 PHE B O 1
ATOM 3118 N N . TYR B 1 159 ? 10.102 -11.352 -12.852 1 71.5 159 TYR B N 1
ATOM 3119 C CA . TYR B 1 159 ? 9.438 -10.062 -13.031 1 71.5 159 TYR B CA 1
ATOM 3120 C C . TYR B 1 159 ? 10.203 -9.195 -14.031 1 71.5 159 TYR B C 1
ATOM 3122 O O . TYR B 1 159 ? 9.602 -8.539 -14.883 1 71.5 159 TYR B O 1
ATOM 3130 N N . ASP B 1 160 ? 11.422 -9.18 -13.93 1 76.19 160 ASP B N 1
ATOM 3131 C CA . ASP B 1 160 ? 12.227 -8.258 -14.719 1 76.19 160 ASP B CA 1
ATOM 3132 C C . ASP B 1 160 ? 13.062 -9.008 -15.758 1 76.19 160 ASP B C 1
ATOM 3134 O O . ASP B 1 160 ? 14.148 -8.555 -16.125 1 76.19 160 ASP B O 1
ATOM 3138 N N . SER B 1 161 ? 12.508 -10.078 -16.156 1 81.5 161 SER B N 1
ATOM 3139 C CA . SER B 1 161 ? 13.375 -10.945 -16.953 1 81.5 161 SER B CA 1
ATOM 3140 C C . SER B 1 161 ? 13.664 -10.32 -18.312 1 81.5 161 SER B C 1
ATOM 3142 O O . SER B 1 161 ? 14.797 -10.398 -18.812 1 81.5 161 SER B O 1
ATOM 3144 N N . LYS B 1 162 ? 12.617 -9.688 -18.828 1 85.88 162 LYS B N 1
ATOM 3145 C CA . LYS B 1 162 ? 12.836 -9.109 -20.156 1 85.88 162 LYS B CA 1
ATOM 3146 C C . LYS B 1 162 ? 13.859 -7.973 -20.094 1 85.88 162 LYS B C 1
ATOM 3148 O O . LYS B 1 162 ? 14.781 -7.914 -20.906 1 85.88 162 LYS B O 1
ATOM 3153 N N . THR B 1 163 ? 13.641 -7.125 -19.109 1 82 163 THR B N 1
ATOM 3154 C CA . THR B 1 163 ? 14.57 -6.016 -18.938 1 82 163 THR B CA 1
ATOM 3155 C C . THR B 1 163 ? 15.977 -6.523 -18.625 1 82 163 THR B C 1
ATOM 3157 O O . THR B 1 163 ? 16.953 -6.059 -19.203 1 82 163 THR B O 1
ATOM 3160 N N . THR B 1 164 ? 16.031 -7.422 -17.734 1 83.5 164 THR B N 1
ATOM 3161 C CA . THR B 1 164 ? 17.297 -7.988 -17.328 1 83.5 164 THR B CA 1
ATOM 3162 C C . THR B 1 164 ? 18 -8.672 -18.5 1 83.5 164 THR B C 1
ATOM 3164 O O . THR B 1 164 ? 19.203 -8.492 -18.719 1 83.5 164 THR B O 1
ATOM 3167 N N . LEU B 1 165 ? 17.25 -9.445 -19.281 1 87.81 165 LEU B N 1
ATOM 3168 C CA . LEU B 1 165 ? 17.828 -10.117 -20.438 1 87.81 165 LEU B CA 1
ATOM 3169 C C . LEU B 1 165 ? 18.344 -9.109 -21.453 1 87.81 165 LEU B C 1
ATOM 3171 O O . LEU B 1 165 ? 19.438 -9.289 -22.016 1 87.81 165 LEU B O 1
ATOM 3175 N N . GLN B 1 166 ? 17.547 -8.117 -21.641 1 88.19 166 GLN B N 1
ATOM 3176 C CA . GLN B 1 166 ? 17.953 -7.059 -22.562 1 88.19 166 GLN B CA 1
ATOM 3177 C C . GLN B 1 166 ? 19.281 -6.434 -22.125 1 88.19 166 GLN B C 1
ATOM 3179 O O . GLN B 1 166 ? 20.156 -6.199 -22.953 1 88.19 166 GLN B O 1
ATOM 3184 N N . GLU B 1 167 ? 19.391 -6.176 -20.844 1 86.19 167 GLU B N 1
ATOM 3185 C CA . GLU B 1 167 ? 20.609 -5.586 -20.312 1 86.19 167 GLU B CA 1
ATOM 3186 C C . GLU B 1 167 ? 21.797 -6.531 -20.469 1 86.19 167 GLU B C 1
ATOM 3188 O O . GLU B 1 167 ? 22.891 -6.105 -20.844 1 86.19 167 GLU B O 1
ATOM 3193 N N . ILE B 1 168 ? 21.594 -7.746 -20.203 1 84.62 168 ILE B N 1
ATOM 3194 C CA . ILE B 1 168 ? 22.625 -8.766 -20.312 1 84.62 168 ILE B CA 1
ATOM 3195 C C . ILE B 1 168 ? 23.109 -8.852 -21.766 1 84.62 168 ILE B C 1
ATOM 3197 O O . ILE B 1 168 ? 24.312 -8.836 -22.031 1 84.62 168 ILE B O 1
ATOM 3201 N N . VAL B 1 169 ? 22.203 -8.898 -22.672 1 87.88 169 VAL B N 1
ATOM 3202 C CA . VAL B 1 169 ? 22.5 -9.07 -24.094 1 87.88 169 VAL B CA 1
ATOM 3203 C C . VAL B 1 169 ? 23.188 -7.82 -24.641 1 87.88 169 VAL B C 1
ATOM 3205 O O . VAL B 1 169 ? 24.156 -7.922 -25.391 1 87.88 169 VAL B O 1
ATOM 3208 N N . GLN B 1 170 ? 22.703 -6.734 -24.203 1 87.69 170 GLN B N 1
ATOM 3209 C CA . GLN B 1 170 ? 23.281 -5.48 -24.672 1 87.69 170 GLN B CA 1
ATOM 3210 C C . GLN B 1 170 ? 24.719 -5.32 -24.156 1 87.69 170 GLN B C 1
ATOM 3212 O O . GLN B 1 170 ? 25.547 -4.676 -24.812 1 87.69 170 GLN B O 1
ATOM 3217 N N . GLY B 1 171 ? 24.984 -5.789 -23.078 1 85.44 171 GLY B N 1
ATOM 3218 C CA . GLY B 1 171 ? 26.328 -5.719 -22.5 1 85.44 171 GLY B CA 1
ATOM 3219 C C . GLY B 1 171 ? 27.297 -6.715 -23.109 1 85.44 171 GLY B C 1
ATOM 3220 O O . GLY B 1 171 ? 28.5 -6.504 -23.094 1 85.44 171 GLY B O 1
ATOM 3221 N N . ARG B 1 172 ? 26.766 -7.75 -23.609 1 84.56 172 ARG B N 1
ATOM 3222 C CA . ARG B 1 172 ? 27.625 -8.859 -24 1 84.56 172 ARG B CA 1
ATOM 3223 C C . ARG B 1 172 ? 27.609 -9.055 -25.516 1 84.56 172 ARG B C 1
ATOM 3225 O O . ARG B 1 172 ? 28.562 -9.609 -26.078 1 84.56 172 ARG B O 1
ATOM 3232 N N . TYR B 1 173 ? 26.562 -8.672 -26.016 1 83.94 173 TYR B N 1
ATOM 3233 C CA . TYR B 1 173 ? 26.391 -8.984 -27.438 1 83.94 173 TYR B CA 1
ATOM 3234 C C . TYR B 1 173 ? 26.078 -7.723 -28.234 1 83.94 173 TYR B C 1
ATOM 3236 O O . TYR B 1 173 ? 25.719 -6.691 -27.672 1 83.94 173 TYR B O 1
ATOM 3244 N N . GLU B 1 174 ? 26.297 -7.824 -29.484 1 84.25 174 GLU B N 1
ATOM 3245 C CA . GLU B 1 174 ? 26.031 -6.695 -30.375 1 84.25 174 GLU B CA 1
ATOM 3246 C C . GLU B 1 174 ? 24.562 -6.684 -30.812 1 84.25 174 GLU B C 1
ATOM 3248 O O . GLU B 1 174 ? 24.016 -5.625 -31.109 1 84.25 174 GLU B O 1
ATOM 3253 N N . GLU B 1 175 ? 24.031 -7.84 -30.828 1 85.19 175 GLU B N 1
ATOM 3254 C CA . GLU B 1 175 ? 22.641 -7.953 -31.266 1 85.19 175 GLU B CA 1
ATOM 3255 C C . GLU B 1 175 ? 21.672 -7.801 -30.094 1 85.19 175 GLU B C 1
ATOM 3257 O O . GLU B 1 175 ? 22.047 -8.016 -28.938 1 85.19 175 GLU B O 1
ATOM 3262 N N . ASP B 1 176 ? 20.422 -7.422 -30.469 1 90.5 176 ASP B N 1
ATOM 3263 C CA . ASP B 1 176 ? 19.375 -7.277 -29.453 1 90.5 176 ASP B CA 1
ATOM 3264 C C . ASP B 1 176 ? 18.547 -8.547 -29.328 1 90.5 176 ASP B C 1
ATOM 3266 O O . ASP B 1 176 ? 18.469 -9.336 -30.281 1 90.5 176 ASP B O 1
ATOM 3270 N N . VAL B 1 177 ? 18 -8.703 -28.203 1 93.31 177 VAL B N 1
ATOM 3271 C CA . VAL B 1 177 ? 17.094 -9.82 -27.984 1 93.31 177 VAL B CA 1
ATOM 3272 C C . VAL B 1 177 ? 15.758 -9.555 -28.688 1 93.31 177 VAL B C 1
ATOM 3274 O O . VAL B 1 177 ? 15.25 -8.43 -28.656 1 93.31 177 VAL B O 1
ATOM 3277 N N . ARG B 1 178 ? 15.328 -10.453 -29.406 1 93.94 178 ARG B N 1
ATOM 3278 C CA . ARG B 1 178 ? 14.023 -10.391 -30.047 1 93.94 178 ARG B CA 1
ATOM 3279 C C . ARG B 1 178 ? 13.094 -11.484 -29.531 1 93.94 178 ARG B C 1
ATOM 3281 O O . ARG B 1 178 ? 13.555 -12.547 -29.125 1 93.94 178 ARG B O 1
ATOM 3288 N N . TYR B 1 179 ? 11.805 -11.203 -29.484 1 95.75 179 TYR B N 1
ATOM 3289 C CA . TYR B 1 179 ? 10.812 -12.18 -29.047 1 95.75 179 TYR B CA 1
ATOM 3290 C C . TYR B 1 179 ? 9.914 -12.594 -30.219 1 95.75 179 TYR B C 1
ATOM 3292 O O . TYR B 1 179 ? 9.492 -11.758 -31.016 1 95.75 179 TYR B O 1
ATOM 3300 N N . MET B 1 180 ? 9.734 -13.891 -30.297 1 94.81 180 MET B N 1
ATOM 3301 C CA . MET B 1 180 ? 8.93 -14.414 -31.406 1 94.81 180 MET B CA 1
ATOM 3302 C C . MET B 1 180 ? 7.836 -15.344 -30.891 1 94.81 180 MET B C 1
ATOM 3304 O O . MET B 1 180 ? 8.078 -16.172 -30.016 1 94.81 180 MET B O 1
ATOM 3308 N N . LEU B 1 181 ? 6.66 -15.242 -31.484 1 95.44 181 LEU B N 1
ATOM 3309 C CA . LEU B 1 181 ? 5.543 -16.125 -31.156 1 95.44 181 LEU B CA 1
ATOM 3310 C C . LEU B 1 181 ? 5.695 -17.469 -31.844 1 95.44 181 LEU B C 1
ATOM 3312 O O . LEU B 1 181 ? 5.809 -17.547 -33.062 1 95.44 181 LEU B O 1
ATOM 3316 N N . LEU B 1 182 ? 5.746 -18.484 -31.062 1 93.12 182 LEU B N 1
ATOM 3317 C CA . LEU B 1 182 ? 5.859 -19.828 -31.609 1 93.12 182 LEU B CA 1
ATOM 3318 C C . LEU B 1 182 ? 4.484 -20.391 -31.953 1 93.12 182 LEU B C 1
ATOM 3320 O O . LEU B 1 182 ? 4.293 -20.953 -33.031 1 93.12 182 LEU B O 1
ATOM 3324 N N . ARG B 1 183 ? 3.656 -20.344 -30.969 1 91.38 183 ARG B N 1
ATOM 3325 C CA . ARG B 1 183 ? 2.303 -20.844 -31.188 1 91.38 183 ARG B CA 1
ATOM 3326 C C . ARG B 1 183 ? 1.336 -20.266 -30.156 1 91.38 183 ARG B C 1
ATOM 3328 O O . ARG B 1 183 ? 1.761 -19.719 -29.141 1 91.38 183 ARG B O 1
ATOM 3335 N N . GLU B 1 184 ? 0.102 -20.234 -30.578 1 90.94 184 GLU B N 1
ATOM 3336 C CA . GLU B 1 184 ? -1.023 -19.891 -29.719 1 90.94 184 GLU B CA 1
ATOM 3337 C C . GLU B 1 184 ? -2.008 -21.047 -29.609 1 90.94 184 GLU B C 1
ATOM 3339 O O . GLU B 1 184 ? -2.312 -21.703 -30.609 1 90.94 184 GLU B O 1
ATOM 3344 N N . GLU B 1 185 ? -2.275 -21.359 -28.391 1 87.5 185 GLU B N 1
ATOM 3345 C CA . GLU B 1 185 ? -3.178 -22.5 -28.203 1 87.5 185 GLU B CA 1
ATOM 3346 C C . GLU B 1 185 ? -4.344 -22.125 -27.281 1 87.5 185 GLU B C 1
ATOM 3348 O O . GLU B 1 185 ? -4.207 -21.25 -26.422 1 87.5 185 GLU B O 1
ATOM 3353 N N . GLY B 1 186 ? -5.492 -22.797 -27.516 1 80.94 186 GLY B N 1
ATOM 3354 C CA . GLY B 1 186 ? -6.648 -22.625 -26.641 1 80.94 186 GLY B CA 1
ATOM 3355 C C . GLY B 1 186 ? -7.668 -21.641 -27.188 1 80.94 186 GLY B C 1
ATOM 3356 O O . GLY B 1 186 ? -7.391 -20.922 -28.156 1 80.94 186 GLY B O 1
ATOM 3357 N N . PRO B 1 187 ? -8.859 -21.812 -26.656 1 79 187 PRO B N 1
ATOM 3358 C CA . PRO B 1 187 ? -9.898 -20.859 -27.062 1 79 187 PRO B CA 1
ATOM 3359 C C . PRO B 1 187 ? -9.586 -19.422 -26.641 1 79 187 PRO B C 1
ATOM 3361 O O . PRO B 1 187 ? -8.68 -19.188 -25.844 1 79 187 PRO B O 1
ATOM 3364 N N . ASP B 1 188 ? -10.273 -18.516 -27.234 1 73.88 188 ASP B N 1
ATOM 3365 C CA . ASP B 1 188 ? -10.008 -17.094 -27.047 1 73.88 188 ASP B CA 1
ATOM 3366 C C . ASP B 1 188 ? -10.016 -16.719 -25.578 1 73.88 188 ASP B C 1
ATOM 3368 O O . ASP B 1 188 ? -9.203 -15.906 -25.125 1 73.88 188 ASP B O 1
ATOM 3372 N N . HIS B 1 189 ? -10.867 -17.406 -24.844 1 67.81 189 HIS B N 1
ATOM 3373 C CA . HIS B 1 189 ? -11.008 -17.031 -23.438 1 67.81 189 HIS B CA 1
ATOM 3374 C C . HIS B 1 189 ? -9.992 -17.75 -22.562 1 67.81 189 HIS B C 1
ATOM 3376 O O . HIS B 1 189 ? -9.914 -17.5 -21.359 1 67.81 189 HIS B O 1
ATOM 3382 N N . ASN B 1 190 ? -9.188 -18.641 -23.109 1 73.62 190 ASN B N 1
ATOM 3383 C CA . ASN B 1 190 ? -8.148 -19.406 -22.422 1 73.62 190 ASN B CA 1
ATOM 3384 C C . ASN B 1 190 ? -6.953 -19.672 -23.344 1 73.62 190 ASN B C 1
ATOM 3386 O O . ASN B 1 190 ? -6.512 -20.812 -23.484 1 73.62 190 ASN B O 1
ATOM 3390 N N . LYS B 1 191 ? -6.543 -18.594 -23.859 1 80.88 191 LYS B N 1
ATOM 3391 C CA . LYS B 1 191 ? -5.469 -18.688 -24.844 1 80.88 191 LYS B CA 1
ATOM 3392 C C . LYS B 1 191 ? -4.105 -18.766 -24.156 1 80.88 191 LYS B C 1
ATOM 3394 O O . LYS B 1 191 ? -3.879 -18.141 -23.125 1 80.88 191 LYS B O 1
ATOM 3399 N N . SER B 1 192 ? -3.348 -19.688 -24.594 1 85.5 192 SER B N 1
ATOM 3400 C CA . SER B 1 192 ? -1.952 -19.797 -24.172 1 85.5 192 SER B CA 1
ATOM 3401 C C . SER B 1 192 ? -1.009 -19.375 -25.297 1 85.5 192 SER B C 1
ATOM 3403 O O . SER B 1 192 ? -1.205 -19.766 -26.453 1 85.5 192 SER B O 1
ATOM 3405 N N . PHE B 1 193 ? -0.093 -18.516 -24.969 1 89.69 193 PHE B N 1
ATOM 3406 C CA . PHE B 1 193 ? 0.913 -18.062 -25.922 1 89.69 193 PHE B CA 1
ATOM 3407 C C . PHE B 1 193 ? 2.264 -18.719 -25.625 1 89.69 193 PHE B C 1
ATOM 3409 O O . PHE B 1 193 ? 2.65 -18.859 -24.469 1 89.69 193 PHE B O 1
ATOM 3416 N N . TYR B 1 194 ? 2.861 -19.188 -26.594 1 92.44 194 TYR B N 1
ATOM 3417 C CA . TYR B 1 194 ? 4.215 -19.719 -26.516 1 92.44 194 TYR B CA 1
ATOM 3418 C C . TYR B 1 194 ? 5.203 -18.828 -27.25 1 92.44 194 TYR B C 1
ATOM 3420 O O . TYR B 1 194 ? 5.074 -18.609 -28.453 1 92.44 194 TYR B O 1
ATOM 3428 N N . MET B 1 195 ? 6.18 -18.297 -26.453 1 94.31 195 MET B N 1
ATOM 3429 C CA . MET B 1 195 ? 7.121 -17.328 -27 1 94.31 195 MET B CA 1
ATOM 3430 C C . MET B 1 195 ? 8.555 -17.844 -26.891 1 94.31 195 MET B C 1
ATOM 3432 O O . MET B 1 195 ? 8.859 -18.656 -26.031 1 94.31 195 MET B O 1
ATOM 3436 N N . GLN B 1 196 ? 9.398 -17.406 -27.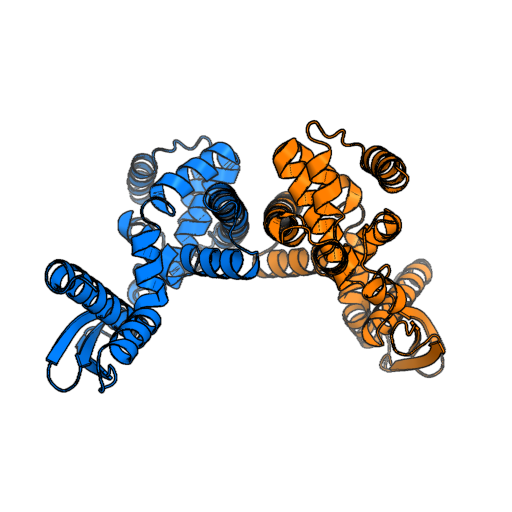812 1 95.69 196 GLN B N 1
ATOM 3437 C CA . GLN B 1 196 ? 10.836 -17.641 -27.734 1 95.69 196 GLN B CA 1
ATOM 3438 C C . GLN B 1 196 ? 11.617 -16.344 -27.688 1 95.69 196 GLN B C 1
ATOM 3440 O O . GLN B 1 196 ? 11.234 -15.359 -28.344 1 95.69 196 GLN B O 1
ATOM 3445 N N . ALA B 1 197 ? 12.578 -16.312 -26.875 1 95.44 197 ALA B N 1
ATOM 3446 C CA . ALA B 1 197 ? 13.57 -15.242 -26.891 1 95.44 197 ALA B CA 1
ATOM 3447 C C . ALA B 1 197 ? 14.758 -15.609 -27.766 1 95.44 197 ALA B C 1
ATOM 3449 O O . ALA B 1 197 ? 15.375 -16.656 -27.594 1 95.44 197 ALA B O 1
ATOM 3450 N N . LEU B 1 198 ? 15.031 -14.68 -28.672 1 94.31 198 LEU B N 1
ATOM 3451 C CA . LEU B 1 198 ? 16.047 -14.992 -29.672 1 94.31 198 LEU B CA 1
ATOM 3452 C C . LEU B 1 198 ? 17.172 -13.953 -29.656 1 94.31 198 LEU B C 1
ATOM 3454 O O . LEU B 1 198 ? 16.922 -12.766 -29.422 1 94.31 198 LEU B O 1
ATOM 3458 N N . LEU B 1 199 ? 18.328 -14.383 -29.797 1 92.94 199 LEU B N 1
ATOM 3459 C CA . LEU B 1 199 ? 19.484 -13.57 -30.156 1 92.94 199 LEU B CA 1
ATOM 3460 C C . LEU B 1 199 ? 20 -13.922 -31.547 1 92.94 199 LEU B C 1
ATOM 3462 O O . LEU B 1 199 ? 20.703 -14.922 -31.734 1 92.94 199 LEU B O 1
ATOM 3466 N N . GLY B 1 200 ? 19.734 -12.953 -32.469 1 89.5 200 GLY B N 1
ATOM 3467 C CA . GLY B 1 200 ? 19.922 -13.414 -33.844 1 89.5 200 GLY B CA 1
ATOM 3468 C C . GLY B 1 200 ? 19.047 -14.609 -34.188 1 89.5 200 GLY B C 1
ATOM 3469 O O . GLY B 1 200 ? 17.828 -14.555 -34.062 1 89.5 200 GLY B O 1
ATOM 3470 N N . GLU B 1 201 ? 19.703 -15.742 -34.562 1 89.25 201 GLU B N 1
ATOM 3471 C CA . GLU B 1 201 ? 18.969 -16.953 -34.875 1 89.25 201 GLU B CA 1
ATOM 3472 C C . GLU B 1 201 ? 19.016 -17.953 -33.75 1 89.25 201 GLU B C 1
ATOM 3474 O O . GLU B 1 201 ? 18.359 -19 -33.781 1 89.25 201 GLU B O 1
ATOM 3479 N N . LYS B 1 202 ? 19.672 -17.562 -32.719 1 91.69 202 LYS B N 1
ATOM 3480 C CA . LYS B 1 202 ? 19.844 -18.469 -31.578 1 91.69 202 LYS B CA 1
ATOM 3481 C C . LYS B 1 202 ? 18.719 -18.312 -30.562 1 91.69 202 LYS B C 1
ATOM 3483 O O . LYS B 1 202 ? 18.422 -17.203 -30.125 1 91.69 202 LYS B O 1
ATOM 3488 N N . VAL B 1 203 ? 18.094 -19.5 -30.25 1 93.56 203 VAL B N 1
ATOM 3489 C CA . VAL B 1 203 ? 17.062 -19.5 -29.234 1 93.56 203 VAL B CA 1
ATOM 3490 C C . VAL B 1 203 ? 17.688 -19.5 -27.844 1 93.56 203 VAL B C 1
ATOM 3492 O O . VAL B 1 203 ? 18.406 -20.438 -27.484 1 93.56 203 VAL B O 1
ATOM 3495 N N . LEU B 1 204 ? 17.406 -18.438 -27.109 1 91.88 204 LEU B N 1
ATOM 3496 C CA . LEU B 1 204 ? 17.969 -18.312 -25.766 1 91.88 204 LEU B CA 1
ATOM 3497 C C . LEU B 1 204 ? 17.047 -18.938 -24.719 1 91.88 204 LEU B C 1
ATOM 3499 O O . LEU B 1 204 ? 17.516 -19.422 -23.688 1 91.88 204 LEU B O 1
ATOM 3503 N N . GLY B 1 205 ? 15.773 -18.844 -24.953 1 92.44 205 GLY B N 1
ATOM 3504 C CA . GLY B 1 205 ? 14.789 -19.375 -24.016 1 92.44 205 GLY B CA 1
ATOM 3505 C C . GLY B 1 205 ? 13.375 -19.375 -24.578 1 92.44 205 GLY B C 1
ATOM 3506 O O . GLY B 1 205 ? 13.102 -18.719 -25.594 1 92.44 205 GLY B O 1
A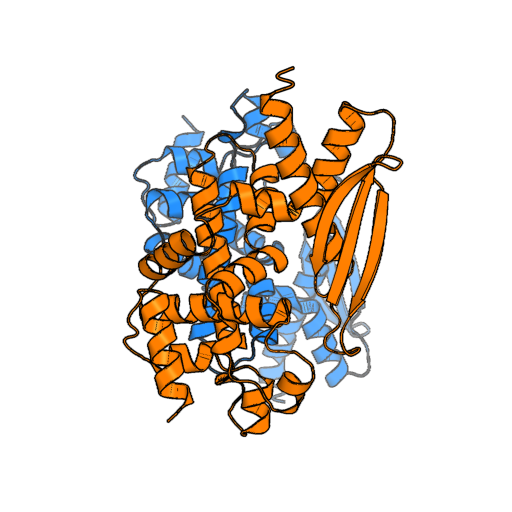TOM 3507 N N . GLU B 1 206 ? 12.633 -20.266 -24.031 1 92.5 206 GLU B N 1
ATOM 3508 C CA . GLU B 1 206 ? 11.219 -20.359 -24.375 1 92.5 206 GLU B CA 1
ATOM 3509 C C . GLU B 1 206 ? 10.328 -20.219 -23.141 1 92.5 206 GLU B C 1
ATOM 3511 O O . GLU B 1 206 ? 10.773 -20.484 -22.016 1 92.5 206 GLU B O 1
ATOM 3516 N N . GLY B 1 207 ? 9.133 -19.656 -23.406 1 88.75 207 GLY B N 1
ATOM 3517 C CA . GLY B 1 207 ? 8.203 -19.469 -22.297 1 88.75 207 GLY B CA 1
ATOM 3518 C C . GLY B 1 207 ? 6.75 -19.453 -22.734 1 88.75 207 GLY B C 1
ATOM 3519 O O . GLY B 1 207 ? 6.457 -19.312 -23.938 1 88.75 207 GLY B O 1
ATOM 3520 N N . CYS B 1 208 ? 5.957 -19.75 -21.844 1 84.56 208 CYS B N 1
ATOM 3521 C CA . CYS B 1 208 ? 4.52 -19.766 -22.094 1 84.56 208 CYS B CA 1
ATOM 3522 C C . CYS B 1 208 ? 3.785 -18.875 -21.094 1 84.56 208 CYS B C 1
ATOM 3524 O O . CYS B 1 208 ? 4.312 -18.578 -20.016 1 84.56 208 CYS B O 1
ATOM 3526 N N . GLY B 1 209 ? 2.584 -18.344 -21.547 1 80.62 209 GLY B N 1
ATOM 3527 C CA . GLY B 1 209 ? 1.751 -17.516 -20.688 1 80.62 209 GLY B CA 1
ATOM 3528 C C . GLY B 1 209 ? 0.382 -17.234 -21.266 1 80.62 209 GLY B C 1
ATOM 3529 O O . GLY B 1 209 ? 0.141 -17.5 -22.453 1 80.62 209 GLY B O 1
ATOM 3530 N N . HIS B 1 210 ? -0.451 -16.734 -20.5 1 76.81 210 HIS B N 1
ATOM 3531 C CA . HIS B 1 210 ? -1.812 -16.453 -20.938 1 76.81 210 HIS B CA 1
ATOM 3532 C C . HIS B 1 210 ? -1.881 -15.125 -21.688 1 76.81 210 HIS B C 1
ATOM 3534 O O . HIS B 1 210 ? -2.926 -14.773 -22.234 1 76.81 210 HIS B O 1
ATOM 3540 N N . THR B 1 211 ? -0.854 -14.422 -21.609 1 78.31 211 THR B N 1
ATOM 3541 C CA . THR B 1 211 ? -0.658 -13.242 -22.453 1 78.31 211 THR B CA 1
ATOM 3542 C C . THR B 1 211 ? 0.701 -13.297 -23.156 1 78.31 211 THR B C 1
ATOM 3544 O O . THR B 1 211 ? 1.607 -14 -22.703 1 78.31 211 THR B O 1
ATOM 3547 N N . LYS B 1 212 ? 0.742 -12.648 -24.266 1 85.25 212 LYS B N 1
ATOM 3548 C CA . LYS B 1 212 ? 2.023 -12.578 -24.953 1 85.25 212 LYS B CA 1
ATOM 3549 C C . LYS B 1 212 ? 3.115 -12.023 -24.047 1 85.25 212 LYS B C 1
ATOM 3551 O O . LYS B 1 212 ? 4.23 -12.547 -24.016 1 85.25 212 LYS B O 1
ATOM 3556 N N . LYS B 1 213 ? 2.732 -11.047 -23.25 1 81.62 213 LYS B N 1
ATOM 3557 C CA . LYS B 1 213 ? 3.693 -10.406 -22.359 1 81.62 213 LYS B CA 1
ATOM 3558 C C . LYS B 1 213 ? 4.211 -11.398 -21.312 1 81.62 213 LYS B C 1
ATOM 3560 O O . LYS B 1 213 ? 5.414 -11.461 -21.062 1 81.62 213 LYS B O 1
ATOM 3565 N N . ALA B 1 214 ? 3.344 -12.125 -20.781 1 79.56 214 ALA B N 1
ATOM 3566 C CA . ALA B 1 214 ? 3.717 -13.117 -19.766 1 79.56 214 ALA B CA 1
ATOM 3567 C C . ALA B 1 214 ? 4.613 -14.195 -20.375 1 79.56 214 ALA B C 1
ATOM 3569 O O . ALA B 1 214 ? 5.578 -14.633 -19.75 1 79.56 214 ALA B O 1
ATOM 3570 N N . ALA B 1 215 ? 4.277 -14.531 -21.547 1 83.75 215 ALA B N 1
ATOM 3571 C CA . ALA B 1 215 ? 5.07 -15.539 -22.234 1 83.75 215 ALA B CA 1
ATOM 3572 C C . ALA B 1 215 ? 6.473 -15.023 -22.531 1 83.75 215 ALA B C 1
ATOM 3574 O O . ALA B 1 215 ? 7.453 -15.766 -22.422 1 83.75 215 ALA B O 1
ATOM 3575 N N . GLU B 1 216 ? 6.527 -13.789 -22.906 1 89.94 216 GLU B N 1
ATOM 3576 C CA . GLU B 1 216 ? 7.824 -13.172 -23.156 1 89.94 216 GLU B CA 1
ATOM 3577 C C . GLU B 1 216 ? 8.68 -13.133 -21.891 1 89.94 216 GLU B C 1
ATOM 3579 O O . GLU B 1 216 ? 9.875 -13.406 -21.953 1 89.94 216 GLU B O 1
ATOM 3584 N N . GLN B 1 217 ? 8.055 -12.859 -20.781 1 85 217 GLN B N 1
ATOM 3585 C CA . GLN B 1 217 ? 8.766 -12.805 -19.5 1 85 217 GLN B CA 1
ATOM 3586 C C . GLN B 1 217 ? 9.328 -14.172 -19.125 1 85 217 GLN B C 1
ATOM 3588 O O . GLN B 1 217 ? 10.477 -14.273 -18.688 1 85 217 GLN B O 1
ATOM 3593 N N . GLN B 1 218 ? 8.492 -15.102 -19.344 1 81.62 218 GLN B N 1
ATOM 3594 C CA . GLN B 1 218 ? 8.945 -16.453 -19.047 1 81.62 218 GLN B CA 1
ATOM 3595 C C . GLN B 1 218 ? 10.086 -16.875 -19.969 1 81.62 218 GLN B C 1
ATOM 3597 O O . GLN B 1 218 ? 11.031 -17.531 -19.531 1 81.62 218 GLN B O 1
ATOM 3602 N N . ALA B 1 219 ? 9.93 -16.531 -21.219 1 89.06 219 ALA B N 1
ATOM 3603 C CA . ALA B 1 219 ? 10.992 -16.828 -22.172 1 89.06 219 ALA B CA 1
ATOM 3604 C C . ALA B 1 219 ? 12.297 -16.141 -21.766 1 89.06 219 ALA B C 1
ATOM 3606 O O . ALA B 1 219 ? 13.367 -16.766 -21.797 1 89.06 219 ALA B O 1
ATOM 3607 N N . ALA B 1 220 ? 12.109 -14.922 -21.391 1 90.56 220 ALA B N 1
ATOM 3608 C CA . ALA B 1 220 ? 13.273 -14.164 -20.953 1 90.56 220 ALA B CA 1
ATOM 3609 C C . ALA B 1 220 ? 13.898 -14.781 -19.703 1 90.56 220 ALA B C 1
ATOM 3611 O O . ALA B 1 220 ? 15.117 -14.891 -19.609 1 90.56 220 ALA B O 1
ATOM 3612 N N . TYR B 1 221 ? 13.078 -15.164 -18.844 1 83.62 221 TYR B N 1
ATOM 3613 C CA . TYR B 1 221 ? 13.516 -15.805 -17.609 1 83.62 221 TYR B CA 1
ATOM 3614 C C . TYR B 1 221 ? 14.312 -17.062 -17.906 1 83.62 221 TYR B C 1
ATOM 3616 O O . TYR B 1 221 ? 15.398 -17.266 -17.344 1 83.62 221 TYR B O 1
ATOM 3624 N N . CYS B 1 222 ? 13.797 -17.828 -18.75 1 83.62 222 CYS B N 1
ATOM 3625 C CA . CYS B 1 222 ? 14.477 -19.062 -19.125 1 83.62 222 CYS B CA 1
ATOM 3626 C C . CYS B 1 222 ? 15.805 -18.766 -19.812 1 83.62 222 CYS B C 1
ATOM 3628 O O . CYS B 1 222 ? 16.797 -19.469 -19.594 1 83.62 222 CYS B O 1
ATOM 3630 N N . ALA B 1 223 ? 15.781 -17.766 -20.547 1 88.31 223 ALA B N 1
ATOM 3631 C CA . ALA B 1 223 ? 17 -17.344 -21.234 1 88.31 223 ALA B CA 1
ATOM 3632 C C . ALA B 1 223 ? 18.078 -16.938 -20.234 1 88.31 223 ALA B C 1
ATOM 3634 O O . ALA B 1 223 ? 19.25 -17.328 -20.375 1 88.31 223 ALA B O 1
ATOM 3635 N N . ILE B 1 224 ? 17.688 -16.219 -19.25 1 85.81 224 ILE B N 1
ATOM 3636 C CA . ILE B 1 224 ? 18.641 -15.719 -18.25 1 85.81 224 ILE B CA 1
ATOM 3637 C C . ILE B 1 224 ? 19.219 -16.891 -17.469 1 85.81 224 ILE B C 1
ATOM 3639 O O . ILE B 1 224 ? 20.438 -16.938 -17.219 1 85.81 224 ILE B O 1
ATOM 3643 N N . LYS B 1 225 ? 18.375 -17.766 -17.094 1 79.06 225 LYS B N 1
ATOM 3644 C CA . LYS B 1 225 ? 18.828 -18.953 -16.344 1 79.06 225 LYS B CA 1
ATOM 3645 C C . LYS B 1 225 ? 19.859 -19.734 -17.156 1 79.06 225 LYS B C 1
ATOM 3647 O O . LYS B 1 225 ? 20.859 -20.219 -16.594 1 79.06 225 LYS B O 1
ATOM 3652 N N . LYS B 1 226 ? 19.594 -19.812 -18.406 1 82.12 226 LYS B N 1
ATOM 3653 C CA . LYS B 1 226 ? 20.5 -20.531 -19.297 1 82.12 226 LYS B CA 1
ATOM 3654 C C . LYS B 1 226 ? 21.828 -19.797 -19.438 1 82.12 226 LYS B C 1
ATOM 3656 O O . LYS B 1 226 ? 22.891 -20.406 -19.422 1 82.12 226 LYS B O 1
ATOM 3661 N N . LEU B 1 227 ? 21.719 -18.531 -19.547 1 81.12 227 LEU B N 1
ATOM 3662 C CA . LEU B 1 227 ? 22.922 -17.719 -19.719 1 81.12 227 LEU B CA 1
ATOM 3663 C C . LEU B 1 227 ? 23.75 -17.734 -18.438 1 81.12 227 LEU B C 1
ATOM 3665 O O . LEU B 1 227 ? 24.984 -17.688 -18.5 1 81.12 227 LEU B O 1
ATOM 3669 N N . LYS B 1 228 ? 23.078 -17.688 -17.297 1 72.31 228 LYS B N 1
ATOM 3670 C CA . LYS B 1 228 ? 23.797 -17.719 -16.031 1 72.31 228 LYS B CA 1
ATOM 3671 C C . LYS B 1 228 ? 24.422 -19.094 -15.789 1 72.31 228 LYS B C 1
ATOM 3673 O O . LYS B 1 228 ? 25.5 -19.188 -15.219 1 72.31 228 LYS B O 1
ATOM 3678 N N . ASN B 1 229 ? 23.703 -20.062 -16.141 1 63.97 229 ASN B N 1
ATOM 3679 C CA . ASN B 1 229 ? 24.25 -21.422 -16.047 1 63.97 229 ASN B CA 1
ATOM 3680 C C . ASN B 1 229 ? 25.375 -21.641 -17.062 1 63.97 229 ASN B C 1
ATOM 3682 O O . ASN B 1 229 ? 26.328 -22.359 -16.781 1 63.97 229 ASN B O 1
ATOM 3686 N N . ASP B 1 230 ? 25.203 -21.062 -18.156 1 56.25 230 ASP B N 1
ATOM 3687 C CA . ASP B 1 230 ? 26.281 -21.156 -19.141 1 56.25 230 ASP B CA 1
ATOM 3688 C C . ASP B 1 230 ? 27.469 -20.312 -18.703 1 56.25 230 ASP B C 1
ATOM 3690 O O . ASP B 1 230 ? 28.609 -20.609 -19.062 1 56.25 230 ASP B O 1
ATOM 3694 N N . LYS B 1 231 ? 27.188 -19.109 -18.203 1 51.72 231 LYS B N 1
ATOM 3695 C CA . LYS B 1 231 ? 28.344 -18.359 -17.703 1 51.72 231 LYS B CA 1
ATOM 3696 C C . LYS B 1 231 ? 28.984 -19.078 -16.516 1 51.72 231 LYS B C 1
ATOM 3698 O O . LYS B 1 231 ? 29.984 -18.609 -15.984 1 51.72 231 LYS B O 1
ATOM 3703 N N . GLY B 1 232 ? 28.531 -19.875 -15.742 1 39.47 232 GLY B N 1
ATOM 3704 C CA . GLY B 1 232 ? 29.453 -20.703 -14.992 1 39.47 232 GLY B CA 1
ATOM 3705 C C . GLY B 1 232 ? 30.625 -21.188 -15.828 1 39.47 232 GLY B C 1
ATOM 3706 O O . GLY B 1 232 ? 31.703 -21.469 -15.297 1 39.47 232 GLY B O 1
ATOM 3707 N N . ASP B 1 233 ? 30.438 -21.625 -17.109 1 33.66 233 ASP B N 1
ATOM 3708 C CA . ASP B 1 233 ? 31.688 -21.828 -17.859 1 33.66 233 ASP B CA 1
ATOM 3709 C C . ASP B 1 233 ? 32.281 -20.5 -18.281 1 33.66 233 ASP B C 1
ATOM 3711 O O . ASP B 1 233 ? 33.5 -20.422 -18.578 1 33.66 233 ASP B O 1
ATOM 3715 N N . LEU B 1 234 ? 31.609 -19.531 -18.969 1 29.31 234 LEU B N 1
ATOM 3716 C CA . LEU B 1 234 ? 32.406 -18.359 -19.328 1 29.31 234 LEU B CA 1
ATOM 3717 C C . LEU B 1 234 ? 32.469 -17.375 -18.156 1 29.31 234 LEU B C 1
ATOM 3719 O O . LEU B 1 234 ? 31.469 -16.734 -17.812 1 29.31 234 LEU B O 1
ATOM 3723 N N . CYS B 1 235 ? 32.969 -17.625 -16.969 1 26.56 235 CYS B N 1
ATOM 3724 C CA . CYS B 1 235 ? 33.5 -16.75 -15.938 1 26.56 235 CYS B CA 1
ATOM 3725 C C . CYS B 1 235 ? 34.156 -15.516 -16.562 1 26.56 235 CYS B C 1
ATOM 3727 O O . CYS B 1 235 ? 35.219 -15.617 -17.156 1 26.56 235 CYS B O 1
ATOM 3729 N N . ILE B 1 236 ? 33.469 -14.508 -17.203 1 20.73 236 ILE B N 1
ATOM 3730 C CA . ILE B 1 236 ? 34.344 -13.336 -17.219 1 20.73 236 ILE B CA 1
ATOM 3731 C C . ILE B 1 236 ? 34.594 -12.844 -15.797 1 20.73 236 ILE B C 1
ATOM 3733 O O . ILE B 1 236 ? 33.688 -12.898 -14.953 1 20.73 236 ILE B O 1
#

InterPro domains:
  IPR000999 Ribonuclease III domain [PF14622] (22-151)
  IPR000999 Ribonuclease III domain [PS00517] (46-54)
  IPR000999 Ribonuclease III domain [PS50142] (7-136)
  IPR000999 Ribonuclease III domain [SM00535] (22-157)
  IPR000999 Ribonuclease III domain [cd00593] (22-154)
  IPR011907 Ribonuclease III [MF_00104] (10-224)
  IPR011907 Ribonuclease III [TIGR02191] (10-227)
  IPR014720 Double-stranded RNA-binding domain [PF00035] (162-227)
  IPR014720 Double-stranded RNA-binding domain [PS50137] (160-229)
  IPR014720 Double-stranded RNA-binding domain [SM00358] (161-228)
  IPR036389 Ribonuclease III, endonuclease domain superfamily [G3DSA:1.10.1520.10] (2-155)
  IPR036389 Ribonuclease III, endonuclease domain superfamily [SSF69065] (5-162)

Organism: NCBI:txid1796616

Secondary structure (DSSP, 8-state):
-HHHHHHHHHHHHHT---SSTHHHHHHHB-HHHHHHTT--GGGSSHHHHHHHHHHHHHHHHHHHHHH-TT--HHHHHHHHHHHHSHHHHHHHHHHTTGGGG-B--HHHHHTTGGG-HHHHHHHHHHHHHHHHHHH-HHHHHHHHHHHTSTTHHHHHHHHTHHHHHHHHHHHH-SSPEEEEEEEEES-GGG-EEEEEEEETTEEEEEEEESSHHHHHHHHHHHHHHHHHHHTTTS--/-HHHHHHHHHHHHHT---SSTHHHHHHHB-HHHHHHTT--GGGSSHHHHHHHHHHHHHHHHHHHHHH-TT--HHHHHHHHHHHHSHHHHHHHHHHTTGGGG-B--HHHHHTTGGG-HHHHHHHHHHHHHHHHHHH-HHHHHHHHHHHTSTTHHHHHHHHTHHHHHHHHHHHH-SSPEEEEEEEEES-GGG-EEEEEEEETTEEEEEEEESSHHHHHHHHHHHHHHHHHHHTTTS--

Radius of gyration: 25.97 Å; Cα contacts (8 Å, |Δi|>4): 850; chains: 2; bounding box: 68×68×60 Å

pLDDT: mean 89.77, std 12.27, range [20.73, 98.88]